Protein AF-0000000066211569 (afdb_homodimer)

pLDDT: mean 95.48, std 7.85, range [35.75, 98.88]

Nearest PDB structures (foldseek):
  1wb8-assembly1_A  TM=9.982E-01  e=2.573E-35  Saccharolobus solfataricus
  1wb7-assembly1_A  TM=9.971E-01  e=3.063E-35  Saccharolobus solfataricus
  1b06-assembly1_A  TM=9.959E-01  e=3.317E-34  Sulfolobus acidocaldarius DSM 639
  1p7g-assembly1_A  TM=9.791E-01  e=6.655E-26  Pyrobaculum aerophilum
  3ak1-assembly1_D  TM=9.806E-01  e=2.684E-25  Aeropyrum pernix K1

Foldseek 3Di:
DPPPDDDDADDQDDQPDDLCQAPPLFHSVLSCCVRVPQLVVLRVQLRVLRVVVSCVVVVVADVVRDDPVVSVVSNLQSVLSNVQVVVQSLQFAGFPQAADDADDPVQVQCCVPQVHPVSVLVVQLVQVVVDPAFWKKFWWQDLVVRHTDIDIADRRHHDDDPPIGTLHMDGQHCSRPCVPQNPCSSSSSVSRNRTGNNVSSVVSVVVSVVD/DPPPDDDDADDQDDQPDDLCQAPPLFHSVLSCCVRVPQLVVLRVQLRVLRVVVSCVVVVVADVVRDDPVVSVVSNLQSVLSNVQVVVQSLQFAGFPQAADDADDPVQVQCCVPQVHPVSVLVVQLVQVVVDPAFWKKFWWQDLVVRHTDIDIADRRHHDDDPPIGTLHMDGQHCSRPCVPQNPCSSSSSVSRNRTGNNVSSVVSVVVSVVD

Secondary structure (DSSP, 8-state):
------PPPP-PPPPSS-TTTTTTTS-HHHHHIIIIIIIHHHHHHHHHHHHHHHHHHHT-S-TTS--HHHHHHHHHHHHHHHHHHHHHHHTB--TTTS-S---HHHHHHHHHHHSSHHHHHHHHHHHHHH--SSEEEEEEE-TTT--EEEEEEETTTBS--TTPPEEEEEE-SGGGTHHHHTT-HHHHHHHHTTSB-HHHHHHHHHHHH--/------PPPP-PPPPSS-TTTTTTTS-HHHHHIIIIIIIHHHHHHHHHHHHHHHHHHHT-S-TTS--HHHHHHHHHHHHHHHHHHHHHHHTB--TTTS-S---HHHHHHHHHHHSSHHHHHHHHHHHHHH--SSEEEEEEE-TTT--EEEEEEETTTBS--TTPPEEEEEE-SGGGTHHHHTT-HHHHHHHHTTSB-HHHHHHHHHHHH--

Structure (mmCIF, N/CA/C/O backbone):
data_AF-0000000066211569-model_v1
#
loop_
_entity.id
_entity.type
_entity.pdbx_description
1 polymer 'Superoxide dismutase'
#
loop_
_atom_site.group_PDB
_atom_site.id
_atom_site.type_symbol
_atom_site.label_atom_id
_atom_site.label_alt_id
_atom_site.label_comp_id
_atom_site.label_asym_id
_atom_site.label_entity_id
_atom_site.label_seq_id
_atom_site.pdbx_PDB_ins_code
_atom_site.Cartn_x
_atom_site.Cartn_y
_atom_site.Cartn_z
_atom_site.occupancy
_atom_site.B_iso_or_equiv
_atom_site.auth_seq_id
_atom_site.auth_comp_id
_atom_site.auth_asym_id
_atom_site.auth_atom_id
_atom_site.pdbx_PDB_model_num
ATOM 1 N N . MET A 1 1 ? -20.094 -31.438 7.461 1 35.88 1 MET A N 1
ATOM 2 C CA . MET A 1 1 ? -20.328 -30.047 7.82 1 35.88 1 MET A CA 1
ATOM 3 C C . MET A 1 1 ? -20.031 -29.125 6.641 1 35.88 1 MET A C 1
ATOM 5 O O . MET A 1 1 ? -18.953 -29.172 6.059 1 35.88 1 MET A O 1
ATOM 9 N N . THR A 1 2 ? -20.875 -28.641 5.93 1 44.34 2 THR A N 1
ATOM 10 C CA . THR A 1 2 ? -20.688 -27.906 4.68 1 44.34 2 THR A CA 1
ATOM 11 C C . THR A 1 2 ? -19.719 -26.734 4.879 1 44.34 2 THR A C 1
ATOM 13 O O . THR A 1 2 ? -19.906 -25.922 5.777 1 44.34 2 THR A O 1
ATOM 16 N N . LEU A 1 3 ? -18.422 -26.875 4.672 1 52.53 3 LEU A N 1
ATOM 17 C CA . LEU A 1 3 ? -17.344 -25.922 4.902 1 52.53 3 LEU A CA 1
ATOM 18 C C . LEU A 1 3 ? -17.781 -24.516 4.527 1 52.53 3 LEU A C 1
ATOM 20 O O . LEU A 1 3 ? -18.172 -24.25 3.387 1 52.53 3 LEU A O 1
ATOM 24 N N . GLN A 1 4 ? -18.406 -23.781 5.438 1 64.31 4 GLN A N 1
ATOM 25 C CA . GLN A 1 4 ? -18.953 -22.453 5.211 1 64.31 4 GLN A CA 1
ATOM 26 C C . GLN A 1 4 ? -17.844 -21.453 4.867 1 64.31 4 GLN A C 1
ATOM 28 O O . GLN A 1 4 ? -17 -21.156 5.703 1 64.31 4 GLN A O 1
ATOM 33 N N . ILE A 1 5 ? -17.547 -21.312 3.586 1 75.31 5 ILE A N 1
ATOM 34 C CA . ILE A 1 5 ? -16.672 -20.281 3.064 1 75.31 5 ILE A CA 1
ATOM 35 C C . ILE A 1 5 ? -17.234 -18.906 3.404 1 75.31 5 ILE A C 1
ATOM 37 O O . ILE A 1 5 ? -18.344 -18.562 2.967 1 75.31 5 ILE A O 1
ATOM 41 N N . GLN A 1 6 ? -16.609 -18.328 4.367 1 83.62 6 GLN A N 1
ATOM 42 C CA . GLN A 1 6 ? -17.109 -17 4.707 1 83.62 6 GLN A CA 1
ATOM 43 C C . GLN A 1 6 ? -15.945 -16.047 5.027 1 83.62 6 GLN A C 1
ATOM 45 O O . GLN A 1 6 ? -15.07 -16.391 5.828 1 83.62 6 GLN A O 1
ATOM 50 N N . PHE A 1 7 ? -15.922 -14.906 4.316 1 92.62 7 PHE A N 1
ATOM 51 C CA . PHE A 1 7 ? -15.008 -13.82 4.648 1 92.62 7 PHE A CA 1
ATOM 52 C C . PHE A 1 7 ? -15.555 -12.977 5.789 1 92.62 7 PHE A C 1
ATOM 54 O O . PHE A 1 7 ? -16.766 -12.719 5.855 1 92.62 7 PHE A O 1
ATOM 61 N N . LYS A 1 8 ? -14.688 -12.609 6.617 1 95 8 LYS A N 1
ATOM 62 C CA . LYS A 1 8 ? -15.102 -11.711 7.699 1 95 8 LYS A CA 1
ATOM 63 C C . LYS A 1 8 ? -15.406 -10.32 7.168 1 95 8 LYS A C 1
ATOM 65 O O . LYS A 1 8 ? -14.68 -9.789 6.324 1 95 8 LYS A O 1
ATOM 70 N N . LYS A 1 9 ? -16.375 -9.742 7.727 1 96.81 9 LYS A N 1
ATOM 71 C CA . LYS A 1 9 ? -16.844 -8.445 7.25 1 96.81 9 LYS A CA 1
ATOM 72 C C . LYS A 1 9 ? -16.109 -7.305 7.953 1 96.81 9 LYS A C 1
ATOM 74 O O . LYS A 1 9 ? -15.625 -7.473 9.07 1 96.81 9 LYS A O 1
ATOM 79 N N . TYR A 1 10 ? -16.078 -6.199 7.266 1 97.88 10 TYR A N 1
ATOM 80 C CA . TYR A 1 10 ? -15.547 -4.977 7.852 1 97.88 10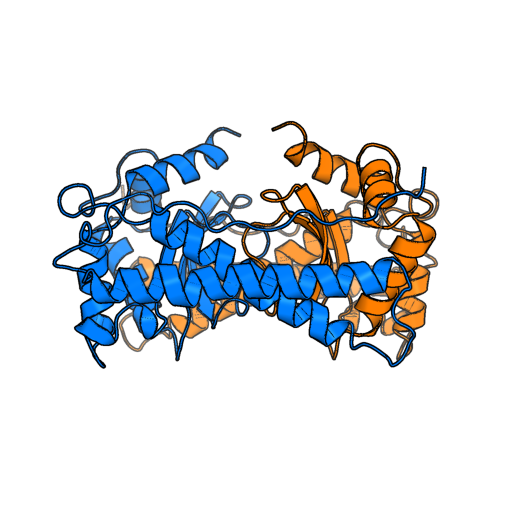 TYR A CA 1
ATOM 81 C C . TYR A 1 10 ? -16.609 -4.258 8.68 1 97.88 10 TYR A C 1
ATOM 83 O O . TYR A 1 10 ? -17.797 -4.391 8.414 1 97.88 10 TYR A O 1
ATOM 91 N N . GLU A 1 11 ? -16.109 -3.551 9.633 1 98.12 11 GLU A N 1
ATOM 92 C CA . GLU A 1 11 ? -16.984 -2.729 10.461 1 98.12 11 GLU A CA 1
ATOM 93 C C . GLU A 1 11 ? -16.469 -1.294 10.547 1 98.12 11 GLU A C 1
ATOM 95 O O . GLU A 1 11 ? -15.258 -1.061 10.539 1 98.12 11 GLU A O 1
ATOM 100 N N . LEU A 1 12 ? -17.406 -0.385 10.602 1 98.38 12 LEU A N 1
ATOM 101 C CA . LEU A 1 12 ? -17.031 1.008 10.828 1 98.38 12 LEU A CA 1
ATOM 102 C C . LEU A 1 12 ? -16.5 1.203 12.242 1 98.38 12 LEU A C 1
ATOM 104 O O . LEU A 1 12 ? -17.203 0.972 13.219 1 98.38 12 LEU A O 1
ATOM 108 N N . PRO A 1 13 ? -15.273 1.566 12.359 1 98.12 13 PRO A N 1
ATOM 109 C CA . PRO A 1 13 ? -14.781 1.78 13.719 1 98.12 13 PRO A CA 1
ATOM 110 C C . PRO A 1 13 ? -15.43 2.986 14.398 1 98.12 13 PRO A C 1
ATOM 112 O O . PRO A 1 13 ? -15.859 3.922 13.719 1 98.12 13 PRO A O 1
ATOM 115 N N . PRO A 1 14 ? -15.477 2.904 15.695 1 97.94 14 PRO A N 1
ATOM 116 C CA . PRO A 1 14 ? -15.992 4.094 16.375 1 97.94 14 PRO A CA 1
ATOM 117 C C . PRO A 1 14 ? -15.102 5.32 16.172 1 97.94 14 PRO A C 1
ATOM 119 O O . PRO A 1 14 ? -13.875 5.195 16.125 1 97.94 14 PRO A O 1
ATOM 122 N N . LEU A 1 15 ? -15.773 6.414 16 1 97.5 15 LEU A N 1
ATOM 123 C CA . LEU A 1 15 ? -15 7.652 15.984 1 97.5 15 LEU A CA 1
ATOM 124 C C . LEU A 1 15 ? -14.281 7.863 17.312 1 97.5 15 LEU A C 1
ATOM 126 O O . LEU A 1 15 ? -14.883 7.723 18.375 1 97.5 15 LEU A O 1
ATOM 130 N N . PRO A 1 16 ? -13.055 8.18 17.297 1 97.12 16 PRO A N 1
ATOM 131 C CA . PRO A 1 16 ? -12.281 8.234 18.531 1 97.12 16 PRO A CA 1
ATOM 132 C C . PRO A 1 16 ? -12.594 9.477 19.359 1 97.12 16 PRO A C 1
ATOM 134 O O . PRO A 1 16 ? -12.094 9.617 20.484 1 97.12 16 PRO A O 1
ATOM 137 N N . TYR A 1 17 ? -13.367 10.438 18.938 1 97.75 17 TYR A N 1
ATOM 138 C CA . TYR A 1 17 ? -13.766 11.664 19.609 1 97.75 17 TYR A CA 1
ATOM 139 C C . TYR A 1 17 ? -15.156 12.102 19.172 1 97.75 17 TYR A C 1
ATOM 141 O O . TYR A 1 17 ? -15.734 11.516 18.25 1 97.75 17 TYR A O 1
ATOM 149 N N . LYS A 1 18 ? -15.617 13.164 19.859 1 97.5 18 LYS A N 1
ATOM 150 C CA . LYS A 1 18 ? -16.938 13.68 19.531 1 97.5 18 LYS A CA 1
ATOM 151 C C . LYS A 1 18 ? -16.953 14.344 18.156 1 97.5 18 LYS A C 1
ATOM 153 O O . LYS A 1 18 ? -15.914 14.828 17.688 1 97.5 18 LYS A O 1
ATOM 158 N N . ILE A 1 19 ? -18.125 14.375 17.547 1 97.38 19 ILE A N 1
ATOM 159 C CA . ILE A 1 19 ? -18.281 14.836 16.172 1 97.38 19 ILE A CA 1
ATOM 160 C C . ILE A 1 19 ? -17.859 16.297 16.062 1 97.38 19 ILE A C 1
ATOM 162 O O . ILE A 1 19 ? -17.469 16.766 14.984 1 97.38 19 ILE A O 1
ATOM 166 N N . ASP A 1 20 ? -17.938 17.078 17.141 1 98.06 20 ASP A N 1
ATOM 167 C CA . ASP A 1 20 ? -17.594 18.5 17.094 1 98.06 20 ASP A CA 1
ATOM 168 C C . ASP A 1 20 ? -16.219 18.75 17.719 1 98.06 20 ASP A C 1
ATOM 170 O O . ASP A 1 20 ? -15.836 19.891 17.953 1 98.06 20 ASP A O 1
ATOM 174 N N . ALA A 1 21 ? -15.508 17.703 17.969 1 98.12 21 ALA A N 1
ATOM 175 C CA . ALA A 1 21 ? -14.297 17.781 18.781 1 98.12 21 ALA A CA 1
ATOM 176 C C . ALA A 1 21 ? -13.188 18.516 18.031 1 98.12 21 ALA A C 1
ATOM 178 O O . ALA A 1 21 ? -12.242 19.016 18.641 1 98.12 21 ALA A O 1
ATOM 179 N N . LEU A 1 22 ? -13.219 18.562 16.719 1 98.5 22 LEU A N 1
ATOM 180 C CA . LEU A 1 22 ? -12.117 19.109 15.938 1 98.5 22 LEU A CA 1
ATOM 181 C C . LEU A 1 22 ? -12.367 20.562 15.586 1 98.5 22 LEU A C 1
ATOM 183 O O . LEU A 1 22 ? -11.547 21.188 14.906 1 98.5 22 LEU A O 1
ATOM 187 N N . GLU A 1 23 ? -13.484 21.078 16.062 1 98.12 23 GLU A N 1
ATOM 188 C CA . GLU A 1 23 ? -13.773 22.484 15.844 1 98.12 23 GLU A CA 1
ATOM 189 C C . GLU A 1 23 ? -12.797 23.375 16.609 1 98.12 23 GLU A C 1
ATOM 191 O O . GLU A 1 23 ? -12.312 23 17.672 1 98.12 23 GLU A O 1
ATOM 196 N N . PRO A 1 24 ? -12.461 24.562 16.016 1 97.94 24 PRO A N 1
ATOM 197 C CA . PRO A 1 24 ? -13.07 25.172 14.828 1 97.94 24 PRO A CA 1
ATOM 198 C C . PRO A 1 24 ? -12.359 24.781 13.531 1 97.94 24 PRO A C 1
ATOM 200 O O . PRO A 1 24 ? -12.703 25.297 12.461 1 97.94 24 PRO A O 1
ATOM 203 N N . TYR A 1 25 ? -11.445 23.953 13.555 1 98.38 25 TYR A N 1
ATOM 204 C CA . TYR A 1 25 ? -10.578 23.719 12.406 1 98.38 25 TYR A CA 1
ATOM 205 C C . TYR A 1 25 ? -11.258 22.812 11.39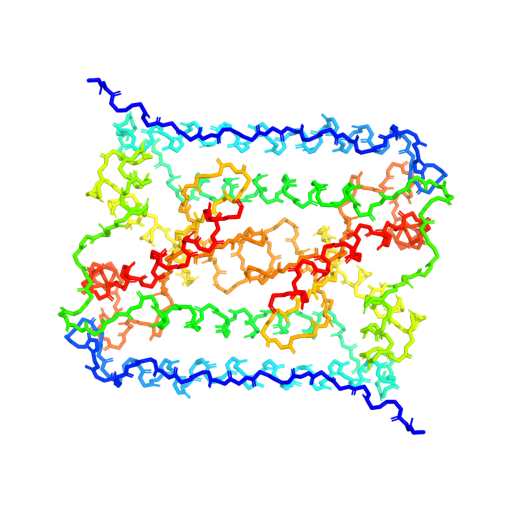1 1 98.38 25 TYR A C 1
ATOM 207 O O . TYR A 1 25 ? -11.031 22.953 10.18 1 98.38 25 TYR A O 1
ATOM 215 N N . ILE A 1 26 ? -12.039 21.859 11.844 1 98.38 26 ILE A N 1
ATOM 216 C CA . ILE A 1 26 ? -12.891 21.016 11.016 1 98.38 26 ILE A CA 1
ATOM 217 C C . ILE A 1 26 ? -14.289 20.938 11.633 1 98.38 26 ILE A C 1
ATOM 219 O O . ILE A 1 26 ? -14.453 20.5 12.773 1 98.38 26 ILE A O 1
ATOM 223 N N . SER A 1 27 ? -15.234 21.328 10.914 1 98.56 27 SER A N 1
ATOM 224 C CA . SER A 1 27 ? -16.578 21.5 11.453 1 98.56 27 SER A CA 1
ATOM 225 C C . SER A 1 27 ? -17.25 20.156 11.703 1 98.56 27 SER A C 1
ATOM 227 O O . SER A 1 27 ? -16.938 19.156 11.047 1 98.56 27 SER A O 1
ATOM 229 N N . LYS A 1 28 ? -18.219 20.141 12.609 1 98.38 28 LYS A N 1
ATOM 230 C CA . LYS A 1 28 ? -18.969 18.922 12.906 1 98.38 28 LYS A CA 1
ATOM 231 C C . LYS A 1 28 ? -19.734 18.438 11.68 1 98.38 28 LYS A C 1
ATOM 233 O O . LYS A 1 28 ? -19.938 17.234 11.508 1 98.38 28 LYS A O 1
ATOM 238 N N . ASP A 1 29 ? -20.156 19.359 10.828 1 98.62 29 ASP A N 1
ATOM 239 C CA . ASP A 1 29 ? -20.875 18.984 9.617 1 98.62 29 ASP A CA 1
ATOM 240 C C . ASP A 1 29 ? -19.984 18.156 8.695 1 98.62 29 ASP A C 1
ATOM 242 O O . ASP A 1 29 ? -20.422 17.172 8.102 1 98.62 29 ASP A O 1
ATOM 246 N N . ILE A 1 30 ? -18.734 18.547 8.562 1 98.75 30 ILE A N 1
ATOM 247 C CA . ILE A 1 30 ? -17.766 17.797 7.766 1 98.75 30 ILE A CA 1
ATOM 248 C C . ILE A 1 30 ? -17.594 16.391 8.352 1 98.75 30 ILE A C 1
ATOM 250 O O . ILE A 1 30 ? -17.672 15.398 7.633 1 98.75 30 ILE A O 1
ATOM 254 N N . ILE A 1 31 ? -17.375 16.344 9.633 1 98.62 31 ILE A N 1
ATOM 255 C CA . ILE A 1 31 ? -17.125 15.055 10.273 1 98.62 31 ILE A CA 1
ATOM 256 C C . ILE A 1 31 ? -18.344 14.148 10.102 1 98.62 31 ILE A C 1
ATOM 258 O O . ILE A 1 31 ? -18.188 12.961 9.805 1 98.62 31 ILE A O 1
ATOM 262 N N . ASP A 1 32 ? -19.484 14.672 10.242 1 98.5 32 ASP A N 1
ATOM 263 C CA . ASP A 1 32 ? -20.703 13.883 10.148 1 98.5 32 ASP A CA 1
ATOM 264 C C . ASP A 1 32 ? -20.844 13.242 8.773 1 98.5 32 ASP A C 1
ATOM 266 O O . ASP A 1 32 ? -20.906 12.016 8.656 1 98.5 32 ASP A O 1
ATOM 270 N N . VAL A 1 33 ? -20.797 14.039 7.727 1 98.5 33 VAL A N 1
ATOM 271 C CA . VAL A 1 33 ? -20.984 13.523 6.375 1 98.5 33 VAL A CA 1
ATOM 272 C C . VAL A 1 33 ? -19.812 12.641 5.988 1 98.5 33 VAL A C 1
ATOM 274 O O . VAL A 1 33 ? -19.984 11.625 5.305 1 98.5 33 VAL A O 1
ATOM 277 N N . HIS A 1 34 ? -18.672 13 6.465 1 98.75 34 HIS A N 1
ATOM 278 C CA . HIS A 1 34 ? -17.438 12.289 6.172 1 98.75 34 HIS A CA 1
ATOM 279 C C . HIS A 1 34 ? -17.438 10.898 6.805 1 98.75 34 HIS A C 1
ATOM 281 O O . HIS A 1 34 ? -17.156 9.906 6.133 1 98.75 34 HIS A O 1
ATOM 287 N N . TYR A 1 35 ? -17.781 10.812 8.023 1 98.56 35 TYR A N 1
ATOM 288 C CA . TYR A 1 35 ? -17.766 9.578 8.797 1 98.56 35 TYR A CA 1
ATOM 289 C C . TYR A 1 35 ? -19.016 8.742 8.523 1 98.56 35 TYR A C 1
ATOM 291 O O . TYR A 1 35 ? -18.906 7.59 8.094 1 98.56 35 TYR A O 1
ATOM 299 N N . ASN A 1 36 ? -20.156 9.305 8.688 1 98.38 36 ASN A N 1
ATOM 300 C CA . ASN A 1 36 ? -21.422 8.586 8.57 1 98.38 36 ASN A CA 1
ATOM 301 C C . ASN A 1 36 ? -21.828 8.391 7.113 1 98.38 36 ASN A C 1
ATOM 303 O O . ASN A 1 36 ? -22.672 7.551 6.805 1 98.38 36 ASN A O 1
ATOM 307 N N . GLY A 1 37 ? -21.344 9.172 6.258 1 98.5 37 GLY A N 1
ATOM 308 C CA . GLY A 1 37 ? -21.625 9.062 4.836 1 98.5 37 GLY A CA 1
ATOM 309 C C . GLY A 1 37 ? -20.547 8.305 4.07 1 98.5 37 GLY A C 1
ATOM 310 O O . GLY A 1 37 ? -20.672 7.105 3.836 1 98.5 37 GLY A O 1
ATOM 311 N N . HIS A 1 38 ? -19.438 8.961 3.871 1 98.62 38 HIS A N 1
ATOM 312 C CA . HIS A 1 38 ? -18.406 8.438 2.992 1 98.62 38 HIS A CA 1
ATOM 313 C C . HIS A 1 38 ? -17.719 7.215 3.6 1 98.62 38 HIS A C 1
ATOM 315 O O . HIS A 1 38 ? -17.672 6.152 2.975 1 98.62 38 HIS A O 1
ATOM 321 N N . HIS A 1 39 ? -17.172 7.289 4.816 1 98.81 39 HIS A N 1
ATOM 322 C CA . HIS A 1 39 ? -16.469 6.156 5.422 1 98.81 39 HIS A CA 1
ATOM 323 C C . HIS A 1 39 ? -17.406 4.953 5.551 1 98.81 39 HIS A C 1
ATOM 325 O O . HIS A 1 39 ? -17.047 3.842 5.152 1 98.81 39 HIS A O 1
ATOM 331 N N . LYS A 1 40 ? -18.578 5.219 6.086 1 98.81 40 LYS A N 1
ATOM 332 C CA . LYS A 1 40 ? -19.578 4.156 6.188 1 98.81 40 LYS A CA 1
ATOM 333 C C . LYS A 1 40 ? -19.875 3.551 4.816 1 98.81 40 LYS A C 1
ATOM 335 O O . LYS A 1 40 ? -20.047 2.336 4.695 1 98.81 40 LYS A O 1
ATOM 340 N N . GLY A 1 41 ? -19.969 4.379 3.83 1 98.81 41 GLY A N 1
ATOM 341 C CA . GLY A 1 41 ? -20.172 3.904 2.473 1 98.81 41 GLY A CA 1
ATOM 342 C C . GLY A 1 41 ? -19.109 2.949 1.994 1 98.81 41 GLY A C 1
ATOM 343 O O . GLY A 1 41 ? -19.406 1.946 1.343 1 98.81 41 GLY A O 1
ATOM 344 N N . TYR A 1 42 ? -17.844 3.25 2.303 1 98.69 42 TYR A N 1
ATOM 345 C CA . TYR A 1 42 ? -16.75 2.373 1.918 1 98.69 42 TYR A CA 1
ATOM 346 C C . TYR A 1 42 ? -16.859 1.021 2.613 1 98.69 42 TYR A C 1
ATOM 348 O O . TYR A 1 42 ? -16.609 -0.019 2.004 1 98.69 42 TYR A O 1
ATOM 356 N N . VAL A 1 43 ? -17.219 1.056 3.906 1 98.75 43 VAL A N 1
ATOM 357 C CA . VAL A 1 43 ? -17.391 -0.179 4.664 1 98.75 43 VAL A CA 1
ATOM 358 C C . VAL A 1 43 ? -18.484 -1.031 4.023 1 98.75 43 VAL A C 1
ATOM 360 O O . VAL A 1 43 ? -18.281 -2.223 3.779 1 98.75 43 VAL A O 1
ATOM 363 N N . ASN A 1 44 ? -19.609 -0.399 3.736 1 98.81 44 ASN A N 1
ATOM 364 C CA . ASN A 1 44 ? -20.734 -1.107 3.107 1 98.81 44 ASN A CA 1
ATOM 365 C C . ASN A 1 44 ? -20.344 -1.653 1.736 1 98.81 44 ASN A C 1
ATOM 367 O O . ASN A 1 44 ? -20.672 -2.787 1.396 1 98.81 44 ASN A O 1
ATOM 371 N N . GLY A 1 45 ? -19.672 -0.813 0.974 1 98.62 45 GLY A N 1
ATOM 372 C CA . GLY A 1 45 ? -19.219 -1.248 -0.339 1 98.62 45 GLY A CA 1
ATOM 373 C C . GLY A 1 45 ? -18.281 -2.438 -0.283 1 98.62 45 GLY A C 1
ATOM 374 O O . GLY A 1 45 ? -18.422 -3.381 -1.064 1 98.62 45 GLY A O 1
ATOM 375 N N . ALA A 1 46 ? -17.344 -2.414 0.614 1 98.12 46 ALA A N 1
ATOM 376 C CA . ALA A 1 46 ? -16.422 -3.525 0.789 1 98.12 46 ALA A CA 1
ATOM 377 C C . ALA A 1 46 ? -17.156 -4.816 1.122 1 98.12 46 ALA A C 1
ATOM 379 O O . ALA A 1 46 ? -16.906 -5.863 0.525 1 98.12 46 ALA A O 1
ATOM 380 N N . ASN A 1 47 ? -18.094 -4.703 2.033 1 98.31 47 ASN A N 1
ATOM 381 C CA . ASN A 1 47 ? -18.828 -5.883 2.477 1 98.31 47 ASN A CA 1
ATOM 382 C C . ASN A 1 47 ? -19.688 -6.457 1.358 1 98.31 47 ASN A C 1
ATOM 384 O O . ASN A 1 47 ? -19.781 -7.68 1.204 1 98.31 47 ASN A O 1
ATOM 388 N N . SER A 1 48 ? -20.312 -5.598 0.627 1 98.12 48 SER A N 1
ATOM 389 C CA . SER A 1 48 ? -21.125 -6.051 -0.501 1 98.12 48 SER A CA 1
ATOM 390 C C . SER A 1 48 ? -20.281 -6.801 -1.522 1 98.12 48 SER A C 1
ATOM 392 O O . SER A 1 48 ? -20.672 -7.859 -2.01 1 98.12 48 SER A O 1
ATOM 394 N N . LEU A 1 49 ? -19.141 -6.289 -1.83 1 97.56 49 LEU A N 1
ATOM 395 C CA . LEU A 1 49 ? -18.266 -6.906 -2.814 1 97.56 49 LEU A CA 1
ATOM 396 C C . LEU A 1 49 ? -17.641 -8.188 -2.262 1 97.56 49 LEU A C 1
ATOM 398 O O . LEU A 1 49 ? -17.406 -9.141 -3.01 1 97.56 49 LEU A O 1
ATOM 402 N N . LEU A 1 50 ? -17.375 -8.227 -0.967 1 96.69 50 LEU A N 1
ATOM 403 C CA . LEU A 1 50 ? -16.891 -9.453 -0.343 1 96.69 50 LEU A CA 1
ATOM 404 C C . LEU A 1 50 ? -17.906 -10.578 -0.498 1 96.69 50 LEU A C 1
ATOM 406 O O . LEU A 1 50 ? -17.531 -11.727 -0.74 1 96.69 50 LEU A O 1
ATOM 410 N N . GLU A 1 51 ? -19.156 -10.211 -0.32 1 96 51 GLU A N 1
ATOM 411 C CA . GLU A 1 51 ? -20.219 -11.203 -0.522 1 96 51 GLU A CA 1
ATOM 412 C C . GLU A 1 51 ? -20.203 -11.734 -1.953 1 96 51 GLU A C 1
ATOM 414 O O . GLU A 1 51 ? -20.406 -12.93 -2.178 1 96 51 GLU A O 1
ATOM 419 N N . ARG A 1 52 ? -20.031 -10.867 -2.83 1 95.19 52 ARG A N 1
ATOM 420 C CA . ARG A 1 52 ? -19.953 -11.281 -4.227 1 95.19 52 ARG A CA 1
ATOM 421 C C . ARG A 1 52 ? -18.75 -12.18 -4.469 1 95.19 52 ARG A C 1
ATOM 423 O O . ARG A 1 52 ? -18.844 -13.188 -5.168 1 95.19 52 ARG A O 1
ATOM 430 N N . LEU A 1 53 ? -17.625 -11.828 -3.938 1 95.31 53 LEU A N 1
ATOM 431 C CA . LEU A 1 53 ? -16.422 -12.648 -4.055 1 95.31 53 LEU A CA 1
ATOM 432 C C . LEU A 1 53 ? -16.656 -14.039 -3.473 1 95.31 53 LEU A C 1
ATOM 434 O O . LEU A 1 53 ? -16.203 -15.039 -4.035 1 95.31 53 LEU A O 1
ATOM 438 N N . GLU A 1 54 ? -17.359 -14.047 -2.369 1 94.94 54 GLU A N 1
ATOM 439 C CA . GLU A 1 54 ? -17.703 -15.32 -1.741 1 94.94 54 GLU A CA 1
ATOM 440 C C . GLU A 1 54 ? -18.484 -16.203 -2.701 1 94.94 54 GLU A C 1
ATOM 442 O O . GLU A 1 54 ? -18.234 -17.406 -2.789 1 94.94 54 GLU A O 1
ATOM 447 N N . LYS A 1 55 ? -19.391 -15.656 -3.367 1 95.25 55 LYS A N 1
ATOM 448 C CA . LYS A 1 55 ? -20.172 -16.406 -4.344 1 95.25 55 LYS A CA 1
ATOM 449 C C . LYS A 1 55 ? -19.281 -16.953 -5.465 1 95.25 55 LYS A C 1
ATOM 451 O O . LYS A 1 55 ? -19.484 -18.062 -5.953 1 95.25 55 LYS A O 1
ATOM 456 N N . VAL A 1 56 ? -18.359 -16.156 -5.887 1 94.88 56 VAL A N 1
ATOM 457 C CA . VAL A 1 56 ? -17.406 -16.594 -6.91 1 94.88 56 VAL A CA 1
ATOM 458 C C . VAL A 1 56 ? -16.609 -17.781 -6.395 1 94.88 56 VAL A C 1
ATOM 460 O O . VAL A 1 56 ? -16.516 -18.812 -7.066 1 94.88 56 VAL A O 1
ATOM 463 N N . VAL A 1 57 ? -16.078 -17.672 -5.199 1 94.81 57 VAL A N 1
ATOM 464 C CA . VAL A 1 57 ? -15.219 -18.703 -4.609 1 94.81 57 VAL A CA 1
ATOM 465 C C . VAL A 1 57 ? -16 -20 -4.426 1 94.81 57 VAL A C 1
ATOM 467 O O . VAL A 1 57 ? -15.484 -21.094 -4.672 1 94.81 57 VAL A O 1
ATOM 470 N N . LYS A 1 58 ? -17.281 -19.891 -4.078 1 94.06 58 LYS A N 1
ATOM 471 C CA . LYS A 1 58 ? -18.125 -21.047 -3.832 1 94.06 58 LYS A CA 1
ATOM 472 C C . LYS A 1 58 ? -18.547 -21.703 -5.145 1 94.06 58 LYS A C 1
ATOM 474 O O . LYS A 1 58 ? -19.062 -22.828 -5.145 1 94.06 58 LYS A O 1
ATOM 479 N N . GLY A 1 59 ? -18.375 -20.984 -6.211 1 92.25 59 GLY A N 1
ATOM 480 C CA . GLY A 1 59 ? -18.797 -21.5 -7.496 1 92.25 59 GLY A CA 1
ATOM 481 C C . GLY A 1 59 ? -20.281 -21.266 -7.777 1 92.25 59 GLY A C 1
ATOM 482 O O . GLY A 1 59 ? -20.875 -21.953 -8.617 1 92.25 59 GLY A O 1
ATOM 483 N N . ASP A 1 60 ? -20.797 -20.359 -7.016 1 92.94 60 ASP A N 1
ATOM 484 C CA . ASP A 1 60 ? -22.219 -20.031 -7.188 1 92.94 60 ASP A CA 1
ATOM 485 C C . ASP A 1 60 ? -22.438 -19.172 -8.43 1 92.94 60 ASP A C 1
ATOM 487 O O . ASP A 1 60 ? -23.562 -19.047 -8.914 1 92.94 60 ASP A O 1
ATOM 491 N N . LEU A 1 61 ? -21.422 -18.547 -8.875 1 91.56 61 LEU A N 1
ATOM 492 C CA . LEU A 1 61 ? -21.469 -17.734 -10.094 1 91.56 61 LEU A CA 1
ATOM 493 C C . LEU A 1 61 ? -20.672 -18.406 -11.211 1 91.56 61 LEU A C 1
ATOM 495 O O . LEU A 1 61 ? -19.5 -18.734 -11.031 1 91.56 61 LEU A O 1
ATOM 499 N N . GLN A 1 62 ? -21.328 -18.547 -12.281 1 86 62 GLN A N 1
ATOM 500 C CA . GLN A 1 62 ? -20.672 -19.203 -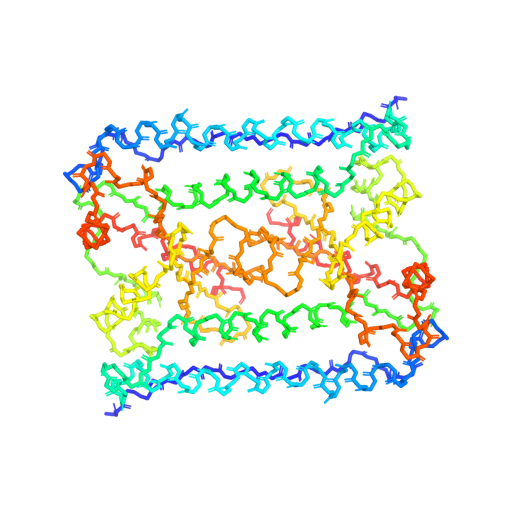13.414 1 86 62 GLN A CA 1
ATOM 501 C C . GLN A 1 62 ? -19.844 -18.203 -14.227 1 86 62 GLN A C 1
ATOM 503 O O . GLN A 1 62 ? -20.016 -17 -14.094 1 86 62 GLN A O 1
ATOM 508 N N . THR A 1 63 ? -18.875 -18.875 -14.969 1 79.25 63 THR A N 1
ATOM 509 C CA . THR A 1 63 ? -18.078 -18.031 -15.867 1 79.25 63 THR A CA 1
ATOM 510 C C . THR A 1 63 ? -18.984 -17.156 -16.734 1 79.25 63 THR A C 1
ATOM 512 O O . THR A 1 63 ? -20.016 -17.625 -17.234 1 79.25 63 THR A O 1
ATOM 515 N N . GLY A 1 64 ? -18.703 -15.914 -16.859 1 87.69 64 GLY A N 1
ATOM 516 C CA . GLY A 1 64 ? -19.516 -14.984 -17.641 1 87.69 64 GLY A CA 1
ATOM 517 C C . GLY A 1 64 ? -20.516 -14.227 -16.797 1 87.69 64 GLY A C 1
ATOM 518 O O . GLY A 1 64 ? -21.062 -13.211 -17.234 1 87.69 64 GLY A O 1
ATOM 519 N N . GLN A 1 65 ? -20.703 -14.781 -15.586 1 90.75 65 GLN A N 1
ATOM 520 C CA . GLN A 1 65 ? -21.688 -14.141 -14.719 1 90.75 65 GLN A CA 1
ATOM 521 C C . GLN A 1 65 ? -21.031 -13.086 -13.828 1 90.75 65 GLN A C 1
ATOM 523 O O . GLN A 1 65 ? -21.703 -12.391 -13.07 1 90.75 65 GLN A O 1
ATOM 528 N N . TYR A 1 66 ? -19.797 -13.055 -13.93 1 92.81 66 TYR A N 1
ATOM 529 C CA . TYR A 1 66 ? -19.078 -12.062 -13.133 1 92.81 66 TYR A CA 1
ATOM 530 C C . TYR A 1 66 ? -17.797 -11.609 -13.836 1 92.81 66 TYR A C 1
ATOM 532 O O . TYR A 1 66 ? -17.344 -12.258 -14.781 1 92.81 66 TYR A O 1
ATOM 540 N N . ASP A 1 67 ? -17.406 -10.414 -13.445 1 95.06 67 ASP A N 1
ATOM 541 C CA . ASP A 1 67 ? -16.109 -9.836 -13.805 1 95.06 67 ASP A CA 1
ATOM 542 C C . ASP A 1 67 ? -15.164 -9.805 -12.602 1 95.06 67 ASP A C 1
ATOM 544 O O . ASP A 1 67 ? -15.289 -8.938 -11.734 1 95.06 67 ASP A O 1
ATOM 548 N N . ILE A 1 68 ? -14.211 -10.742 -12.602 1 96.12 68 ILE A N 1
ATOM 549 C CA . ILE A 1 68 ? -13.359 -10.906 -11.43 1 96.12 68 ILE A CA 1
ATOM 550 C C . ILE A 1 68 ? -12.523 -9.641 -11.227 1 96.12 68 ILE A C 1
ATOM 552 O O . ILE A 1 68 ? -12.32 -9.195 -10.094 1 96.12 68 ILE A O 1
ATOM 556 N N . GLN A 1 69 ? -12.039 -9.023 -12.289 1 95.81 69 GLN A N 1
ATOM 557 C CA . GLN A 1 69 ? -11.242 -7.809 -12.18 1 95.81 69 GLN A CA 1
ATOM 558 C C . GLN A 1 69 ? -12.062 -6.656 -11.609 1 95.81 69 GLN A C 1
ATOM 560 O O . GLN A 1 69 ? -11.562 -5.867 -10.805 1 95.81 69 GLN A O 1
ATOM 565 N N . GLY A 1 70 ? -13.258 -6.582 -12.078 1 96.31 70 GLY A N 1
ATOM 566 C CA . GLY A 1 70 ? -14.148 -5.562 -11.531 1 96.31 70 GLY A CA 1
ATOM 567 C C . GLY A 1 70 ? -14.398 -5.723 -10.047 1 96.31 70 GLY A C 1
ATOM 568 O O . GLY A 1 70 ? -14.422 -4.738 -9.305 1 96.31 70 GLY A O 1
ATOM 569 N N . ILE A 1 71 ? -14.625 -6.93 -9.602 1 96.75 71 ILE A N 1
ATOM 570 C CA . ILE A 1 71 ? -14.859 -7.219 -8.195 1 96.75 71 ILE A CA 1
ATOM 571 C C . ILE A 1 71 ? -13.617 -6.848 -7.383 1 96.75 71 ILE A C 1
ATOM 573 O O . ILE A 1 71 ? -13.719 -6.156 -6.363 1 96.75 71 ILE A O 1
ATOM 577 N N . ILE A 1 72 ? -12.484 -7.203 -7.855 1 95.81 72 ILE A N 1
ATOM 578 C CA . ILE A 1 72 ? -11.227 -7.012 -7.148 1 95.81 72 ILE A CA 1
ATOM 579 C C . ILE A 1 72 ? -10.898 -5.523 -7.07 1 95.81 72 ILE A C 1
ATOM 581 O O . ILE A 1 72 ? -10.531 -5.016 -6.004 1 95.81 72 ILE A O 1
ATOM 585 N N . ARG A 1 73 ? -11.055 -4.816 -8.164 1 96.19 73 ARG A N 1
ATOM 586 C CA . ARG A 1 73 ? -10.805 -3.379 -8.164 1 96.19 73 ARG A CA 1
ATOM 587 C C . ARG A 1 73 ? -11.773 -2.65 -7.238 1 96.19 73 ARG A C 1
ATOM 589 O O . ARG A 1 73 ? -11.383 -1.719 -6.531 1 96.19 73 ARG A O 1
ATOM 596 N N . GLY A 1 74 ? -13.016 -3.104 -7.32 1 97.44 74 GLY A N 1
ATOM 597 C CA . GLY A 1 74 ? -14 -2.533 -6.41 1 97.44 74 GLY A CA 1
ATOM 598 C C . GLY A 1 74 ? -13.656 -2.77 -4.949 1 97.44 74 GLY A C 1
ATOM 599 O O . GLY A 1 74 ? -13.805 -1.867 -4.121 1 97.44 74 GLY A O 1
ATOM 600 N N . LEU A 1 75 ? -13.227 -3.982 -4.645 1 97.56 75 LEU A N 1
ATOM 601 C CA . LEU A 1 75 ? -12.805 -4.305 -3.287 1 97.56 75 LEU A CA 1
ATOM 602 C C . LEU A 1 75 ? -11.633 -3.418 -2.863 1 97.56 75 LEU A C 1
ATOM 604 O O . LEU A 1 75 ? -11.633 -2.877 -1.754 1 97.56 75 LEU A O 1
ATOM 608 N N . THR A 1 76 ? -10.641 -3.227 -3.721 1 97.06 76 THR A N 1
ATOM 609 C CA . THR A 1 76 ? -9.477 -2.412 -3.408 1 97.06 76 THR A CA 1
ATOM 610 C C . THR A 1 76 ? -9.891 -0.986 -3.059 1 97.06 76 THR A C 1
ATOM 612 O O . THR A 1 76 ? -9.453 -0.44 -2.043 1 97.06 76 THR A O 1
ATOM 615 N N . PHE A 1 77 ? -10.758 -0.411 -3.861 1 97.31 77 PHE A N 1
ATOM 616 C CA . PHE A 1 77 ? -11.227 0.955 -3.658 1 97.31 77 PHE A CA 1
ATOM 617 C C . PHE A 1 77 ? -11.914 1.096 -2.303 1 97.31 77 PHE A C 1
ATOM 619 O O . PHE A 1 77 ? -11.586 1.999 -1.529 1 97.31 77 PHE A O 1
ATOM 626 N N . ASN A 1 78 ? -12.797 0.204 -2.023 1 98.19 78 ASN A N 1
ATOM 627 C CA . ASN A 1 78 ? -13.609 0.337 -0.819 1 98.19 78 ASN A CA 1
ATOM 628 C C . ASN A 1 78 ? -12.82 -0.045 0.433 1 98.19 78 ASN A C 1
ATOM 630 O O . ASN A 1 78 ? -12.93 0.62 1.465 1 98.19 78 ASN A O 1
ATOM 634 N N . ILE A 1 79 ? -12.039 -1.104 0.384 1 98.06 79 ILE A N 1
ATOM 635 C CA . ILE A 1 79 ? -11.266 -1.535 1.54 1 98.06 79 ILE A CA 1
ATOM 636 C C . ILE A 1 79 ? -10.219 -0.477 1.882 1 98.06 79 ILE A C 1
ATOM 638 O O . ILE A 1 79 ? -10.047 -0.113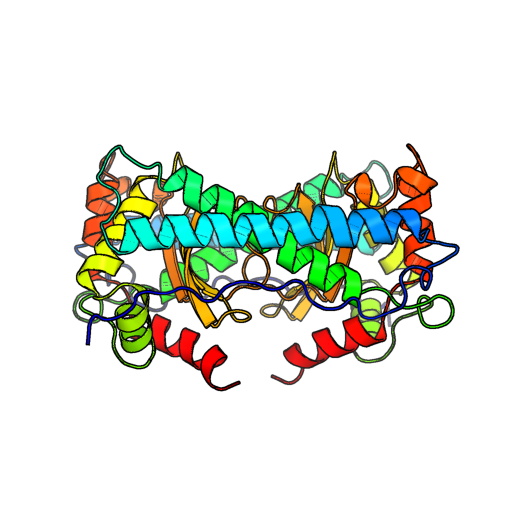 3.049 1 98.06 79 ILE A O 1
ATOM 642 N N . ASN A 1 80 ? -9.523 -0.003 0.859 1 98.12 80 ASN A N 1
ATOM 643 C CA . ASN A 1 80 ? -8.508 0.998 1.155 1 98.12 80 ASN A CA 1
ATOM 644 C C . ASN A 1 80 ? -9.133 2.326 1.576 1 98.12 80 ASN A C 1
ATOM 646 O O . ASN A 1 80 ? -8.57 3.043 2.406 1 98.12 80 ASN A O 1
ATOM 650 N N . GLY A 1 81 ? -10.289 2.689 0.96 1 98.31 81 GLY A N 1
ATOM 651 C CA . GLY A 1 81 ? -11.031 3.828 1.477 1 98.31 81 GLY A CA 1
ATOM 652 C C . GLY A 1 81 ? -11.344 3.717 2.957 1 98.31 81 GLY A C 1
ATOM 653 O O . GLY A 1 81 ? -11.18 4.684 3.703 1 98.31 81 GLY A O 1
ATOM 654 N N . HIS A 1 82 ? -11.789 2.582 3.355 1 98.56 82 HIS A N 1
ATOM 655 C CA . HIS A 1 82 ? -12.078 2.314 4.758 1 98.56 82 HIS A CA 1
ATOM 656 C C . HIS A 1 82 ? -10.82 2.434 5.613 1 98.56 82 HIS A C 1
ATOM 658 O O . HIS A 1 82 ? -10.805 3.166 6.605 1 98.56 82 HIS A O 1
ATOM 664 N N . LYS A 1 83 ? -9.75 1.807 5.223 1 97.94 83 LYS A N 1
ATOM 665 C CA . LYS A 1 83 ? -8.539 1.74 6.027 1 97.94 83 LYS A CA 1
ATOM 666 C C . LYS A 1 83 ? -7.895 3.117 6.164 1 97.94 83 LYS A C 1
ATOM 668 O O . LYS A 1 83 ? -7.469 3.502 7.258 1 97.94 83 LYS A O 1
ATOM 673 N N . LEU A 1 84 ? -7.863 3.861 5.105 1 98.44 84 LEU A N 1
ATOM 674 C CA . LEU A 1 84 ? -7.246 5.184 5.129 1 98.44 84 LEU A CA 1
ATOM 675 C C . LEU A 1 84 ? -8.047 6.145 6 1 98.44 84 LEU A C 1
ATOM 677 O O . LEU A 1 84 ? -7.477 6.961 6.723 1 98.44 84 LEU A O 1
ATOM 681 N N . HIS A 1 85 ? -9.375 6.031 5.898 1 98.81 85 HIS A N 1
ATOM 682 C CA . HIS A 1 85 ? -10.195 6.895 6.734 1 98.81 85 HIS A CA 1
ATOM 683 C C . HIS A 1 85 ? -10.055 6.535 8.211 1 98.81 85 HIS A C 1
ATOM 685 O O . HIS A 1 85 ? -10.047 7.414 9.07 1 98.81 85 HIS A O 1
ATOM 691 N N . ALA A 1 86 ? -9.984 5.238 8.469 1 98.38 86 ALA A N 1
ATOM 692 C CA . ALA A 1 86 ? -9.781 4.82 9.852 1 98.38 86 ALA A CA 1
ATOM 693 C C . ALA A 1 86 ? -8.508 5.422 10.43 1 98.38 86 ALA A C 1
ATOM 695 O O . ALA A 1 86 ? -8.492 5.898 11.562 1 98.38 86 ALA A O 1
ATOM 696 N N . LEU A 1 87 ? -7.445 5.395 9.672 1 98.25 87 LEU A N 1
ATOM 697 C CA . LEU A 1 87 ? -6.184 6.004 10.086 1 98.25 87 LEU A CA 1
ATOM 698 C C . LEU A 1 87 ? -6.336 7.512 10.25 1 98.25 87 LEU A C 1
ATOM 700 O O . LEU A 1 87 ? -5.805 8.094 11.203 1 98.25 87 LEU A O 1
ATOM 704 N N . TYR A 1 88 ? -7.02 8.133 9.32 1 98.81 88 TYR A N 1
ATOM 705 C CA . TYR A 1 88 ? -7.211 9.578 9.312 1 98.81 88 TYR A CA 1
ATOM 706 C C . TYR A 1 88 ? -7.867 10.047 10.609 1 98.81 88 TYR A C 1
ATOM 708 O O . TYR A 1 88 ? -7.441 11.039 11.203 1 98.81 88 TYR A O 1
ATOM 716 N N . TRP A 1 89 ? -8.906 9.336 11.023 1 98.75 89 TRP A N 1
ATOM 717 C CA . TRP A 1 89 ? -9.57 9.711 12.266 1 98.75 89 TRP A CA 1
ATOM 718 C C . TRP A 1 89 ? -8.609 9.633 13.445 1 98.75 89 TRP A C 1
ATOM 720 O O . TRP A 1 89 ? -8.625 10.5 14.328 1 98.75 89 TRP A O 1
ATOM 730 N N . GLU A 1 90 ? -7.766 8.633 13.445 1 97.88 90 GLU A N 1
ATOM 731 C CA . GLU A 1 90 ? -6.84 8.414 14.555 1 97.88 90 GLU A CA 1
ATOM 732 C C . GLU A 1 90 ? -5.715 9.445 14.539 1 97.88 90 GLU A C 1
ATOM 734 O O . GLU A 1 90 ? -5.098 9.711 15.578 1 97.88 90 GLU A O 1
ATOM 739 N N . ASN A 1 91 ? -5.488 10.031 13.414 1 98.25 91 ASN A N 1
ATOM 740 C CA . ASN A 1 91 ? -4.367 10.945 13.25 1 98.25 91 ASN A CA 1
ATOM 741 C C . ASN A 1 91 ? -4.762 12.383 13.602 1 98.25 91 ASN A C 1
ATOM 743 O O . ASN A 1 91 ? -3.99 13.312 13.375 1 98.25 91 ASN A O 1
ATOM 747 N N . MET A 1 92 ? -5.961 12.516 14.102 1 98.69 92 MET A N 1
ATOM 748 C CA . MET A 1 92 ? -6.414 13.812 14.586 1 98.69 92 MET A CA 1
ATOM 749 C C . MET A 1 92 ? -6.887 13.719 16.031 1 98.69 92 MET A C 1
ATOM 751 O O . MET A 1 92 ? -7.27 12.641 16.5 1 98.69 92 MET A O 1
ATOM 755 N N . ALA A 1 93 ? -6.777 14.789 16.703 1 98.12 93 ALA A N 1
ATOM 756 C CA . ALA A 1 93 ? -7.215 14.875 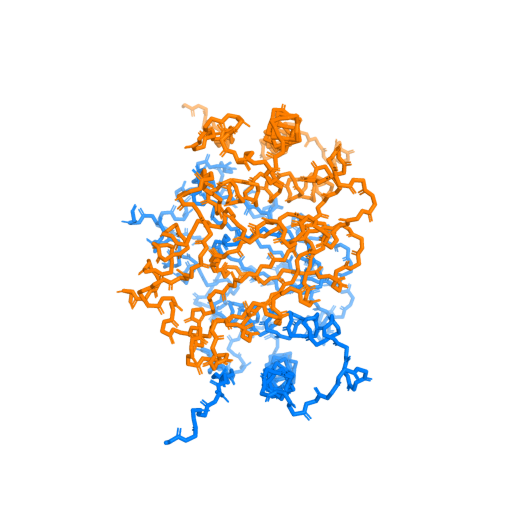18.094 1 98.12 93 ALA A CA 1
ATOM 757 C C . ALA A 1 93 ? -7.988 16.172 18.359 1 98.12 93 ALA A C 1
ATOM 759 O O . ALA A 1 93 ? -7.82 17.156 17.625 1 98.12 93 ALA A O 1
ATOM 760 N N . PRO A 1 94 ? -8.789 16.109 19.359 1 96.5 94 PRO A N 1
ATOM 761 C CA . PRO A 1 94 ? -9.586 17.297 19.656 1 96.5 94 PRO A CA 1
ATOM 762 C C . PRO A 1 94 ? -8.734 18.562 19.812 1 96.5 94 PRO A C 1
ATOM 764 O O . PRO A 1 94 ? -7.551 18.484 20.156 1 96.5 94 PRO A O 1
ATOM 767 N N . SER A 1 95 ? -9.453 19.547 19.5 1 84.75 95 SER A N 1
ATOM 768 C CA . SER A 1 95 ? -8.781 20.844 19.625 1 84.75 95 SER A CA 1
ATOM 769 C C . SER A 1 95 ? -8.172 21.016 21.016 1 84.75 95 SER A C 1
ATOM 771 O O . SER A 1 95 ? -8.805 20.672 22.031 1 84.75 95 SER A O 1
ATOM 773 N N . GLY A 1 96 ? -6.953 21.469 21.109 1 86.75 96 GLY A N 1
ATOM 774 C CA . GLY A 1 96 ? -6.262 21.641 22.375 1 86.75 96 GLY A CA 1
ATOM 775 C C . GLY A 1 96 ? -5.461 20.422 22.781 1 86.75 96 GLY A C 1
ATOM 776 O O . GLY A 1 96 ? -4.578 20.5 23.641 1 86.75 96 GLY A O 1
ATOM 777 N N . LYS A 1 97 ? -5.852 19.312 22.203 1 92.25 97 LYS A N 1
ATOM 778 C CA . LYS A 1 97 ? -5.129 18.078 22.484 1 92.25 97 LYS A CA 1
ATOM 779 C C . LYS A 1 97 ? -4.254 17.672 21.297 1 92.25 97 LYS A C 1
ATOM 781 O O . LYS A 1 97 ? -3.395 16.797 21.422 1 92.25 97 LYS A O 1
ATOM 786 N N . GLY A 1 98 ? -4.633 18.297 20.219 1 93.94 98 GLY A N 1
ATOM 787 C CA . GLY A 1 98 ? -3.842 18.078 19.016 1 93.94 98 GLY A CA 1
ATOM 788 C C . GLY A 1 98 ? -3.023 19.297 18.609 1 93.94 98 GLY A C 1
ATOM 789 O O . GLY A 1 98 ? -3.102 20.344 19.266 1 93.94 98 GLY A O 1
ATOM 790 N N . GLY A 1 99 ? -2.256 19.062 17.594 1 96.56 99 GLY A N 1
ATOM 791 C CA . GLY A 1 99 ? -1.421 20.141 17.109 1 96.56 99 GLY A CA 1
ATOM 792 C C . GLY A 1 99 ? -0.106 20.266 17.859 1 96.56 99 GLY A C 1
ATOM 793 O O . GLY A 1 99 ? 0.299 19.344 18.562 1 96.56 99 GLY A O 1
ATOM 794 N N . GLY A 1 100 ? 0.525 21.375 17.625 1 96.56 100 GLY A N 1
ATOM 795 C CA . GLY A 1 100 ? 1.852 21.547 18.188 1 96.56 100 GLY A CA 1
ATOM 796 C C . GLY A 1 100 ? 2.93 20.797 17.438 1 96.56 100 GLY A C 1
ATOM 797 O O . GLY A 1 100 ? 2.934 20.797 16.203 1 96.56 100 GLY A O 1
ATOM 798 N N . LYS A 1 101 ? 3.883 20.266 18.344 1 97.31 101 LYS A N 1
ATOM 799 C CA . LYS A 1 101 ? 5.02 19.578 17.75 1 97.31 101 LYS A CA 1
ATOM 800 C C . LYS A 1 101 ? 5.102 18.125 18.234 1 97.31 101 LYS A C 1
ATOM 802 O O . LYS A 1 101 ? 4.703 17.828 19.375 1 97.31 101 LYS A O 1
ATOM 807 N N . PRO A 1 102 ? 5.586 17.281 17.328 1 97.81 102 PRO A N 1
ATOM 808 C CA . PRO A 1 102 ? 5.793 15.906 17.781 1 97.81 102 PRO A CA 1
ATOM 809 C C . PRO A 1 102 ? 6.859 15.805 18.875 1 97.81 102 PRO A C 1
ATOM 811 O O . PRO A 1 102 ? 7.695 16.703 19.016 1 97.81 102 PRO A O 1
ATOM 814 N N . GLY A 1 103 ? 6.734 14.734 19.656 1 97.44 103 GLY A N 1
ATOM 815 C CA . GLY A 1 103 ? 7.766 14.359 20.609 1 97.44 103 GLY A CA 1
ATOM 816 C C . GLY A 1 103 ? 8.344 12.984 20.344 1 97.44 103 GLY A C 1
ATOM 817 O O . GLY A 1 103 ? 8.117 12.398 19.281 1 97.44 103 GLY A O 1
ATOM 818 N N . GLY A 1 104 ? 9.195 12.57 21.266 1 97.5 104 GLY A N 1
ATOM 819 C CA . GLY A 1 104 ? 9.695 11.203 21.266 1 97.5 104 GLY A CA 1
ATOM 820 C C . GLY A 1 104 ? 10.578 10.891 20.078 1 97.5 104 GLY A C 1
ATOM 821 O O . GLY A 1 104 ? 11.32 11.75 19.609 1 97.5 104 GLY A O 1
ATOM 822 N N . ALA A 1 105 ? 10.531 9.609 19.672 1 97.5 105 ALA A N 1
ATOM 823 C CA . ALA A 1 105 ? 11.352 9.109 18.562 1 97.5 105 ALA A CA 1
ATOM 824 C C . ALA A 1 105 ? 10.977 9.797 17.25 1 97.5 105 ALA A C 1
ATOM 826 O O . ALA A 1 105 ? 11.836 10.016 16.391 1 97.5 105 ALA A O 1
ATOM 827 N N . LEU A 1 106 ? 9.727 10.117 17.125 1 98.12 106 LEU A N 1
ATOM 828 C CA . LEU A 1 106 ? 9.273 10.773 15.906 1 98.12 106 LEU A CA 1
ATOM 829 C C . LEU A 1 106 ? 9.93 12.141 15.75 1 98.12 106 LEU A C 1
ATOM 831 O O . LEU A 1 106 ? 10.43 12.477 14.672 1 98.12 106 LEU A O 1
ATOM 835 N N . ALA A 1 107 ? 9.883 12.922 16.75 1 97.88 107 ALA A N 1
ATOM 836 C CA . ALA A 1 107 ? 10.547 14.227 16.703 1 97.88 107 ALA A CA 1
ATOM 837 C C . ALA A 1 107 ? 12.031 14.078 16.391 1 97.88 107 ALA A C 1
ATOM 839 O O . ALA A 1 107 ? 12.578 14.852 15.594 1 97.88 107 ALA A O 1
ATOM 840 N N . ASP A 1 108 ? 12.641 13.133 17.016 1 96.31 108 ASP A N 1
ATOM 841 C CA . ASP A 1 108 ? 14.062 12.898 16.797 1 96.31 108 ASP A CA 1
ATOM 842 C C . ASP A 1 108 ? 14.344 12.586 15.328 1 96.31 108 ASP A C 1
ATOM 844 O O . ASP A 1 108 ? 15.289 13.117 14.742 1 96.31 108 ASP A O 1
ATOM 848 N N . LEU A 1 109 ? 13.531 11.734 14.766 1 95.5 109 LEU A N 1
ATOM 849 C CA . LEU A 1 109 ? 13.711 11.344 13.367 1 95.5 109 LEU A CA 1
ATOM 850 C C . LEU A 1 109 ? 13.461 12.523 12.438 1 95.5 109 LEU A C 1
ATOM 852 O O . LEU A 1 109 ? 14.172 12.711 11.445 1 95.5 109 LEU A O 1
ATOM 856 N N . ILE A 1 110 ? 12.43 13.242 12.711 1 97.25 110 ILE A N 1
ATOM 857 C CA . ILE A 1 110 ? 12.125 14.422 11.914 1 97.25 110 ILE A CA 1
ATOM 858 C C . ILE A 1 110 ? 13.305 15.391 11.961 1 97.25 110 ILE A C 1
ATOM 860 O O . ILE A 1 110 ? 13.75 15.898 10.922 1 97.25 110 ILE A O 1
ATOM 864 N N . ASN A 1 111 ? 13.797 15.648 13.117 1 95.88 111 ASN A N 1
ATOM 865 C CA . ASN A 1 111 ? 14.938 16.547 13.258 1 95.88 111 ASN A CA 1
ATOM 866 C C . ASN A 1 111 ? 16.156 16.016 12.516 1 95.88 111 ASN A C 1
ATOM 868 O O . ASN A 1 111 ? 16.875 16.781 11.867 1 95.88 111 ASN A O 1
ATOM 872 N N . LYS A 1 112 ? 16.359 14.812 12.625 1 93.94 112 LYS A N 1
ATOM 873 C CA . LYS A 1 112 ? 17.516 14.188 11.977 1 93.94 112 LYS A CA 1
ATOM 874 C C . LYS A 1 112 ? 17.406 14.266 10.461 1 93.94 112 LYS A C 1
ATOM 876 O O . LYS A 1 112 ? 18.375 14.562 9.773 1 93.94 112 LYS A O 1
ATOM 881 N N . GLN A 1 113 ? 16.25 14.031 9.977 1 95.19 113 GLN A N 1
ATOM 882 C CA . GLN A 1 113 ? 16.094 13.836 8.539 1 95.19 113 GLN A CA 1
ATOM 883 C C . GLN A 1 113 ? 15.688 15.141 7.848 1 95.19 113 GLN A C 1
ATOM 885 O O . GLN A 1 113 ? 16 15.344 6.672 1 95.19 113 GLN A O 1
ATOM 890 N N . TYR A 1 114 ? 15.008 15.961 8.539 1 96.56 114 TYR A N 1
ATOM 891 C CA . TYR A 1 114 ? 14.5 17.172 7.906 1 96.56 114 TYR A CA 1
ATOM 892 C C . TYR A 1 114 ? 15.156 18.422 8.5 1 96.56 114 TYR A C 1
ATOM 894 O O . TYR A 1 114 ? 14.93 19.531 8.023 1 96.56 114 TYR A O 1
ATOM 902 N N . GLY A 1 115 ? 15.922 18.266 9.547 1 95.88 115 GLY A N 1
ATOM 903 C CA . GLY A 1 115 ? 16.641 19.375 10.18 1 95.88 115 GLY A CA 1
ATOM 904 C C . GLY A 1 115 ? 15.844 20.016 11.297 1 95.88 115 GLY A C 1
ATOM 905 O O . GLY A 1 115 ? 16.406 20.344 12.344 1 95.88 115 GLY A O 1
ATOM 906 N N . SER A 1 116 ? 14.594 20.219 11.039 1 96.44 116 SER A N 1
ATOM 907 C CA . SER A 1 116 ? 13.688 20.797 12.031 1 96.44 116 SER A CA 1
ATOM 908 C C . SER A 1 116 ? 12.242 20.438 11.742 1 96.44 116 SER A C 1
ATOM 910 O O . SER A 1 116 ? 11.906 20.047 10.617 1 96.44 116 SER A O 1
ATOM 912 N N . PHE A 1 117 ? 11.445 20.547 12.789 1 97.81 117 PHE A N 1
ATOM 913 C CA . PHE A 1 117 ? 10.008 20.359 12.602 1 97.81 117 PHE A CA 1
ATOM 914 C C . PHE A 1 117 ? 9.453 21.359 11.594 1 97.81 117 PHE A C 1
ATOM 916 O O . PHE A 1 117 ? 8.609 21 10.766 1 97.81 117 PHE A O 1
ATOM 923 N N . ASP A 1 118 ? 9.875 22.594 11.719 1 97.75 118 ASP A N 1
ATOM 924 C CA . ASP A 1 118 ? 9.383 23.641 10.82 1 97.75 118 ASP A CA 1
ATOM 925 C C . ASP A 1 118 ? 9.672 23.281 9.359 1 97.75 118 ASP A C 1
ATOM 927 O O . ASP A 1 118 ? 8.82 23.469 8.492 1 97.75 118 ASP A O 1
ATOM 931 N N . ARG A 1 119 ? 10.844 22.859 9.102 1 96.38 119 ARG A N 1
ATOM 932 C CA . ARG A 1 119 ? 11.203 22.5 7.742 1 96.38 119 ARG A CA 1
ATOM 933 C C . ARG A 1 119 ? 10.406 21.281 7.27 1 96.38 119 ARG A C 1
ATOM 935 O O . ARG A 1 119 ? 9.945 21.25 6.129 1 96.38 119 ARG A O 1
ATOM 942 N N . PHE A 1 120 ? 10.297 20.328 8.164 1 97.94 120 PHE A N 1
ATOM 943 C CA . PHE A 1 120 ? 9.461 19.172 7.871 1 97.94 120 PHE A CA 1
ATOM 944 C C . PHE A 1 120 ? 8.047 19.609 7.492 1 97.94 120 PHE A C 1
ATOM 946 O O . PHE A 1 120 ? 7.52 19.188 6.457 1 97.94 120 PHE A O 1
ATOM 953 N N . LYS A 1 121 ? 7.453 20.375 8.305 1 98.5 121 LYS A N 1
ATOM 954 C CA . LYS A 1 121 ? 6.098 20.875 8.086 1 98.5 121 LYS A CA 1
ATOM 955 C C . LYS A 1 121 ? 5.984 21.578 6.738 1 98.5 121 LYS A C 1
ATOM 957 O O . LYS A 1 121 ? 4.996 21.406 6.023 1 98.5 121 LYS A O 1
ATOM 962 N N . GLN A 1 122 ? 6.973 22.328 6.418 1 97.31 122 GLN A N 1
ATOM 963 C CA . GLN A 1 122 ? 6.984 23.047 5.145 1 97.31 122 GLN A CA 1
ATOM 964 C C . GLN A 1 122 ? 6.98 22.062 3.969 1 97.31 122 GLN A C 1
ATOM 966 O O . GLN A 1 122 ? 6.199 22.219 3.029 1 97.31 122 GLN A O 1
ATOM 971 N N . VAL A 1 123 ? 7.84 21.109 3.986 1 97.06 123 VAL A N 1
ATOM 972 C CA . VAL A 1 123 ? 7.953 20.156 2.895 1 97.06 123 VAL A CA 1
ATOM 973 C C . VAL A 1 123 ? 6.676 19.312 2.805 1 97.06 123 VAL A C 1
ATOM 975 O O . VAL A 1 123 ? 6.164 19.062 1.71 1 97.06 123 VAL A O 1
ATOM 978 N N . PHE A 1 124 ? 6.145 18.844 3.934 1 98.5 124 PHE A N 1
ATOM 979 C CA . PHE A 1 124 ? 4.902 18.094 3.961 1 98.5 124 PHE A CA 1
ATOM 980 C C . PHE A 1 124 ? 3.758 18.906 3.367 1 98.5 124 PHE A C 1
ATOM 982 O O . PHE A 1 124 ? 3.004 18.406 2.527 1 98.5 124 PHE A O 1
ATOM 989 N N . THR A 1 125 ? 3.678 20.156 3.803 1 98.5 125 THR A N 1
ATOM 990 C CA . THR A 1 125 ? 2.602 21.031 3.338 1 98.5 125 THR A CA 1
ATOM 991 C C . THR A 1 125 ? 2.736 21.297 1.843 1 98.5 125 THR A C 1
ATOM 993 O O . THR A 1 125 ? 1.743 21.297 1.113 1 98.5 125 THR A O 1
ATOM 996 N N . GLU A 1 126 ? 3.941 21.562 1.43 1 97.31 126 GLU A N 1
ATOM 997 C CA . GLU A 1 126 ? 4.18 21.75 0.002 1 97.31 126 GLU A CA 1
ATOM 998 C C . GLU A 1 126 ? 3.74 20.531 -0.794 1 97.31 126 GLU A C 1
ATOM 1000 O O . GLU A 1 126 ? 3.105 20.656 -1.843 1 97.31 126 GLU A O 1
ATOM 1005 N N . THR A 1 127 ? 4.074 19.359 -0.327 1 97.69 127 THR A N 1
ATOM 1006 C CA . THR A 1 127 ? 3.688 18.109 -0.967 1 97.69 127 THR A CA 1
ATOM 1007 C C . THR A 1 127 ? 2.168 17.969 -1.007 1 97.69 127 THR A C 1
ATOM 1009 O O . THR A 1 127 ? 1.596 17.656 -2.053 1 97.69 127 THR A O 1
ATOM 1012 N N . ALA A 1 128 ? 1.538 18.188 0.086 1 98.38 128 ALA A N 1
ATOM 1013 C CA . ALA A 1 128 ? 0.082 18.109 0.16 1 98.38 128 ALA A CA 1
ATOM 1014 C C . ALA A 1 128 ? -0.569 19.031 -0.868 1 98.38 128 ALA A C 1
ATOM 1016 O O . ALA A 1 128 ? -1.486 18.625 -1.584 1 98.38 128 ALA A O 1
ATOM 1017 N N . ASN A 1 129 ? -0.044 20.219 -0.963 1 97.25 129 ASN A N 1
ATOM 1018 C CA . ASN A 1 129 ? -0.629 21.219 -1.851 1 97.25 129 ASN A CA 1
ATOM 1019 C C . ASN A 1 129 ? -0.344 20.891 -3.316 1 97.25 129 ASN A C 1
ATOM 1021 O O . ASN A 1 129 ? -1.019 21.422 -4.211 1 97.25 129 ASN A O 1
ATOM 1025 N N . SER A 1 130 ? 0.636 20.109 -3.52 1 95.75 130 SER A N 1
ATOM 1026 C CA . SER A 1 130 ? 1.024 19.781 -4.891 1 95.75 130 SER A CA 1
ATOM 1027 C C . SER A 1 130 ? 0.152 18.672 -5.465 1 95.75 130 SER A C 1
ATOM 1029 O O . SER A 1 130 ? 0.16 18.438 -6.672 1 95.75 130 SER A O 1
ATOM 1031 N N . LEU A 1 131 ? -0.617 17.891 -4.656 1 95.75 131 LEU A N 1
ATOM 1032 C CA . LEU A 1 131 ? -1.448 16.781 -5.09 1 95.75 131 LEU A CA 1
ATOM 1033 C C . LEU A 1 131 ? -2.523 17.25 -6.066 1 95.75 131 LEU A C 1
ATOM 1035 O O . LEU A 1 131 ? -3.354 18.094 -5.719 1 95.75 131 LEU A O 1
ATOM 1039 N N . PRO A 1 132 ? -2.438 16.672 -7.266 1 92 132 PRO A N 1
ATOM 1040 C CA . PRO A 1 132 ? -3.502 17.047 -8.195 1 92 132 PRO A CA 1
ATOM 1041 C C . PRO A 1 132 ? -4.828 16.344 -7.895 1 92 132 PRO A C 1
ATOM 1043 O O . PRO A 1 132 ? -4.84 15.172 -7.539 1 92 132 PRO A O 1
ATOM 1046 N N . GLY A 1 133 ? -5.855 17 -7.914 1 93.12 133 GLY A N 1
ATOM 1047 C CA . GLY A 1 133 ? -7.16 16.391 -7.711 1 93.12 133 GLY A CA 1
ATOM 1048 C C . GLY A 1 133 ? -7.359 15.875 -6.297 1 93.12 133 GLY A C 1
ATOM 1049 O O . GLY A 1 133 ? -6.988 16.547 -5.328 1 93.12 133 GLY A O 1
ATOM 1050 N N . THR A 1 134 ? -7.961 14.633 -6.156 1 96.31 134 THR A N 1
ATOM 1051 C CA . THR A 1 134 ? -8.312 14.102 -4.844 1 96.31 134 THR A CA 1
ATOM 1052 C C . THR A 1 134 ? -7.312 13.039 -4.398 1 96.31 134 THR A C 1
ATOM 1054 O O . THR A 1 134 ? -6.75 12.328 -5.23 1 96.31 134 THR A O 1
ATOM 1057 N N . GLY A 1 135 ? -7.156 12.961 -3.037 1 97.94 135 GLY A N 1
ATOM 1058 C CA . GLY A 1 135 ? -6.27 11.945 -2.496 1 97.94 135 GLY A CA 1
ATOM 1059 C C . GLY A 1 135 ? -5.859 12.219 -1.062 1 97.94 135 GLY A C 1
ATOM 1060 O O . GLY A 1 135 ? -6.68 12.633 -0.242 1 97.94 135 GLY A O 1
ATOM 1061 N N . TRP A 1 136 ? -4.59 11.867 -0.836 1 98.62 136 TRP A N 1
ATOM 1062 C CA . TRP A 1 136 ? -4.07 11.922 0.527 1 98.62 136 TRP A CA 1
ATOM 1063 C C . TRP A 1 136 ? -2.615 12.375 0.538 1 98.62 136 TRP A C 1
ATOM 1065 O O . TRP A 1 136 ? -1.853 12.062 -0.377 1 98.62 136 TRP A O 1
ATOM 1075 N N . ALA A 1 137 ? -2.174 13.078 1.509 1 98.69 137 ALA A N 1
ATOM 1076 C CA . ALA A 1 137 ? -0.766 13.281 1.846 1 98.69 137 ALA A CA 1
ATOM 1077 C C . ALA A 1 137 ? -0.365 12.43 3.045 1 98.69 137 ALA A C 1
ATOM 1079 O O . ALA A 1 137 ? -1.101 12.344 4.031 1 98.69 137 ALA A O 1
ATOM 1080 N N . VAL A 1 138 ? 0.798 11.82 2.961 1 98.56 138 VAL A N 1
ATOM 1081 C CA . VAL A 1 138 ? 1.13 10.758 3.902 1 98.56 138 VAL A CA 1
ATOM 1082 C C . VAL A 1 138 ? 2.586 10.891 4.344 1 98.56 138 VAL A C 1
ATOM 1084 O O . VAL A 1 138 ? 3.467 11.164 3.525 1 98.56 138 VAL A O 1
ATOM 1087 N N . LEU A 1 139 ? 2.83 10.805 5.633 1 98.75 139 LEU A N 1
ATOM 1088 C CA . LEU A 1 139 ? 4.141 10.484 6.191 1 98.75 139 LEU A CA 1
ATOM 1089 C C . LEU A 1 139 ? 4.238 9 6.523 1 98.75 139 LEU A C 1
ATOM 1091 O O . LEU A 1 139 ? 3.367 8.453 7.203 1 98.75 139 LEU A O 1
ATOM 1095 N N . TYR A 1 140 ? 5.195 8.359 5.992 1 98.38 140 TYR A N 1
ATOM 1096 C CA . TYR A 1 140 ? 5.332 6.934 6.277 1 98.38 140 TYR A CA 1
ATOM 1097 C C . TYR A 1 140 ? 6.746 6.602 6.738 1 98.38 140 TYR A C 1
ATOM 1099 O O . TYR A 1 140 ? 7.684 7.359 6.477 1 98.38 140 TYR A O 1
ATOM 1107 N N . TYR A 1 141 ? 6.875 5.527 7.496 1 98.06 141 TYR A N 1
ATOM 1108 C CA . TYR A 1 141 ? 8.148 4.988 7.953 1 98.06 141 TYR A CA 1
ATOM 1109 C C . TYR A 1 141 ? 8.57 3.797 7.102 1 98.06 141 TYR A C 1
ATOM 1111 O O . TYR A 1 141 ? 7.883 2.773 7.066 1 98.06 141 TYR A O 1
ATOM 1119 N N . ASP A 1 142 ? 9.625 3.943 6.41 1 96.56 142 ASP A N 1
ATOM 1120 C CA . ASP A 1 142 ? 10.18 2.848 5.621 1 96.56 142 ASP A CA 1
ATOM 1121 C C . ASP A 1 142 ? 10.953 1.871 6.504 1 96.56 142 ASP A C 1
ATOM 1123 O O . ASP A 1 142 ? 12.055 2.18 6.961 1 96.56 142 ASP A O 1
ATOM 1127 N N . THR A 1 143 ? 10.438 0.705 6.664 1 94.62 143 THR A N 1
ATOM 1128 C CA . THR A 1 143 ? 11.008 -0.24 7.617 1 94.62 143 THR A CA 1
ATOM 1129 C C . THR A 1 143 ? 12.328 -0.799 7.094 1 94.62 143 THR A C 1
ATOM 1131 O O . THR A 1 143 ? 13.125 -1.354 7.859 1 94.62 143 THR A O 1
ATOM 1134 N N . GLU A 1 144 ? 12.57 -0.711 5.828 1 92.44 144 GLU A N 1
ATOM 1135 C CA . GLU A 1 144 ? 13.82 -1.202 5.246 1 92.44 144 GLU A CA 1
ATOM 1136 C C . GLU A 1 144 ? 14.969 -0.23 5.504 1 92.44 144 GLU A C 1
ATOM 1138 O O . GLU A 1 144 ? 16.047 -0.635 5.953 1 92.44 144 GLU A O 1
ATOM 1143 N N . SER A 1 145 ? 14.664 1.014 5.262 1 92.56 145 SER A N 1
ATOM 1144 C CA . SER A 1 145 ? 15.727 2.014 5.328 1 92.56 145 SER A CA 1
ATOM 1145 C C . SER A 1 145 ? 15.727 2.727 6.676 1 92.56 145 SER A C 1
ATOM 1147 O O . SER A 1 145 ? 16.719 3.334 7.062 1 92.56 145 SER A O 1
ATOM 1149 N N . GLY A 1 146 ? 14.602 2.732 7.336 1 94.31 146 GLY A N 1
ATOM 1150 C CA . GLY A 1 146 ? 14.453 3.516 8.555 1 94.31 146 GLY A CA 1
ATOM 1151 C C . GLY A 1 146 ? 14.156 4.98 8.289 1 94.31 146 GLY A C 1
ATOM 1152 O O . GLY A 1 146 ? 14.18 5.801 9.203 1 94.31 146 GLY A O 1
ATOM 1153 N N . ASN A 1 147 ? 13.898 5.277 7.062 1 95.81 147 ASN A N 1
ATOM 1154 C CA . ASN A 1 147 ? 13.609 6.664 6.703 1 95.81 147 ASN A CA 1
ATOM 1155 C C . ASN A 1 147 ? 12.156 7.023 6.996 1 95.81 147 ASN A C 1
ATOM 1157 O O . ASN A 1 147 ? 11.258 6.195 6.832 1 95.81 147 ASN A O 1
ATOM 1161 N N . LEU A 1 148 ? 11.984 8.273 7.398 1 97 148 LEU A N 1
ATOM 1162 C CA . LEU A 1 148 ? 10.68 8.914 7.289 1 97 148 LEU A CA 1
ATOM 1163 C C . LEU A 1 148 ? 10.523 9.617 5.941 1 97 148 LEU A C 1
ATOM 1165 O O . LEU A 1 148 ? 11.352 10.461 5.582 1 97 148 LEU A O 1
ATOM 1169 N N . GLN A 1 149 ? 9.492 9.289 5.27 1 97.19 149 GLN A N 1
ATOM 1170 C CA . GLN A 1 149 ? 9.32 9.867 3.943 1 97.19 149 GLN A CA 1
ATOM 1171 C C . GLN A 1 149 ? 7.887 10.336 3.727 1 97.19 149 G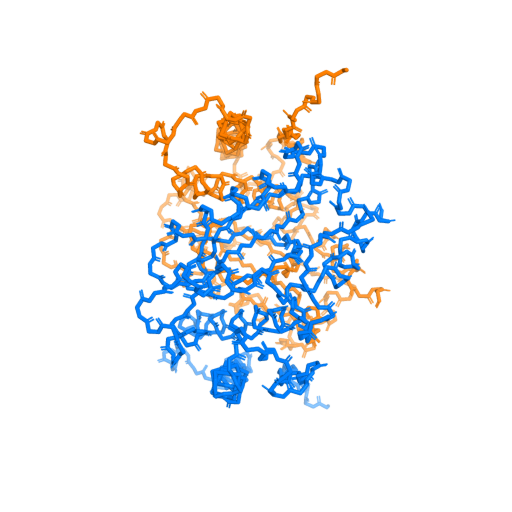LN A C 1
ATOM 1173 O O . GLN A 1 149 ? 6.969 9.867 4.402 1 97.19 149 GLN A O 1
ATOM 1178 N N . ILE A 1 150 ? 7.746 11.281 2.85 1 98.06 150 ILE A N 1
ATOM 1179 C CA . ILE A 1 150 ? 6.453 11.875 2.514 1 98.06 150 ILE A CA 1
ATOM 1180 C C . ILE A 1 150 ? 6.012 11.398 1.131 1 98.06 150 ILE A C 1
ATOM 1182 O O . ILE A 1 150 ? 6.832 11.289 0.215 1 98.06 150 ILE A O 1
ATOM 1186 N N . MET A 1 151 ? 4.762 11.086 0.981 1 97.19 151 MET A N 1
ATOM 1187 C CA . MET A 1 151 ? 4.184 10.727 -0.311 1 97.19 151 MET A CA 1
ATOM 1188 C C . MET A 1 151 ? 2.738 11.195 -0.413 1 97.19 151 MET A C 1
ATOM 1190 O O . MET A 1 151 ? 2.201 11.781 0.533 1 97.19 151 MET A O 1
ATOM 1194 N N . THR A 1 152 ? 2.17 11 -1.632 1 97.44 152 THR A N 1
ATOM 1195 C CA . THR A 1 152 ? 0.745 11.242 -1.829 1 97.44 152 THR A CA 1
ATOM 1196 C C . THR A 1 152 ? 0.065 10.016 -2.422 1 97.44 152 THR A C 1
ATOM 1198 O O . THR A 1 152 ? 0.665 9.289 -3.219 1 97.44 152 THR A O 1
ATOM 1201 N N . PHE A 1 153 ? -1.085 9.727 -1.934 1 97 153 PHE A N 1
ATOM 1202 C CA . PHE A 1 153 ? -1.981 8.812 -2.627 1 97 153 PHE A CA 1
ATOM 1203 C C . PHE A 1 153 ? -2.955 9.578 -3.516 1 97 153 PHE A C 1
ATOM 1205 O O . PHE A 1 153 ? -3.49 10.609 -3.115 1 97 153 PHE A O 1
ATOM 1212 N N . GLU A 1 154 ? -3.068 9.094 -4.699 1 95.31 154 GLU A N 1
ATOM 1213 C CA . GLU A 1 154 ? -4.113 9.617 -5.57 1 95.31 154 GLU A CA 1
ATOM 1214 C C . GLU A 1 154 ? -5.383 8.773 -5.48 1 95.31 154 GLU A C 1
ATOM 1216 O O . GLU A 1 154 ? -5.32 7.543 -5.527 1 95.31 154 GLU A O 1
ATOM 1221 N N . ASN A 1 155 ? -6.477 9.461 -5.34 1 94.44 155 ASN A N 1
ATOM 1222 C CA . ASN A 1 155 ? -7.672 8.727 -4.938 1 94.44 155 ASN A CA 1
ATOM 1223 C C . ASN A 1 155 ? -7.406 7.855 -3.711 1 94.44 155 ASN A C 1
ATOM 1225 O O . ASN A 1 155 ? -6.746 8.289 -2.768 1 94.44 155 ASN A O 1
ATOM 1229 N N . HIS A 1 156 ? -7.883 6.645 -3.672 1 93.75 156 HIS A N 1
ATOM 1230 C CA . HIS A 1 156 ? -7.613 5.762 -2.541 1 93.75 156 HIS A CA 1
ATOM 1231 C C . HIS A 1 156 ? -6.523 4.75 -2.879 1 93.75 156 HIS A C 1
ATOM 1233 O O . HIS A 1 156 ? -5.883 4.199 -1.981 1 93.75 156 HIS A O 1
ATOM 1239 N N . PHE A 1 157 ? -6.316 4.637 -4.168 1 93.25 157 PHE A N 1
ATOM 1240 C CA . PHE A 1 157 ? -5.68 3.361 -4.48 1 93.25 157 PHE A CA 1
ATOM 1241 C C . PHE A 1 157 ? -4.547 3.553 -5.477 1 93.25 157 PHE A C 1
ATOM 1243 O O . PHE A 1 157 ? -3.984 2.578 -5.98 1 93.25 157 PHE A O 1
ATOM 1250 N N . GLN A 1 158 ? -4.227 4.777 -5.789 1 95 158 GLN A N 1
ATOM 1251 C CA . GLN A 1 158 ? -3.154 5.047 -6.738 1 95 158 GLN A CA 1
ATOM 1252 C C . GLN A 1 158 ? -1.956 5.691 -6.047 1 95 158 GLN A C 1
ATOM 1254 O O . GLN A 1 158 ? -2.119 6.43 -5.074 1 95 158 GLN A O 1
ATOM 1259 N N . ASN A 1 159 ? -0.778 5.324 -6.531 1 95.38 159 ASN A N 1
ATOM 1260 C CA . ASN A 1 159 ? 0.474 5.895 -6.043 1 95.38 159 ASN A CA 1
ATOM 1261 C C . ASN A 1 159 ? 0.762 5.465 -4.609 1 95.38 159 ASN A C 1
ATOM 1263 O O . ASN A 1 159 ? 0.96 6.309 -3.732 1 95.38 159 ASN A O 1
ATOM 1267 N N . HIS A 1 160 ? 0.84 4.191 -4.406 1 96 160 HIS A N 1
ATOM 1268 C CA . HIS A 1 160 ? 1.055 3.578 -3.104 1 96 160 HIS A CA 1
ATOM 1269 C C . HIS A 1 160 ? 2.355 2.783 -3.076 1 96 160 HIS A C 1
ATOM 1271 O O . HIS A 1 160 ? 2.826 2.32 -4.117 1 96 160 HIS A O 1
ATOM 1277 N N . ILE A 1 161 ? 2.891 2.674 -1.941 1 96.62 161 ILE A N 1
ATOM 1278 C CA . ILE A 1 161 ? 3.969 1.729 -1.666 1 96.62 161 ILE A CA 1
ATOM 1279 C C . ILE A 1 161 ? 3.459 0.618 -0.75 1 96.62 161 ILE A C 1
ATOM 1281 O O . ILE A 1 161 ? 2.873 0.891 0.3 1 96.62 161 ILE A O 1
ATOM 1285 N N . ALA A 1 162 ? 3.719 -0.549 -1.143 1 94.31 162 ALA A N 1
ATOM 1286 C CA . ALA A 1 162 ? 3.18 -1.714 -0.443 1 94.31 162 ALA A CA 1
ATOM 1287 C C . ALA A 1 162 ? 3.783 -1.843 0.953 1 94.31 162 ALA A C 1
ATOM 1289 O O . ALA A 1 162 ? 4.977 -1.604 1.144 1 94.31 162 ALA A O 1
ATOM 1290 N N . GLU A 1 163 ? 2.949 -2.189 1.925 1 96.25 163 GLU A N 1
ATOM 1291 C CA . GLU A 1 163 ? 3.271 -2.719 3.248 1 96.25 163 GLU A CA 1
ATOM 1292 C C . GLU A 1 163 ? 3.852 -1.634 4.148 1 96.25 163 GLU A C 1
ATOM 1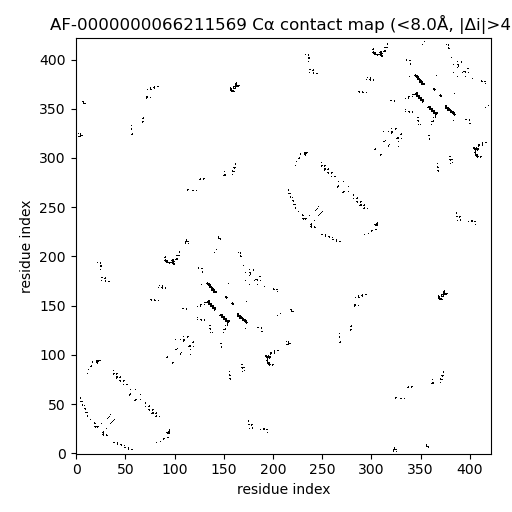294 O O . GLU A 1 163 ? 4.195 -1.896 5.305 1 96.25 163 GLU A O 1
ATOM 1299 N N . ILE A 1 164 ? 3.988 -0.427 3.725 1 95.25 164 ILE A N 1
ATOM 1300 C CA . ILE A 1 164 ? 4.672 0.579 4.531 1 95.25 164 ILE A CA 1
ATOM 1301 C C . ILE A 1 164 ? 3.729 1.098 5.613 1 95.25 164 ILE A C 1
ATOM 1303 O O . ILE A 1 164 ? 2.535 1.29 5.367 1 95.25 164 ILE A O 1
ATOM 1307 N N . PRO A 1 165 ? 4.25 1.293 6.797 1 97.5 165 PRO A N 1
ATOM 1308 C CA . PRO A 1 165 ? 3.43 1.892 7.852 1 97.5 165 PRO A CA 1
ATOM 1309 C C . PRO A 1 165 ? 3.166 3.379 7.625 1 97.5 165 PRO A C 1
ATOM 1311 O O . PRO A 1 165 ? 4.105 4.152 7.426 1 97.5 165 PRO A O 1
ATOM 1314 N N . ILE A 1 166 ? 1.97 3.754 7.664 1 98.44 166 ILE A N 1
ATOM 1315 C CA . ILE A 1 166 ? 1.577 5.156 7.582 1 98.44 166 ILE A CA 1
ATOM 1316 C C . ILE A 1 166 ? 1.58 5.773 8.977 1 98.44 166 ILE A C 1
ATOM 1318 O O . ILE A 1 166 ? 0.842 5.332 9.867 1 98.44 166 ILE A O 1
ATOM 1322 N N . ILE A 1 167 ? 2.398 6.773 9.188 1 98.81 167 ILE A N 1
ATOM 1323 C CA . ILE A 1 167 ? 2.6 7.402 10.484 1 98.81 167 ILE A CA 1
ATOM 1324 C C . ILE A 1 167 ? 1.638 8.578 10.648 1 98.81 167 ILE A C 1
ATOM 1326 O O . ILE A 1 167 ? 1.091 8.797 11.734 1 98.81 167 ILE A O 1
ATOM 1330 N N . LEU A 1 168 ? 1.524 9.305 9.641 1 98.69 168 LEU A N 1
ATOM 1331 C CA . LEU A 1 168 ? 0.639 10.461 9.57 1 98.69 168 LEU A CA 1
ATOM 1332 C C . LEU A 1 168 ? -0.07 10.516 8.219 1 98.69 168 LEU A C 1
ATOM 1334 O O . LEU A 1 168 ? 0.532 10.227 7.184 1 98.69 168 LEU A O 1
ATOM 1338 N N . ILE A 1 169 ? -1.38 10.953 8.211 1 98.81 169 ILE A N 1
ATOM 1339 C CA . ILE A 1 169 ? -2.125 10.992 6.953 1 98.81 169 ILE A CA 1
ATOM 1340 C C . ILE A 1 169 ? -3.105 12.164 6.973 1 98.81 169 ILE A C 1
ATOM 1342 O O . ILE A 1 169 ? -3.729 12.445 8 1 98.81 169 ILE A O 1
ATOM 1346 N N . LEU A 1 170 ? -3.203 12.805 5.84 1 98.81 170 LEU A N 1
ATOM 1347 C CA . LEU A 1 170 ? -4.113 13.922 5.617 1 98.81 170 LEU A CA 1
ATOM 1348 C C . LEU A 1 170 ? -5.047 13.633 4.445 1 98.81 170 LEU A C 1
ATOM 1350 O O . LEU A 1 170 ? -4.59 13.328 3.342 1 98.81 170 LEU A O 1
ATOM 1354 N N . ASP A 1 171 ? -6.359 13.656 4.699 1 98.88 171 ASP A N 1
ATOM 1355 C CA . ASP A 1 171 ? -7.363 13.492 3.656 1 98.88 171 ASP A CA 1
ATOM 1356 C C . ASP A 1 171 ? -7.543 14.773 2.854 1 98.88 171 ASP A C 1
ATOM 1358 O O . ASP A 1 171 ? -7.863 15.828 3.414 1 98.88 171 ASP A O 1
ATOM 1362 N N . GLU A 1 172 ? -7.383 14.688 1.543 1 98.38 172 GLU A N 1
ATOM 1363 C CA . GLU A 1 172 ? -7.504 15.883 0.72 1 98.38 172 GLU A CA 1
ATOM 1364 C C . GLU A 1 172 ? -8.648 15.75 -0.282 1 98.38 172 GLU A C 1
ATOM 1366 O O . GLU A 1 172 ? -8.688 16.469 -1.286 1 98.38 172 GLU A O 1
ATOM 1371 N N . PHE A 1 173 ? -9.508 14.766 -0.099 1 98.31 173 PHE A N 1
ATOM 1372 C CA . PHE A 1 173 ? -10.766 14.758 -0.846 1 98.31 173 PHE A CA 1
ATOM 1373 C C . PHE A 1 173 ? -11.609 15.984 -0.5 1 98.31 173 PHE A C 1
ATOM 1375 O O . PHE A 1 173 ? -11.602 16.453 0.643 1 98.31 173 PHE A O 1
ATOM 1382 N N . GLU A 1 174 ? -12.414 16.375 -1.422 1 97.81 174 GLU A N 1
ATOM 1383 C CA . GLU A 1 174 ? -13.234 17.562 -1.21 1 97.81 174 GLU A CA 1
ATOM 1384 C C . GLU A 1 174 ? -14.164 17.391 -0.011 1 97.81 174 GLU A C 1
ATOM 1386 O O . GLU A 1 174 ? -14.438 18.344 0.712 1 97.81 174 GLU A O 1
ATOM 1391 N N . HIS A 1 175 ? -14.617 16.203 0.255 1 98.38 175 HIS A N 1
ATOM 1392 C CA . HIS A 1 175 ? -15.531 15.984 1.368 1 98.38 175 HIS A CA 1
ATOM 1393 C C . HIS A 1 175 ? -14.852 16.25 2.705 1 98.38 175 HIS A C 1
ATOM 1395 O O . HIS A 1 175 ? -15.516 16.375 3.736 1 98.38 175 HIS A O 1
ATOM 1401 N N . ALA A 1 176 ? -13.562 16.328 2.715 1 98.5 176 ALA A N 1
ATOM 1402 C CA . ALA A 1 176 ? -12.82 16.547 3.955 1 98.5 176 ALA A CA 1
ATOM 1403 C C . ALA A 1 176 ? -12.781 18.031 4.316 1 98.5 176 ALA A C 1
ATOM 1405 O O . ALA A 1 176 ? -12.453 18.391 5.445 1 98.5 176 ALA A O 1
ATOM 1406 N N . TYR A 1 177 ? -13.078 18.891 3.338 1 98.31 177 TYR A N 1
ATOM 1407 C CA . TYR A 1 177 ? -12.828 20.281 3.699 1 98.31 177 TYR A CA 1
ATOM 1408 C C . TYR A 1 177 ? -13.812 21.219 3.016 1 98.31 177 TYR A C 1
ATOM 1410 O O . TYR A 1 177 ? -13.961 22.375 3.412 1 98.31 177 TYR A O 1
ATOM 1418 N N . TYR A 1 178 ? -14.555 20.781 1.996 1 98.25 178 TYR A N 1
ATOM 1419 C CA . TYR A 1 178 ? -15.227 21.703 1.079 1 98.25 178 TYR A CA 1
ATOM 1420 C C . TYR A 1 178 ? -16.391 22.406 1.766 1 98.25 178 TYR A C 1
ATOM 1422 O O . TYR A 1 178 ? -16.688 23.562 1.46 1 98.25 178 TYR A O 1
ATOM 1430 N N . LEU A 1 179 ? -17.062 21.797 2.684 1 98.56 179 LEU A N 1
ATOM 1431 C CA . LEU A 1 179 ? -18.203 22.406 3.373 1 98.56 179 LEU A CA 1
ATOM 1432 C C . LEU A 1 179 ? -17.766 23.625 4.172 1 98.56 179 LEU A C 1
ATOM 1434 O O . LEU A 1 179 ? -18.562 24.547 4.375 1 98.56 179 LEU A O 1
ATOM 1438 N N . GLN A 1 180 ? -16.578 23.672 4.594 1 98.69 180 GLN A N 1
ATOM 1439 C CA . GLN A 1 180 ? -16.109 24.719 5.48 1 98.69 180 GLN A CA 1
ATOM 1440 C C . GLN A 1 180 ? -15.117 25.641 4.762 1 98.69 180 GLN A C 1
ATOM 1442 O O . GLN A 1 180 ? -15.172 26.859 4.914 1 98.69 180 GLN A O 1
ATOM 1447 N N . TYR A 1 181 ? -14.336 25.094 3.896 1 98.69 181 TYR A N 1
ATOM 1448 C CA . TYR A 1 181 ? -13.25 25.859 3.307 1 98.69 181 TYR A CA 1
ATOM 1449 C C . TYR A 1 181 ? -13.508 26.125 1.827 1 98.69 181 TYR A C 1
ATOM 1451 O O . TYR A 1 181 ? -12.781 26.891 1.193 1 98.69 181 TYR A O 1
ATOM 1459 N N . LYS A 1 182 ? -14.523 25.469 1.244 1 98 182 LYS A N 1
ATOM 1460 C CA . LYS A 1 182 ? -14.875 25.609 -0.166 1 98 182 LYS A CA 1
ATOM 1461 C C . LYS A 1 182 ? -13.68 25.297 -1.063 1 98 182 LYS A C 1
ATOM 1463 O O . LYS A 1 182 ? -13.055 24.234 -0.932 1 98 182 LYS A O 1
ATOM 1468 N N . ASN A 1 183 ? -13.273 26.266 -1.929 1 97.31 183 ASN A N 1
ATOM 1469 C CA . ASN A 1 183 ? -12.211 25.969 -2.889 1 97.31 183 ASN A CA 1
ATOM 1470 C C . ASN A 1 183 ? -10.828 26.25 -2.297 1 97.31 183 ASN A C 1
ATOM 1472 O O . ASN A 1 183 ? -9.82 26.172 -3.006 1 97.31 183 ASN A O 1
ATOM 1476 N N . LYS A 1 184 ? -10.781 26.516 -1.024 1 98.19 184 LYS A N 1
ATOM 1477 C CA . LYS A 1 184 ? -9.516 26.875 -0.401 1 98.19 184 LYS A CA 1
ATOM 1478 C C . LYS A 1 184 ? -8.906 25.688 0.335 1 98.19 184 LYS A C 1
ATOM 1480 O O . LYS A 1 184 ? -8.758 25.719 1.559 1 98.19 184 LYS A O 1
ATOM 1485 N N . ARG A 1 185 ? -8.477 24.719 -0.36 1 97.94 185 ARG A N 1
ATOM 1486 C CA . ARG A 1 185 ? -7.867 23.531 0.207 1 97.94 185 ARG A CA 1
ATOM 1487 C C . ARG A 1 185 ? -6.645 23.875 1.049 1 97.94 185 ARG A C 1
ATOM 1489 O O . ARG A 1 185 ? -6.422 23.281 2.107 1 97.94 185 ARG A O 1
ATOM 1496 N N . ALA A 1 186 ? -5.859 24.797 0.557 1 98.06 186 ALA A N 1
ATOM 1497 C CA . ALA A 1 186 ? -4.641 25.188 1.263 1 98.06 186 ALA A CA 1
ATOM 1498 C C . ALA A 1 186 ? -4.957 25.688 2.67 1 98.06 186 ALA A C 1
ATOM 1500 O O . ALA A 1 186 ? -4.203 25.422 3.611 1 98.06 186 ALA A O 1
ATOM 1501 N N . ASP A 1 187 ? -6.039 26.422 2.828 1 98.69 187 ASP A N 1
ATOM 1502 C CA . ASP A 1 187 ? -6.465 26.891 4.145 1 98.69 187 ASP A CA 1
ATOM 1503 C C . ASP A 1 187 ? -6.828 25.703 5.051 1 98.69 187 ASP A C 1
ATOM 1505 O O . ASP A 1 187 ? -6.516 25.719 6.242 1 98.69 187 ASP A O 1
ATOM 1509 N N . TYR A 1 188 ? -7.484 24.734 4.5 1 98.69 188 TYR A N 1
ATOM 1510 C CA . TYR A 1 188 ? -7.812 23.516 5.227 1 98.69 188 TYR A CA 1
ATOM 1511 C C . TYR A 1 188 ? -6.547 22.797 5.672 1 98.69 188 TYR A C 1
ATOM 1513 O O . TYR A 1 188 ? -6.43 22.391 6.836 1 98.69 188 TYR A O 1
ATOM 1521 N N . VAL A 1 189 ? -5.559 22.609 4.793 1 98.69 189 VAL A N 1
ATOM 1522 C CA . VAL A 1 189 ? -4.309 21.938 5.121 1 98.69 189 VAL A CA 1
ATOM 1523 C C . VAL A 1 189 ? -3.607 22.672 6.262 1 98.69 189 VAL A C 1
ATOM 1525 O O . VAL A 1 189 ? -3.121 22.047 7.207 1 98.69 189 VAL A O 1
ATOM 1528 N N . ASN A 1 190 ? -3.609 23.984 6.184 1 98.5 190 ASN A N 1
ATOM 1529 C CA . ASN A 1 190 ? -2.998 24.766 7.246 1 98.5 190 ASN A CA 1
ATOM 1530 C C . ASN A 1 190 ? -3.732 24.594 8.57 1 98.5 190 ASN A C 1
ATOM 1532 O O . ASN A 1 190 ? -3.104 24.531 9.633 1 98.5 190 ASN A O 1
ATOM 1536 N N . ALA A 1 191 ? -5.023 24.531 8.516 1 98.31 191 ALA A N 1
ATOM 1537 C CA . ALA A 1 191 ? -5.836 24.359 9.719 1 98.31 191 ALA A CA 1
ATOM 1538 C C . ALA A 1 191 ? -5.648 22.969 10.312 1 98.31 191 ALA A C 1
ATOM 1540 O O . ALA A 1 191 ? -5.68 22.797 11.539 1 98.31 191 ALA A O 1
ATOM 1541 N N . TRP A 1 192 ? -5.477 21.969 9.469 1 98.56 192 TRP A N 1
ATOM 1542 C CA . TRP A 1 192 ? -5.344 20.578 9.875 1 98.56 192 TRP A CA 1
ATOM 1543 C C . TRP A 1 192 ? -4.164 20.391 10.828 1 98.56 192 TRP A C 1
ATOM 1545 O O . TRP A 1 192 ? -4.23 19.594 11.766 1 98.56 192 TRP A O 1
ATOM 1555 N N . TRP A 1 193 ? -3.123 21.172 10.656 1 98.62 193 TRP A N 1
ATOM 1556 C CA . TRP A 1 193 ? -1.933 21.062 11.492 1 98.62 193 TRP A CA 1
ATOM 1557 C C . TRP A 1 193 ? -2.273 21.328 12.961 1 98.62 193 TRP A C 1
ATOM 1559 O O . TRP A 1 193 ? -1.533 20.906 13.859 1 98.62 193 TRP A O 1
ATOM 1569 N N . ASN A 1 194 ? -3.391 21.969 13.211 1 98.44 194 ASN A N 1
ATOM 1570 C CA . ASN A 1 194 ? -3.777 22.328 14.57 1 98.44 194 ASN A CA 1
ATOM 1571 C C . ASN A 1 194 ? -4.441 21.141 15.281 1 98.44 194 ASN A C 1
ATOM 1573 O O . ASN A 1 194 ? -4.621 21.172 16.5 1 98.44 194 ASN A O 1
ATOM 1577 N N . VAL A 1 195 ? -4.75 20.094 14.602 1 98.5 195 VAL A N 1
ATOM 1578 C CA . VAL A 1 195 ? -5.48 19 15.227 1 98.5 195 VAL A CA 1
ATOM 1579 C C . VAL A 1 195 ? -4.719 17.688 15.023 1 98.5 195 VAL A C 1
ATOM 1581 O O . VAL A 1 195 ? -5.246 16.609 15.297 1 98.5 195 VAL A O 1
ATOM 1584 N N . VAL A 1 196 ? -3.506 17.703 14.547 1 98.69 196 VAL A N 1
ATOM 1585 C CA . VAL A 1 196 ? -2.703 16.5 14.352 1 98.69 196 VAL A CA 1
ATOM 1586 C C . VAL A 1 196 ? -2.484 15.805 15.688 1 98.69 196 VAL A C 1
ATOM 1588 O O . VAL A 1 196 ? -2.104 16.438 16.672 1 98.69 196 VAL A O 1
ATOM 1591 N N . ASN A 1 197 ? -2.775 14.539 15.727 1 98.69 197 ASN A N 1
ATOM 1592 C CA . ASN A 1 197 ? -2.564 13.703 16.906 1 98.69 197 ASN A CA 1
ATOM 1593 C C . ASN A 1 197 ? -1.17 13.086 16.906 1 98.69 197 ASN A C 1
ATOM 1595 O O . ASN A 1 197 ? -1.003 11.914 16.547 1 98.69 197 ASN A O 1
ATOM 1599 N N . TRP A 1 198 ? -0.2 13.773 17.453 1 98.38 198 TRP A N 1
ATOM 1600 C CA . TRP A 1 198 ? 1.195 13.344 17.438 1 98.38 198 TRP A CA 1
ATOM 1601 C C . TRP A 1 198 ? 1.41 12.125 18.328 1 98.38 198 TRP A C 1
ATOM 1603 O O . TRP A 1 198 ? 2.299 11.312 18.062 1 98.38 198 TRP A O 1
ATOM 1613 N N . ASP A 1 199 ? 0.604 12.023 19.344 1 97.81 199 ASP A N 1
ATOM 1614 C CA . ASP A 1 199 ? 0.712 10.852 20.219 1 97.81 199 ASP A CA 1
ATOM 1615 C C . ASP A 1 199 ? 0.386 9.578 19.438 1 97.81 199 ASP A C 1
ATOM 1617 O O . ASP A 1 199 ? 1.081 8.57 19.578 1 97.81 199 ASP A O 1
ATOM 1621 N N . ALA A 1 200 ? -0.654 9.625 18.688 1 98.06 200 ALA A N 1
ATOM 1622 C CA . ALA A 1 200 ? -1.011 8.469 17.875 1 98.06 200 ALA A CA 1
ATOM 1623 C C . ALA A 1 200 ? 0.089 8.156 16.859 1 98.06 200 ALA A C 1
ATOM 1625 O O . ALA A 1 200 ? 0.418 6.988 16.641 1 98.06 200 ALA A O 1
ATOM 1626 N N . ALA A 1 201 ? 0.631 9.188 16.234 1 98.56 201 ALA A N 1
ATOM 1627 C CA . ALA A 1 201 ? 1.71 9.008 15.258 1 98.56 201 ALA A CA 1
ATOM 1628 C C . ALA A 1 201 ? 2.932 8.367 15.906 1 98.56 201 ALA A C 1
ATOM 1630 O O . ALA A 1 201 ? 3.512 7.426 15.359 1 98.56 201 ALA A O 1
ATOM 1631 N N . GLU A 1 202 ? 3.254 8.898 17.078 1 98.31 202 GLU A N 1
ATOM 1632 C CA . GLU A 1 202 ? 4.395 8.367 17.812 1 98.31 202 GLU A CA 1
ATOM 1633 C C . GLU A 1 202 ? 4.172 6.906 18.203 1 98.31 202 GLU A C 1
ATOM 1635 O O . GLU A 1 202 ? 5.074 6.074 18.062 1 98.31 202 GLU A O 1
ATOM 1640 N N . LYS A 1 203 ? 3.02 6.648 18.719 1 97.81 203 LYS A N 1
ATOM 1641 C CA . LYS A 1 203 ? 2.684 5.281 19.109 1 97.81 203 LYS A CA 1
ATOM 1642 C C . LYS A 1 203 ? 2.807 4.324 17.922 1 97.81 203 LYS A C 1
ATOM 1644 O O . LYS A 1 203 ? 3.352 3.227 18.062 1 97.81 203 LYS A O 1
ATOM 1649 N N . LYS A 1 204 ? 2.314 4.703 16.812 1 97.69 204 LYS A N 1
ATOM 1650 C CA . LYS A 1 204 ? 2.406 3.891 15.602 1 97.69 204 LYS A CA 1
ATOM 1651 C C . LYS A 1 204 ? 3.861 3.652 15.211 1 97.69 204 LYS A C 1
ATOM 1653 O O . LYS A 1 204 ? 4.25 2.525 14.898 1 97.69 204 LYS A O 1
ATOM 1658 N N . LEU A 1 205 ? 4.66 4.707 15.227 1 98.12 205 LEU A N 1
ATOM 1659 C CA . LEU A 1 205 ? 6.074 4.594 14.883 1 98.12 205 LEU A CA 1
ATOM 1660 C C . LEU A 1 205 ? 6.793 3.637 15.82 1 98.12 205 LEU A C 1
ATOM 1662 O O . LEU A 1 205 ? 7.617 2.83 15.391 1 98.12 205 LEU A O 1
ATOM 1666 N N . GLN A 1 206 ? 6.457 3.67 17.078 1 97.81 206 GLN A N 1
ATOM 1667 C CA . GLN A 1 206 ? 7.129 2.869 18.094 1 97.81 206 GLN A CA 1
ATOM 1668 C C . GLN A 1 206 ? 6.949 1.378 17.828 1 97.81 206 GLN A C 1
ATOM 1670 O O . GLN A 1 206 ? 7.832 0.576 18.141 1 97.81 206 GLN A O 1
ATOM 1675 N N . LYS A 1 207 ? 5.871 1.005 17.234 1 95.38 207 LYS A N 1
ATOM 1676 C CA . LYS A 1 207 ? 5.621 -0.396 16.906 1 95.38 207 LYS A CA 1
ATOM 1677 C C . LYS A 1 207 ? 6.68 -0.929 15.945 1 95.38 207 LYS A C 1
ATOM 1679 O O . LYS A 1 207 ? 6.93 -2.137 15.898 1 95.38 207 LYS A O 1
ATOM 1684 N N . TYR A 1 208 ? 7.305 -0.046 15.234 1 95.31 208 TYR A N 1
ATOM 1685 C CA . TYR A 1 208 ? 8.211 -0.479 14.18 1 95.31 208 TYR A CA 1
ATOM 1686 C C . TYR A 1 208 ? 9.664 -0.232 14.578 1 95.31 208 TYR A C 1
ATOM 1688 O O . TYR A 1 208 ? 10.586 -0.681 13.891 1 95.31 208 TYR A O 1
ATOM 1696 N N . LEU A 1 209 ? 9.836 0.574 15.57 1 93.31 209 LEU A N 1
ATOM 1697 C CA . LEU A 1 209 ? 11.188 0.818 16.062 1 93.31 209 LEU A CA 1
ATOM 1698 C C . LEU A 1 209 ? 11.633 -0.29 17 1 93.31 209 LEU A C 1
ATOM 1700 O O . LEU A 1 209 ? 12.836 -0.537 17.156 1 93.31 209 LEU A O 1
ATOM 1704 N N . THR A 1 210 ? 10.789 -0.876 17.781 1 76.25 210 THR A N 1
ATOM 1705 C CA . THR A 1 210 ? 11.102 -1.883 18.797 1 76.25 210 THR A CA 1
ATOM 1706 C C . THR A 1 210 ? 11.195 -3.27 18.156 1 76.25 210 THR A C 1
ATOM 1708 O O . THR A 1 210 ? 11.695 -4.211 18.781 1 76.25 210 THR A O 1
ATOM 1711 N N . LYS A 1 211 ? 11.148 -3.406 17.078 1 59.56 211 LYS A N 1
ATOM 1712 C CA . LYS A 1 211 ? 11.258 -4.727 16.453 1 59.56 211 LYS A CA 1
ATOM 1713 C C . LYS A 1 211 ? 12.703 -5.027 16.078 1 59.56 211 LYS A C 1
ATOM 1715 O O . LYS A 1 211 ? 13.469 -4.121 15.734 1 59.56 211 LYS A O 1
ATOM 1720 N N . MET B 1 1 ? 28 20.953 14.656 1 35.75 1 MET B N 1
ATOM 1721 C CA . MET B 1 1 ? 28.062 19.828 13.742 1 35.75 1 MET B CA 1
ATOM 1722 C C . MET B 1 1 ? 27 19.938 12.656 1 35.75 1 MET B C 1
ATOM 1724 O O . MET B 1 1 ? 25.812 20.078 12.953 1 35.75 1 MET B O 1
ATOM 1728 N N . THR B 1 2 ? 27.203 20.297 11.531 1 44.09 2 THR B N 1
ATOM 1729 C CA . THR B 1 2 ? 26.219 20.594 10.484 1 44.09 2 THR B CA 1
ATOM 1730 C C . THR B 1 2 ? 25.281 19.422 10.273 1 44.09 2 THR B C 1
ATOM 1732 O O . THR B 1 2 ? 25.719 18.297 10.047 1 44.09 2 THR B O 1
ATOM 1735 N N . LEU B 1 3 ? 24.125 19.344 10.93 1 52.41 3 LEU B N 1
ATOM 1736 C CA . LEU B 1 3 ? 23.156 18.25 10.938 1 52.41 3 LEU B CA 1
ATOM 1737 C C . LEU B 1 3 ? 23 17.656 9.547 1 52.41 3 LEU B C 1
ATOM 1739 O O . LEU B 1 3 ? 22.672 18.375 8.594 1 52.41 3 LEU B O 1
ATOM 1743 N N . GLN B 1 4 ? 23.812 16.688 9.188 1 64.75 4 GLN B N 1
ATOM 1744 C CA . GLN B 1 4 ? 23.828 16.062 7.867 1 64.75 4 GLN B CA 1
ATOM 1745 C C . GLN B 1 4 ? 22.516 15.359 7.578 1 64.75 4 GLN B C 1
ATOM 1747 O O . GLN B 1 4 ? 22.172 14.359 8.227 1 64.75 4 GLN B O 1
ATOM 1752 N N . ILE B 1 5 ? 21.578 16.078 6.992 1 74.19 5 ILE B N 1
ATOM 1753 C CA . ILE B 1 5 ? 20.344 15.508 6.461 1 74.19 5 ILE B CA 1
ATOM 1754 C C . ILE B 1 5 ? 20.672 14.453 5.406 1 74.19 5 ILE B C 1
ATOM 1756 O O . ILE B 1 5 ? 21.266 14.766 4.375 1 74.19 5 ILE B O 1
ATOM 1760 N N . GLN B 1 6 ? 20.516 13.273 5.84 1 83.31 6 GLN B N 1
ATOM 1761 C CA . GLN B 1 6 ? 20.781 12.227 4.859 1 83.31 6 GLN B CA 1
ATOM 1762 C C . GLN B 1 6 ? 19.781 11.086 4.98 1 83.31 6 GLN B C 1
ATOM 1764 O O . GLN B 1 6 ? 19.562 10.562 6.074 1 83.31 6 GLN B O 1
ATOM 1769 N N . PHE B 1 7 ? 19.125 10.758 3.846 1 92.25 7 PHE B N 1
ATOM 1770 C CA . PHE B 1 7 ? 18.297 9.57 3.746 1 92.25 7 PHE B CA 1
ATOM 1771 C C . PHE B 1 7 ? 19.156 8.336 3.479 1 92.25 7 PHE B C 1
ATOM 1773 O O . PHE B 1 7 ? 20.125 8.398 2.723 1 92.25 7 PHE B O 1
ATOM 1780 N N . LYS B 1 8 ? 18.781 7.312 4.113 1 94.94 8 LYS B N 1
ATOM 1781 C CA . LYS B 1 8 ? 19.469 6.051 3.85 1 94.94 8 LYS B CA 1
ATOM 1782 C C . LYS B 1 8 ? 19.125 5.516 2.465 1 94.94 8 LYS B C 1
ATOM 1784 O O . LYS B 1 8 ? 17.953 5.555 2.051 1 94.94 8 LYS B O 1
ATOM 1789 N N . LYS B 1 9 ? 20.078 4.969 1.856 1 96.81 9 LYS B N 1
ATOM 1790 C CA . LYS B 1 9 ? 19.906 4.504 0.483 1 96.81 9 LYS B CA 1
ATOM 1791 C C . LYS B 1 9 ? 19.406 3.062 0.45 1 96.81 9 LYS B C 1
ATOM 1793 O O . LYS B 1 9 ? 19.641 2.299 1.39 1 96.81 9 LYS B O 1
ATOM 1798 N N . TYR B 1 10 ? 18.766 2.766 -0.653 1 97.94 10 TYR B N 1
ATOM 1799 C CA . TYR B 1 10 ? 18.344 1.392 -0.906 1 97.94 10 TYR B CA 1
ATOM 1800 C C . TYR B 1 10 ? 19.484 0.579 -1.521 1 97.94 10 TYR B C 1
ATOM 1802 O O . TYR B 1 10 ? 20.359 1.131 -2.189 1 97.94 10 TYR B O 1
ATOM 1810 N N . GLU B 1 11 ? 19.406 -0.68 -1.243 1 98.19 11 GLU B N 1
ATOM 1811 C CA . GLU B 1 11 ? 20.359 -1.611 -1.832 1 98.19 11 GLU B CA 1
ATOM 1812 C C . GLU B 1 11 ? 19.641 -2.783 -2.502 1 98.19 11 GLU B C 1
ATOM 1814 O O . GLU B 1 11 ? 18.594 -3.225 -2.039 1 98.19 11 GLU B O 1
ATOM 1819 N N . LEU B 1 12 ? 20.234 -3.236 -3.588 1 98.38 12 LEU B N 1
ATOM 1820 C CA . LEU B 1 12 ? 19.719 -4.441 -4.23 1 98.38 12 LEU B CA 1
ATOM 1821 C C . LEU B 1 12 ? 19.953 -5.668 -3.357 1 98.38 12 LEU B C 1
ATOM 1823 O O . LEU B 1 12 ? 21.109 -6.008 -3.059 1 98.38 12 LEU B O 1
ATOM 1827 N N . PRO B 1 13 ? 18.922 -6.289 -2.918 1 98.19 13 PRO B N 1
ATOM 1828 C CA . PRO B 1 13 ? 19.172 -7.48 -2.107 1 98.19 13 PRO B CA 1
ATOM 1829 C C . PRO B 1 13 ? 19.781 -8.625 -2.916 1 98.19 13 PRO B C 1
ATOM 1831 O O . PRO B 1 13 ? 19.562 -8.711 -4.129 1 98.19 13 PRO B O 1
ATOM 1834 N N . PRO B 1 14 ? 20.516 -9.445 -2.213 1 97.94 14 PRO B N 1
ATOM 1835 C CA . PRO B 1 14 ? 21.016 -10.609 -2.943 1 97.94 14 PRO B CA 1
ATOM 1836 C C . PRO B 1 14 ? 19.891 -11.531 -3.42 1 97.94 14 PRO B C 1
ATOM 1838 O O . PRO B 1 14 ? 18.891 -11.695 -2.727 1 97.94 14 PRO B O 1
ATOM 1841 N N . LEU B 1 15 ? 20.094 -12.031 -4.602 1 97.5 15 LEU B N 1
ATOM 1842 C CA . LEU B 1 15 ? 19.172 -13.055 -5.051 1 97.5 15 LEU B CA 1
ATOM 1843 C C . LEU B 1 15 ? 19.219 -14.273 -4.133 1 97.5 15 LEU B C 1
ATOM 1845 O O . LEU B 1 15 ? 20.297 -14.758 -3.799 1 97.5 15 LEU B O 1
ATOM 1849 N N . PRO B 1 16 ? 18.109 -14.75 -3.725 1 97.06 16 PRO B N 1
ATOM 1850 C CA . PRO B 1 16 ? 18.109 -15.82 -2.721 1 97.06 16 PRO B CA 1
ATOM 1851 C C . PRO B 1 16 ? 18.516 -17.172 -3.303 1 97.06 16 PRO B C 1
ATOM 1853 O O . PRO B 1 16 ? 18.656 -18.156 -2.561 1 97.06 16 PRO B O 1
ATOM 1856 N N . TYR B 1 17 ? 18.703 -17.359 -4.578 1 97.69 17 TYR B N 1
ATOM 1857 C CA . TYR B 1 17 ? 19.109 -18.578 -5.273 1 97.69 17 TYR B CA 1
ATOM 1858 C C . TYR B 1 17 ? 19.922 -18.25 -6.523 1 97.69 17 TYR B C 1
ATOM 1860 O O . TYR B 1 17 ? 20.047 -17.078 -6.895 1 97.69 17 TYR B O 1
ATOM 1868 N N . LYS B 1 18 ? 20.422 -19.344 -7.129 1 97.44 18 LYS B N 1
ATOM 1869 C CA . LYS B 1 18 ? 21.219 -19.172 -8.336 1 97.44 18 LYS B CA 1
ATOM 1870 C C . LYS B 1 18 ? 20.344 -18.688 -9.5 1 97.44 18 LYS B C 1
ATOM 1872 O O . LYS B 1 18 ? 19.141 -18.953 -9.539 1 97.44 18 LYS B O 1
ATOM 1877 N N . ILE B 1 19 ? 20.969 -18.016 -10.438 1 97.31 19 ILE B N 1
ATOM 1878 C CA . ILE B 1 19 ? 20.297 -17.359 -11.547 1 97.31 19 ILE B CA 1
ATOM 1879 C C . ILE B 1 19 ? 19.547 -18.406 -12.383 1 97.31 19 ILE B C 1
ATOM 1881 O O . ILE B 1 19 ? 18.562 -18.078 -13.055 1 97.31 19 ILE B O 1
ATOM 1885 N N . ASP B 1 20 ? 20 -19.656 -12.398 1 98 20 ASP B N 1
ATOM 1886 C CA . ASP B 1 20 ? 19.344 -20.688 -13.211 1 98 20 ASP B CA 1
ATOM 1887 C C . ASP B 1 20 ? 18.484 -21.609 -12.352 1 98 20 ASP B C 1
ATOM 1889 O O . ASP B 1 20 ? 18.047 -22.656 -12.812 1 98 20 ASP B O 1
ATOM 1893 N N . ALA B 1 21 ? 18.281 -21.234 -11.148 1 98.06 21 ALA B N 1
ATOM 1894 C CA . ALA B 1 21 ? 17.688 -22.125 -10.156 1 98.06 21 ALA B CA 1
ATOM 1895 C C . ALA B 1 21 ? 16.219 -22.375 -10.453 1 98.06 21 ALA B C 1
ATOM 1897 O O . ALA B 1 21 ? 15.641 -23.375 -9.992 1 98.06 21 ALA B O 1
ATOM 1898 N N . LEU B 1 22 ? 15.547 -21.516 -11.172 1 98.44 22 LEU B N 1
ATOM 1899 C CA . LEU B 1 22 ? 14.102 -21.625 -11.367 1 98.44 22 LEU B CA 1
ATOM 1900 C C . LEU B 1 22 ? 13.781 -22.328 -12.68 1 98.44 22 LEU B C 1
ATOM 1902 O O . LEU B 1 22 ? 12.609 -22.5 -13.031 1 98.44 22 LEU B O 1
ATOM 1906 N N . GLU B 1 23 ? 14.828 -22.734 -13.383 1 98.06 23 GLU B N 1
ATOM 1907 C CA . GLU B 1 23 ? 14.625 -23.5 -14.609 1 98.06 23 GLU B CA 1
ATOM 1908 C C . GLU B 1 23 ? 14.008 -24.875 -14.312 1 98.06 23 GLU B C 1
ATOM 1910 O O . GLU B 1 23 ? 14.258 -25.453 -13.258 1 98.06 23 GLU B O 1
ATOM 1915 N N . PRO B 1 24 ? 13.148 -25.375 -15.25 1 97.88 24 PRO B N 1
ATOM 1916 C CA . PRO B 1 24 ? 12.891 -24.844 -16.594 1 97.88 24 PRO B CA 1
ATOM 1917 C C . PRO B 1 24 ? 11.727 -23.859 -16.625 1 97.88 24 PRO B C 1
ATOM 1919 O O . PRO B 1 24 ? 11.328 -23.406 -17.703 1 97.88 24 PRO B O 1
ATOM 1922 N N . TYR B 1 25 ? 11.188 -23.516 -15.578 1 98.31 25 TYR B N 1
ATOM 1923 C CA . TYR B 1 25 ? 9.93 -22.781 -15.562 1 98.31 25 TYR B CA 1
ATOM 1924 C C . TYR B 1 25 ? 10.172 -21.297 -15.812 1 98.31 25 TYR B C 1
ATOM 1926 O O . TYR B 1 25 ? 9.32 -20.609 -16.406 1 98.31 25 TYR B O 1
ATOM 1934 N N . ILE B 1 26 ? 11.273 -20.75 -15.336 1 98.38 26 ILE B N 1
ATOM 1935 C CA . ILE B 1 26 ? 11.742 -19.406 -15.625 1 98.38 26 ILE B CA 1
ATOM 1936 C C . ILE B 1 26 ? 13.227 -19.438 -15.984 1 98.38 26 ILE B C 1
ATOM 1938 O O . ILE B 1 26 ? 14.055 -19.875 -15.18 1 98.38 26 ILE B O 1
ATOM 1942 N N . SER B 1 27 ? 13.547 -19 -17.109 1 98.5 27 SER B N 1
ATOM 1943 C CA . SER B 1 27 ? 14.891 -19.156 -17.656 1 98.5 27 SER B CA 1
ATOM 1944 C C . SER B 1 27 ? 15.883 -18.25 -16.938 1 98.5 27 SER B C 1
ATOM 1946 O O . SER B 1 27 ? 15.508 -17.188 -16.438 1 98.5 27 SER B O 1
ATOM 1948 N N . LYS B 1 28 ? 17.141 -18.625 -16.984 1 98.38 28 LYS B N 1
ATOM 1949 C CA . LYS B 1 28 ? 18.203 -17.812 -16.391 1 98.38 28 LYS B CA 1
ATOM 1950 C C . LYS B 1 28 ? 18.312 -16.453 -17.078 1 98.38 28 LYS B C 1
ATOM 1952 O O . LYS B 1 28 ? 18.672 -15.461 -16.453 1 98.38 28 LYS B O 1
ATOM 1957 N N . ASP B 1 29 ? 18 -16.422 -18.375 1 98.62 29 ASP B N 1
ATOM 1958 C CA . ASP B 1 29 ? 18.031 -15.156 -19.109 1 98.62 29 ASP B CA 1
ATOM 1959 C C . ASP B 1 29 ? 17.016 -14.172 -18.547 1 98.62 29 ASP B C 1
ATOM 1961 O O . ASP B 1 29 ? 17.297 -12.977 -18.422 1 98.62 29 ASP B O 1
ATOM 1965 N N . ILE B 1 30 ? 15.828 -14.648 -18.234 1 98.75 30 ILE B N 1
ATOM 1966 C CA . ILE B 1 30 ? 14.797 -13.812 -17.625 1 98.75 30 ILE B CA 1
ATOM 1967 C C . ILE B 1 30 ? 15.281 -13.289 -16.281 1 98.75 30 ILE B C 1
ATOM 1969 O O . ILE B 1 30 ? 15.203 -12.086 -16.016 1 98.75 30 ILE B O 1
ATOM 1973 N N . ILE B 1 31 ? 15.797 -14.18 -15.477 1 98.56 31 ILE B N 1
ATOM 1974 C CA . ILE B 1 31 ? 16.219 -13.781 -14.141 1 98.56 31 ILE B CA 1
ATOM 1975 C C . ILE B 1 31 ? 17.328 -12.742 -14.234 1 98.56 31 ILE B C 1
ATOM 1977 O O . ILE B 1 31 ? 17.344 -11.758 -13.5 1 98.56 31 ILE B O 1
ATOM 1981 N N . ASP B 1 32 ? 18.234 -12.93 -15.125 1 98.5 32 ASP B N 1
ATOM 1982 C CA . ASP B 1 32 ? 19.375 -12.031 -15.266 1 98.5 32 ASP B CA 1
ATOM 1983 C C . ASP B 1 32 ? 18.922 -10.617 -15.609 1 98.5 32 ASP B C 1
ATOM 1985 O O . ASP B 1 32 ? 19.188 -9.672 -14.867 1 98.5 32 ASP B O 1
ATOM 1989 N N . VAL B 1 33 ? 18.141 -10.461 -16.656 1 98.5 33 VAL B N 1
ATOM 1990 C CA . VAL B 1 33 ? 17.719 -9.141 -17.109 1 98.5 33 VAL B CA 1
ATOM 1991 C C . VAL B 1 33 ? 16.75 -8.547 -16.078 1 98.5 33 VAL B C 1
ATOM 1993 O O . VAL B 1 33 ? 16.781 -7.336 -15.828 1 98.5 33 VAL B O 1
ATOM 1996 N N . HIS B 1 34 ? 15.984 -9.398 -15.5 1 98.75 34 HIS B N 1
ATOM 1997 C CA . HIS B 1 34 ? 14.984 -8.992 -14.516 1 98.75 34 HIS B CA 1
ATOM 1998 C C . HIS B 1 34 ? 15.641 -8.461 -13.242 1 98.75 34 HIS B C 1
ATOM 2000 O O . HIS B 1 34 ? 15.289 -7.383 -12.766 1 98.75 34 HIS B O 1
ATOM 2006 N N . TYR B 1 35 ? 16.578 -9.141 -12.75 1 98.56 35 TYR B N 1
ATOM 2007 C CA . TYR B 1 35 ? 17.266 -8.82 -11.5 1 98.56 35 TYR B CA 1
ATOM 2008 C C . TYR B 1 35 ? 18.344 -7.762 -11.719 1 98.56 35 TYR B C 1
ATOM 2010 O O . TYR B 1 35 ? 18.297 -6.691 -11.109 1 98.56 35 TYR B O 1
ATOM 2018 N N . ASN B 1 36 ? 19.234 -7.977 -12.617 1 98.38 36 ASN B N 1
ATOM 2019 C CA . ASN B 1 36 ? 20.375 -7.098 -12.844 1 98.38 36 ASN B CA 1
ATOM 2020 C C . ASN B 1 36 ? 20 -5.875 -13.672 1 98.38 36 ASN B C 1
ATOM 2022 O O . ASN B 1 36 ? 20.734 -4.887 -13.703 1 98.38 36 ASN B O 1
ATOM 2026 N N . GLY B 1 37 ? 18.969 -5.957 -14.391 1 98.5 37 GLY B N 1
ATOM 2027 C CA . GLY B 1 37 ? 18.484 -4.848 -15.195 1 98.5 37 GLY B CA 1
ATOM 2028 C C . GLY B 1 37 ? 17.391 -4.051 -14.523 1 98.5 37 GLY B C 1
ATOM 2029 O O . GLY B 1 37 ? 17.641 -3.025 -13.891 1 98.5 37 GLY B O 1
ATOM 2030 N N . HIS B 1 38 ? 16.219 -4.633 -14.492 1 98.62 38 HIS B N 1
ATOM 2031 C CA . HIS B 1 38 ? 15.031 -3.918 -14.047 1 98.62 38 HIS B CA 1
ATOM 2032 C C . HIS B 1 38 ? 15.078 -3.643 -12.547 1 98.62 38 HIS B C 1
ATOM 2034 O O . HIS B 1 38 ? 14.961 -2.49 -12.117 1 98.62 38 HIS B O 1
ATOM 2040 N N . HIS B 1 39 ? 15.242 -4.656 -11.68 1 98.81 39 HIS B N 1
ATOM 2041 C CA . HIS B 1 39 ? 15.25 -4.445 -10.242 1 98.81 39 HIS B CA 1
ATOM 2042 C C . HIS B 1 39 ? 16.359 -3.484 -9.828 1 98.81 39 HIS B C 1
ATOM 2044 O O . HIS B 1 39 ? 16.125 -2.531 -9.086 1 98.81 39 HIS B O 1
ATOM 2050 N N . LYS B 1 40 ? 17.547 -3.746 -10.352 1 98.81 40 LYS B N 1
ATOM 2051 C CA . LYS B 1 40 ? 18.672 -2.846 -10.094 1 98.81 40 LYS B CA 1
ATOM 2052 C C . LYS B 1 40 ? 18.344 -1.423 -10.539 1 98.81 40 LYS B C 1
ATOM 2054 O O . LYS B 1 40 ? 18.719 -0.457 -9.867 1 98.81 40 LYS B O 1
ATOM 2059 N N . GLY B 1 41 ? 17.703 -1.299 -11.656 1 98.81 41 GLY B N 1
ATOM 2060 C CA . GLY B 1 41 ? 17.281 0.007 -12.141 1 98.81 41 GLY B CA 1
ATOM 2061 C C . GLY B 1 41 ? 16.375 0.741 -11.18 1 98.81 41 GLY B C 1
ATOM 2062 O O . GLY B 1 41 ? 16.516 1.949 -10.984 1 98.81 41 GLY B O 1
ATOM 2063 N N . TYR B 1 42 ? 15.43 0.019 -10.578 1 98.69 42 TYR B N 1
ATOM 2064 C CA . TYR B 1 42 ? 14.531 0.628 -9.609 1 98.69 42 TYR B CA 1
ATOM 2065 C C . TYR B 1 42 ? 15.297 1.116 -8.383 1 98.69 42 TYR B C 1
ATOM 2067 O O . TYR B 1 42 ? 15.008 2.191 -7.852 1 98.69 42 TYR B O 1
ATOM 2075 N N . VAL B 1 43 ? 16.266 0.296 -7.926 1 98.75 43 VAL B N 1
ATOM 2076 C CA . VAL B 1 43 ? 17.078 0.673 -6.781 1 98.75 43 VAL B CA 1
ATOM 2077 C C . VAL B 1 43 ? 17.844 1.957 -7.098 1 98.75 43 VAL B C 1
ATOM 2079 O O . VAL B 1 43 ? 17.844 2.904 -6.309 1 98.75 43 VAL B O 1
ATOM 2082 N N . ASN B 1 44 ? 18.484 1.989 -8.266 1 98.81 44 ASN B N 1
ATOM 2083 C CA . ASN B 1 44 ? 19.234 3.168 -8.68 1 98.81 44 ASN B CA 1
ATOM 2084 C C . ASN B 1 44 ? 18.328 4.391 -8.805 1 98.81 44 ASN B C 1
ATOM 2086 O O . ASN B 1 44 ? 18.703 5.488 -8.383 1 98.81 44 ASN B O 1
ATOM 2090 N N . GLY B 1 45 ? 17.188 4.172 -9.43 1 98.62 45 GLY B N 1
ATOM 2091 C CA . GLY B 1 45 ? 16.234 5.262 -9.57 1 98.62 45 GLY B CA 1
ATOM 2092 C C . GLY B 1 45 ? 15.781 5.828 -8.242 1 98.62 45 GLY B C 1
ATOM 2093 O O . GLY B 1 45 ? 15.711 7.047 -8.07 1 98.62 45 GLY B O 1
ATOM 2094 N N . ALA B 1 46 ? 15.469 4.977 -7.316 1 98.12 46 ALA B N 1
ATOM 2095 C CA . ALA B 1 46 ? 15.055 5.41 -5.984 1 98.12 46 ALA B CA 1
ATOM 2096 C C . ALA B 1 46 ? 16.141 6.25 -5.316 1 98.12 46 ALA B C 1
ATOM 2098 O O . ALA B 1 46 ? 15.859 7.32 -4.777 1 98.12 46 ALA B O 1
ATOM 2099 N N . ASN B 1 47 ? 17.359 5.77 -5.406 1 98.31 47 ASN B N 1
ATOM 2100 C CA . ASN B 1 47 ? 18.469 6.457 -4.754 1 98.31 47 ASN B CA 1
ATOM 2101 C C . ASN B 1 47 ? 18.734 7.82 -5.387 1 98.31 47 ASN B C 1
ATOM 2103 O O . ASN B 1 47 ? 19.016 8.789 -4.684 1 98.31 47 ASN B O 1
ATOM 2107 N N . SER B 1 48 ? 18.656 7.871 -6.676 1 98.12 48 SER B N 1
ATOM 2108 C CA . SER B 1 48 ? 18.844 9.148 -7.367 1 98.12 48 SER B CA 1
ATOM 2109 C C . SER B 1 48 ? 17.797 10.164 -6.938 1 98.12 48 SER B C 1
ATOM 2111 O O . SER B 1 48 ? 18.125 11.32 -6.676 1 98.12 48 SER B O 1
ATOM 2113 N N . LEU B 1 49 ? 16.578 9.742 -6.855 1 97.56 49 LEU B N 1
ATOM 2114 C CA . LEU B 1 49 ? 15.492 10.641 -6.484 1 97.56 49 LEU B CA 1
ATOM 2115 C C . LEU B 1 49 ? 15.562 11 -5.004 1 97.56 49 LEU B C 1
ATOM 2117 O O . LEU B 1 49 ? 15.203 12.117 -4.613 1 97.56 49 LEU B O 1
ATOM 2121 N N . LEU B 1 50 ? 16.031 10.086 -4.176 1 96.69 50 LEU B N 1
ATOM 2122 C CA . LEU B 1 50 ? 16.25 10.398 -2.768 1 96.69 50 LEU B CA 1
ATOM 2123 C C . LEU B 1 50 ? 17.266 11.516 -2.607 1 96.69 50 LEU B C 1
ATOM 2125 O O . LEU B 1 50 ? 17.094 12.391 -1.752 1 96.69 50 LEU B O 1
ATOM 2129 N N . GLU B 1 51 ? 18.297 11.445 -3.41 1 96.06 51 GLU B N 1
ATOM 2130 C CA . GLU B 1 51 ? 19.297 12.516 -3.389 1 96.06 51 GLU B CA 1
ATOM 2131 C C . GLU B 1 51 ? 18.672 13.859 -3.756 1 96.06 51 GLU B C 1
ATOM 2133 O O . GLU B 1 51 ? 19 14.883 -3.158 1 96.06 51 GLU B O 1
ATOM 2138 N N . ARG B 1 52 ? 17.859 13.82 -4.707 1 95.25 52 ARG B N 1
ATOM 2139 C CA . ARG B 1 52 ? 17.172 15.039 -5.105 1 95.25 52 ARG B CA 1
ATOM 2140 C C . ARG B 1 52 ? 16.266 15.547 -3.988 1 95.25 52 ARG B C 1
ATOM 2142 O O . ARG B 1 52 ? 16.219 16.75 -3.713 1 95.25 52 ARG B O 1
ATOM 2149 N N . LEU B 1 53 ? 15.539 14.672 -3.377 1 95.38 53 LEU B N 1
ATOM 2150 C CA . LEU B 1 53 ? 14.688 15.047 -2.252 1 95.38 53 LEU B CA 1
ATOM 2151 C C . LEU B 1 53 ? 15.516 15.664 -1.127 1 95.38 53 LEU B C 1
ATOM 2153 O O . LEU B 1 53 ? 15.086 16.641 -0.495 1 95.38 53 LEU B O 1
ATOM 2157 N N . GLU B 1 54 ? 16.672 15.078 -0.916 1 95 54 GLU B N 1
ATOM 2158 C CA . GLU B 1 54 ? 17.578 15.617 0.092 1 95 54 GLU B CA 1
ATOM 2159 C C . GLU B 1 54 ? 17.938 17.062 -0.201 1 95 54 GLU B C 1
ATOM 2161 O O . GLU B 1 54 ? 17.953 17.906 0.707 1 95 54 GLU B O 1
ATOM 2166 N N . LYS B 1 55 ? 18.188 17.359 -1.395 1 95.31 55 LYS B N 1
ATOM 2167 C CA . LYS B 1 55 ? 18.5 18.734 -1.787 1 95.31 55 LYS B CA 1
ATOM 2168 C C . LYS B 1 55 ? 17.312 19.656 -1.537 1 95.31 55 LYS B C 1
ATOM 2170 O O . LYS B 1 55 ? 17.5 20.812 -1.141 1 95.31 55 LYS B O 1
ATOM 2175 N N . VAL B 1 56 ? 16.141 19.172 -1.804 1 95.06 56 VAL B N 1
ATOM 2176 C CA . VAL B 1 56 ? 14.945 19.953 -1.54 1 95.06 56 VAL B CA 1
ATOM 2177 C C . VAL B 1 56 ? 14.828 20.234 -0.044 1 95.06 56 VAL B C 1
ATOM 2179 O O . VAL B 1 56 ? 14.641 21.391 0.36 1 95.06 56 VAL B O 1
ATOM 2182 N N . VAL B 1 57 ? 15 19.234 0.77 1 94.94 57 VAL B N 1
ATOM 2183 C CA . VAL B 1 57 ? 14.844 19.328 2.217 1 94.94 57 VAL B CA 1
ATOM 2184 C C . VAL B 1 57 ? 15.891 20.297 2.779 1 94.94 57 VAL B C 1
ATOM 2186 O O . VAL B 1 57 ? 15.594 21.094 3.666 1 94.94 57 VAL B O 1
ATOM 2189 N N . LYS B 1 58 ? 17.078 20.281 2.217 1 94.06 58 LYS B N 1
ATOM 2190 C CA . LYS B 1 58 ? 18.188 21.109 2.684 1 94.06 58 LYS B CA 1
ATOM 2191 C C . LYS B 1 58 ? 18 22.562 2.234 1 94.06 58 LYS B C 1
ATOM 2193 O O . LYS B 1 58 ? 18.688 23.453 2.732 1 94.06 58 LYS B O 1
ATOM 2198 N N . GLY B 1 59 ? 17.125 22.734 1.29 1 92.25 59 GLY B N 1
ATOM 2199 C CA . GLY B 1 59 ? 16.938 24.078 0.763 1 92.25 59 GLY B CA 1
ATOM 2200 C C . GLY B 1 59 ? 17.938 24.438 -0.314 1 92.25 59 GLY B C 1
ATOM 2201 O O . GLY B 1 59 ? 18.141 25.625 -0.598 1 92.25 59 GLY B O 1
ATOM 2202 N N . ASP B 1 60 ? 18.562 23.422 -0.822 1 93 60 ASP B N 1
ATOM 2203 C CA . ASP B 1 60 ? 19.547 23.641 -1.87 1 93 60 ASP B CA 1
ATOM 2204 C C . ASP B 1 60 ? 18.875 23.953 -3.207 1 93 60 ASP B C 1
ATOM 2206 O O . ASP B 1 60 ? 19.516 24.469 -4.125 1 93 60 ASP B O 1
ATOM 2210 N N . LEU B 1 61 ? 17.656 23.562 -3.342 1 91.69 61 LEU B N 1
ATOM 2211 C CA . LEU B 1 61 ? 16.875 23.844 -4.531 1 91.69 61 LEU B CA 1
ATOM 2212 C C . LEU B 1 61 ? 15.789 24.891 -4.227 1 91.69 61 LEU B C 1
ATOM 2214 O O . LEU B 1 61 ? 15 24.703 -3.295 1 91.69 61 LEU B O 1
ATOM 2218 N N . GLN B 1 62 ? 15.789 25.859 -5.02 1 86.06 62 GLN B N 1
ATOM 2219 C CA . GLN B 1 62 ? 14.828 26.922 -4.809 1 86.06 62 GLN B CA 1
ATOM 2220 C C . GLN B 1 62 ? 13.492 26.594 -5.473 1 86.06 62 GLN B C 1
ATOM 2222 O O . GLN B 1 62 ? 13.414 25.719 -6.332 1 86.06 62 GLN B O 1
ATOM 2227 N N . THR B 1 63 ? 12.453 27.344 -4.906 1 79.31 63 THR B N 1
ATOM 2228 C CA . THR B 1 63 ? 11.141 27.188 -5.52 1 79.31 63 THR B CA 1
ATOM 2229 C C . THR B 1 63 ? 11.227 27.391 -7.031 1 79.31 63 THR B C 1
ATOM 2231 O O . THR B 1 63 ? 11.906 28.297 -7.508 1 79.31 63 THR B O 1
ATOM 2234 N N . GLY B 1 64 ? 10.641 26.562 -7.801 1 87.56 64 GLY B N 1
ATOM 2235 C CA . GLY B 1 64 ? 10.672 26.625 -9.25 1 87.56 64 GLY B CA 1
ATOM 2236 C C . GLY B 1 64 ? 11.766 25.781 -9.859 1 87.56 64 GLY B C 1
ATOM 2237 O O . GLY B 1 64 ? 11.75 25.5 -11.062 1 87.56 64 GLY B O 1
ATOM 2238 N N . GLN B 1 65 ? 12.688 25.391 -8.969 1 90.81 65 GLN B N 1
ATOM 2239 C CA . GLN B 1 65 ? 13.797 24.578 -9.469 1 90.81 65 GLN B CA 1
ATOM 2240 C C . GLN B 1 65 ? 13.484 23.094 -9.391 1 90.81 65 GLN B C 1
ATOM 2242 O O . GLN B 1 65 ? 14.273 22.266 -9.836 1 90.81 65 GLN B O 1
ATOM 2247 N N . TYR B 1 66 ? 12.398 22.859 -8.82 1 92.69 66 TYR B N 1
ATOM 2248 C CA . TYR B 1 66 ? 12 21.453 -8.719 1 92.69 66 TYR B CA 1
ATOM 2249 C C . TYR B 1 66 ? 10.484 21.328 -8.727 1 92.69 66 TYR B C 1
ATOM 2251 O O . TYR B 1 66 ? 9.766 22.297 -8.523 1 92.69 66 TYR B O 1
ATOM 2259 N N . ASP B 1 67 ? 10.078 20.125 -9.125 1 95.12 67 ASP B N 1
ATOM 2260 C CA . ASP B 1 67 ? 8.695 19.672 -9.023 1 95.12 67 ASP B CA 1
ATOM 2261 C C . ASP B 1 67 ? 8.547 18.609 -7.938 1 95.12 67 ASP B C 1
ATOM 2263 O O . ASP B 1 67 ? 8.898 17.438 -8.141 1 95.12 67 ASP B O 1
ATOM 2267 N N . ILE B 1 68 ? 7.984 19.031 -6.816 1 96.25 68 ILE B N 1
ATOM 2268 C CA . ILE B 1 68 ? 7.926 18.156 -5.656 1 96.25 68 ILE B CA 1
ATOM 2269 C C . ILE B 1 68 ? 7.047 16.938 -5.977 1 96.25 68 ILE B C 1
ATOM 2271 O O . ILE B 1 68 ? 7.367 15.812 -5.59 1 96.25 68 ILE B O 1
ATOM 2275 N N . GLN B 1 69 ? 5.961 17.109 -6.691 1 95.88 69 GLN B N 1
ATOM 2276 C CA . GLN B 1 69 ? 5.074 16.016 -7.047 1 95.88 69 GLN B CA 1
ATOM 2277 C C . GLN B 1 69 ? 5.777 15.016 -7.965 1 95.88 69 GLN B C 1
ATOM 2279 O O . GLN B 1 69 ? 5.59 13.805 -7.832 1 95.88 69 GLN B O 1
ATOM 2284 N N . GLY B 1 70 ? 6.5 15.562 -8.883 1 96.38 70 GLY B N 1
ATOM 2285 C CA . GLY B 1 70 ? 7.27 14.695 -9.758 1 96.38 70 GLY B CA 1
ATOM 2286 C C . GLY B 1 70 ? 8.289 13.852 -9.016 1 96.38 70 GLY B C 1
ATOM 2287 O O . GLY B 1 70 ? 8.461 12.664 -9.312 1 96.38 70 GLY B O 1
ATOM 2288 N N . ILE B 1 71 ? 8.984 14.438 -8.07 1 96.81 71 ILE B N 1
ATOM 2289 C CA . ILE B 1 71 ? 9.977 13.727 -7.273 1 96.81 71 ILE B CA 1
ATOM 2290 C C . ILE B 1 71 ? 9.289 12.633 -6.461 1 96.81 71 ILE B C 1
ATOM 2292 O O . ILE B 1 71 ? 9.742 11.484 -6.461 1 96.81 71 ILE B O 1
ATOM 2296 N N . ILE B 1 72 ? 8.195 12.938 -5.879 1 96 72 ILE B N 1
ATOM 2297 C CA . ILE B 1 72 ? 7.48 12.031 -4.988 1 96 72 ILE B CA 1
ATOM 2298 C C . ILE B 1 72 ? 6.902 10.867 -5.789 1 96 72 ILE B C 1
ATOM 2300 O O . ILE B 1 72 ? 7.039 9.703 -5.395 1 96 72 ILE B O 1
ATOM 2304 N N . ARG B 1 73 ? 6.305 11.156 -6.906 1 96.25 73 ARG B N 1
ATOM 2305 C CA . ARG B 1 73 ? 5.758 10.109 -7.754 1 96.25 73 ARG B CA 1
ATOM 2306 C C . ARG B 1 73 ? 6.859 9.195 -8.273 1 96.25 73 ARG B C 1
ATOM 2308 O O . ARG B 1 73 ? 6.684 7.977 -8.344 1 96.25 73 ARG B O 1
ATOM 2315 N N . GLY B 1 74 ? 7.953 9.844 -8.672 1 97.44 74 GLY B N 1
ATOM 2316 C CA . GLY B 1 74 ? 9.094 9.055 -9.094 1 97.44 74 GLY B CA 1
ATOM 2317 C C . GLY B 1 74 ? 9.625 8.141 -8.008 1 97.44 74 GLY B C 1
ATOM 2318 O O . GLY B 1 74 ? 9.961 6.98 -8.273 1 97.44 74 GLY B O 1
ATOM 2319 N N . LEU B 1 75 ? 9.727 8.68 -6.801 1 97.62 75 LEU B N 1
ATOM 2320 C CA . LEU B 1 75 ? 10.148 7.875 -5.66 1 97.62 75 LEU B CA 1
ATOM 2321 C C . LEU B 1 75 ? 9.203 6.703 -5.438 1 97.62 75 LEU B C 1
ATOM 2323 O O . LEU B 1 75 ? 9.648 5.57 -5.234 1 97.62 75 LEU B O 1
ATOM 2327 N N . THR B 1 76 ? 7.895 6.93 -5.492 1 97.19 76 THR B N 1
ATOM 2328 C CA . THR B 1 76 ? 6.902 5.879 -5.285 1 97.19 76 THR B CA 1
ATOM 2329 C C . THR B 1 76 ? 7.09 4.746 -6.293 1 97.19 76 THR B C 1
ATOM 2331 O O . THR B 1 76 ? 7.133 3.574 -5.914 1 97.19 76 THR B O 1
ATOM 2334 N N . PHE B 1 77 ? 7.254 5.098 -7.555 1 97.31 77 PHE B N 1
ATOM 2335 C CA . PHE B 1 77 ? 7.426 4.121 -8.625 1 97.31 77 PHE B CA 1
ATOM 2336 C C . PHE B 1 77 ? 8.656 3.256 -8.375 1 97.31 77 PHE B C 1
ATOM 2338 O O . PHE B 1 77 ? 8.578 2.027 -8.422 1 97.31 77 PHE B O 1
ATOM 2345 N N . ASN B 1 78 ? 9.742 3.885 -8.086 1 98.19 78 ASN B N 1
ATOM 2346 C CA . ASN B 1 78 ? 11.008 3.158 -7.984 1 98.19 78 ASN B CA 1
ATOM 2347 C C . ASN B 1 78 ? 11.102 2.383 -6.676 1 98.19 78 ASN B C 1
ATOM 2349 O O . ASN B 1 78 ? 11.57 1.244 -6.656 1 98.19 78 ASN B O 1
ATOM 2353 N N . ILE B 1 79 ? 10.672 2.967 -5.57 1 98.06 79 ILE B N 1
ATOM 2354 C CA . ILE B 1 79 ? 10.734 2.291 -4.277 1 98.06 79 ILE B CA 1
ATOM 2355 C C . ILE B 1 79 ? 9.805 1.084 -4.281 1 98.06 79 ILE B C 1
ATOM 2357 O O . ILE B 1 79 ? 10.18 -0.004 -3.842 1 98.06 79 ILE B O 1
ATOM 2361 N N . ASN B 1 80 ? 8.594 1.291 -4.77 1 98.19 80 ASN B N 1
ATOM 2362 C CA . ASN B 1 80 ? 7.676 0.156 -4.77 1 98.19 80 ASN B CA 1
ATOM 2363 C C . ASN B 1 80 ? 8.102 -0.904 -5.781 1 98.19 80 ASN B C 1
ATOM 2365 O O . ASN B 1 80 ? 7.906 -2.1 -5.555 1 98.19 80 ASN B O 1
ATOM 2369 N N . GLY B 1 81 ? 8.648 -0.466 -6.953 1 98.31 81 GLY B N 1
ATOM 2370 C CA . GLY B 1 81 ? 9.266 -1.435 -7.848 1 98.31 81 GLY B CA 1
ATOM 2371 C C . GLY B 1 81 ? 10.312 -2.295 -7.168 1 98.31 81 GLY B C 1
ATOM 2372 O O . GLY B 1 81 ? 10.344 -3.512 -7.363 1 98.31 81 GLY B O 1
ATOM 2373 N N . HIS B 1 82 ? 11.148 -1.674 -6.422 1 98.56 82 HIS B N 1
ATOM 2374 C CA . HIS B 1 82 ? 12.18 -2.375 -5.664 1 98.56 82 HIS B CA 1
ATOM 2375 C C . HIS B 1 82 ? 11.562 -3.336 -4.652 1 98.56 82 HIS B C 1
ATOM 2377 O O . HIS B 1 82 ? 11.898 -4.523 -4.633 1 98.56 82 HIS B O 1
ATOM 2383 N N . LYS B 1 83 ? 10.633 -2.887 -3.867 1 97.94 83 LYS B N 1
ATOM 2384 C CA . LYS B 1 83 ? 10.062 -3.678 -2.779 1 97.94 83 LYS B CA 1
ATOM 2385 C C . LYS B 1 83 ? 9.289 -4.875 -3.316 1 97.94 83 LYS B C 1
ATOM 2387 O O . LYS B 1 83 ? 9.414 -5.988 -2.801 1 97.94 83 LYS B O 1
ATOM 2392 N N . LEU B 1 84 ? 8.539 -4.676 -4.355 1 98.44 84 LEU B N 1
ATOM 2393 C CA . LEU B 1 84 ? 7.738 -5.75 -4.922 1 98.44 84 LEU B CA 1
ATOM 2394 C C . LEU B 1 84 ? 8.625 -6.82 -5.551 1 98.44 84 LEU B C 1
ATOM 2396 O O . LEU B 1 84 ? 8.344 -8.016 -5.434 1 98.44 84 LEU B O 1
ATOM 2400 N N . HIS B 1 85 ? 9.688 -6.371 -6.219 1 98.81 85 HIS B N 1
ATOM 2401 C CA . HIS B 1 85 ? 10.594 -7.348 -6.805 1 98.81 85 HIS B CA 1
ATOM 2402 C C . HIS B 1 85 ? 11.328 -8.133 -5.727 1 98.81 85 HIS B C 1
ATOM 2404 O O . HIS B 1 85 ? 11.57 -9.336 -5.883 1 98.81 85 HIS B O 1
ATOM 2410 N N . ALA B 1 86 ? 11.719 -7.426 -4.672 1 98.38 86 ALA B N 1
ATOM 2411 C CA . ALA B 1 86 ? 12.367 -8.125 -3.57 1 98.38 86 ALA B CA 1
ATOM 2412 C C . ALA B 1 86 ? 11.469 -9.234 -3.025 1 98.38 86 ALA B C 1
ATOM 2414 O O . ALA B 1 86 ? 11.938 -10.344 -2.762 1 98.38 86 ALA B O 1
ATOM 2415 N N . LEU B 1 87 ? 10.227 -8.961 -2.854 1 98.19 87 LEU B N 1
ATOM 2416 C CA . LEU B 1 87 ? 9.266 -9.961 -2.402 1 98.19 87 LEU B CA 1
ATOM 2417 C C . LEU B 1 87 ? 9.117 -11.078 -3.428 1 98.19 87 LEU B C 1
ATOM 2419 O O . LEU B 1 87 ? 9.047 -12.25 -3.064 1 98.19 87 LEU B O 1
ATOM 2423 N N . TYR B 1 88 ? 9.047 -10.719 -4.664 1 98.81 88 TYR B N 1
ATOM 2424 C CA . TYR B 1 88 ? 8.867 -11.672 -5.75 1 98.81 88 TYR B CA 1
ATOM 2425 C C . TYR B 1 88 ? 9.969 -12.727 -5.742 1 98.81 88 TYR B C 1
ATOM 2427 O O . TYR B 1 88 ? 9.695 -13.922 -5.891 1 98.81 88 TYR B O 1
ATOM 2435 N N . TRP B 1 89 ? 11.203 -12.25 -5.574 1 98.75 89 TRP B N 1
ATOM 2436 C CA . TRP B 1 89 ? 12.312 -13.203 -5.535 1 98.75 89 TRP B CA 1
ATOM 2437 C C . TRP B 1 89 ? 12.148 -14.18 -4.375 1 98.75 89 TRP B C 1
ATOM 2439 O O . TRP B 1 89 ? 12.422 -15.375 -4.523 1 98.75 89 TRP B O 1
ATOM 2449 N N . GLU B 1 90 ? 11.688 -13.68 -3.271 1 97.81 90 GLU B N 1
ATOM 2450 C CA . GLU B 1 90 ? 11.555 -14.5 -2.07 1 97.81 90 GLU B CA 1
ATOM 2451 C C . GLU B 1 90 ? 10.383 -15.469 -2.195 1 97.81 90 GLU B C 1
ATOM 2453 O O . GLU B 1 90 ? 10.352 -16.5 -1.525 1 97.81 90 GLU B O 1
ATOM 2458 N N . ASN B 1 91 ? 9.469 -15.164 -3.043 1 98.19 91 ASN B N 1
ATOM 2459 C CA . ASN B 1 91 ? 8.25 -15.953 -3.172 1 98.19 91 ASN B CA 1
ATOM 2460 C C . ASN B 1 91 ? 8.422 -17.094 -4.176 1 98.19 91 ASN B C 1
ATOM 2462 O O . ASN B 1 91 ? 7.449 -17.766 -4.527 1 98.19 91 ASN B O 1
ATOM 2466 N N . MET B 1 92 ? 9.633 -17.25 -4.641 1 98.69 92 MET B N 1
ATOM 2467 C CA . MET B 1 92 ? 9.953 -18.375 -5.508 1 98.69 92 MET B CA 1
ATOM 2468 C C . MET B 1 92 ? 11.117 -19.188 -4.941 1 98.69 92 MET B C 1
ATOM 2470 O O . MET B 1 92 ? 11.922 -18.656 -4.164 1 98.69 92 MET B O 1
ATOM 2474 N N . ALA B 1 93 ? 11.133 -20.406 -5.273 1 98.06 93 ALA B N 1
ATOM 2475 C CA . ALA B 1 93 ? 12.195 -21.312 -4.84 1 98.06 93 ALA B CA 1
ATOM 2476 C C . ALA B 1 93 ? 12.656 -22.203 -5.988 1 98.06 93 ALA B C 1
ATOM 2478 O O . ALA B 1 93 ? 11.914 -22.438 -6.945 1 98.06 93 ALA B O 1
ATOM 2479 N N . PRO B 1 94 ? 13.859 -22.656 -5.852 1 96.38 94 PRO B N 1
ATOM 2480 C CA . PRO B 1 94 ? 14.398 -23.5 -6.914 1 96.38 94 PRO B CA 1
ATOM 2481 C C . PRO B 1 94 ? 13.477 -24.672 -7.254 1 96.38 94 PRO B C 1
ATOM 2483 O O . PRO B 1 94 ? 12.703 -25.125 -6.406 1 96.38 94 PRO B O 1
ATOM 2486 N N . SER B 1 95 ? 13.68 -24.984 -8.453 1 84.38 95 SER B N 1
ATOM 2487 C CA . SER B 1 95 ? 12.906 -26.141 -8.906 1 84.38 95 SER B CA 1
ATOM 2488 C C . SER B 1 95 ? 13.086 -27.344 -7.98 1 84.38 95 SER B C 1
ATOM 2490 O O . SER B 1 95 ? 14.203 -27.641 -7.559 1 84.38 95 SER B O 1
ATOM 2492 N N . GLY B 1 96 ? 12.031 -28.016 -7.629 1 86.19 96 GLY B N 1
ATOM 2493 C CA . GLY B 1 96 ? 12.078 -29.156 -6.719 1 86.19 96 GLY B CA 1
ATOM 2494 C C . GLY B 1 96 ? 11.906 -28.75 -5.262 1 86.19 96 GLY B C 1
ATOM 2495 O O . GLY B 1 96 ? 11.594 -29.594 -4.418 1 86.19 96 GLY B O 1
ATOM 2496 N N . LYS B 1 97 ? 12.172 -27.5 -5.016 1 92 97 LYS B N 1
ATOM 2497 C CA . LYS B 1 97 ? 12 -26.984 -3.658 1 92 97 LYS B CA 1
ATOM 2498 C C . LYS B 1 97 ? 10.758 -26.109 -3.555 1 92 97 LYS B C 1
ATOM 2500 O O . LYS B 1 97 ? 10.312 -25.797 -2.453 1 92 97 LYS B O 1
ATOM 2505 N N . GLY B 1 98 ? 10.383 -25.719 -4.738 1 93.81 98 GLY B N 1
ATOM 2506 C CA . GLY B 1 98 ? 9.156 -24.938 -4.816 1 93.81 98 GLY B CA 1
ATOM 2507 C C . GLY B 1 98 ? 8 -25.703 -5.43 1 93.81 98 GLY B C 1
ATOM 2508 O O . GLY B 1 98 ? 8.164 -26.844 -5.863 1 93.81 98 GLY B O 1
ATOM 2509 N N . GLY B 1 99 ? 6.898 -25.031 -5.395 1 96.56 99 GLY B N 1
ATOM 2510 C CA . GLY B 1 99 ? 5.707 -25.641 -5.953 1 96.56 99 GLY B CA 1
ATOM 2511 C C . GLY B 1 99 ? 4.98 -26.547 -4.969 1 96.56 99 GLY B C 1
ATOM 2512 O O . GLY B 1 99 ? 5.234 -26.484 -3.764 1 96.56 99 GLY B O 1
ATOM 2513 N N . GLY B 1 100 ? 4.074 -27.297 -5.52 1 96.56 100 GLY B N 1
ATOM 2514 C CA . GLY B 1 100 ? 3.238 -28.125 -4.652 1 96.56 100 GLY B CA 1
ATOM 2515 C C . GLY B 1 100 ? 2.133 -27.328 -3.975 1 96.56 100 GLY B C 1
ATOM 2516 O O . GLY B 1 100 ? 1.494 -26.484 -4.602 1 96.56 100 GLY B O 1
ATOM 2517 N N . LYS B 1 101 ? 1.945 -27.812 -2.652 1 97.31 101 LYS B N 1
ATOM 2518 C CA . LYS B 1 101 ? 0.862 -27.188 -1.894 1 97.31 101 LYS B CA 1
ATOM 2519 C C . LYS B 1 101 ? 1.385 -26.547 -0.612 1 97.31 101 LYS B C 1
ATOM 2521 O O . LYS B 1 101 ? 2.363 -27.016 -0.029 1 97.31 101 LYS B O 1
ATOM 2526 N N . PRO B 1 102 ? 0.713 -25.438 -0.249 1 97.81 102 PRO B N 1
ATOM 2527 C CA . PRO B 1 102 ? 1.108 -24.859 1.034 1 97.81 102 PRO B CA 1
ATOM 2528 C C . PRO B 1 102 ? 0.819 -25.781 2.217 1 97.81 102 PRO B C 1
ATOM 2530 O O . PRO B 1 102 ? -0.005 -26.688 2.107 1 97.81 102 PRO B O 1
ATOM 2533 N N . GLY B 1 103 ? 1.569 -25.547 3.287 1 97.44 103 GLY B N 1
ATOM 2534 C CA . GLY B 1 103 ? 1.302 -26.172 4.57 1 97.44 103 GLY B CA 1
ATOM 2535 C C . GLY B 1 103 ? 1.015 -25.172 5.676 1 97.44 103 GLY B C 1
ATOM 2536 O O . GLY B 1 103 ? 0.784 -23.984 5.406 1 97.44 103 GLY B O 1
ATOM 2537 N N . GLY B 1 104 ? 0.891 -25.719 6.879 1 97.5 104 GLY B N 1
ATOM 2538 C CA . GLY B 1 104 ? 0.801 -24.875 8.062 1 97.5 104 GLY B CA 1
ATOM 2539 C C . GLY B 1 104 ? -0.472 -24.062 8.125 1 97.5 104 GLY B C 1
ATOM 2540 O O . GLY B 1 104 ? -1.53 -24.516 7.68 1 97.5 104 GLY B O 1
ATOM 2541 N N . ALA B 1 105 ? -0.345 -22.891 8.758 1 97.5 105 ALA B N 1
ATOM 2542 C CA . ALA B 1 105 ? -1.477 -21.984 8.961 1 97.5 105 ALA B CA 1
ATOM 2543 C C . ALA B 1 105 ? -2.012 -21.469 7.625 1 97.5 105 ALA B C 1
ATOM 2545 O O . ALA B 1 105 ? -3.213 -21.234 7.48 1 97.5 105 ALA B O 1
ATOM 2546 N N . LEU B 1 106 ? -1.132 -21.312 6.684 1 98.19 106 LEU B N 1
ATOM 2547 C CA . LEU B 1 106 ? -1.547 -20.828 5.371 1 98.19 106 LEU B CA 1
ATOM 2548 C C . LEU B 1 106 ? -2.48 -21.828 4.695 1 98.19 106 LEU B C 1
ATOM 2550 O O . LEU B 1 106 ? -3.531 -21.438 4.176 1 98.19 106 LEU B O 1
ATOM 2554 N N . ALA B 1 107 ? -2.111 -23.031 4.656 1 97.94 107 ALA B N 1
ATOM 2555 C CA . ALA B 1 107 ? -2.973 -24.062 4.094 1 97.94 107 ALA B CA 1
ATOM 2556 C C . ALA B 1 107 ? -4.328 -24.094 4.793 1 97.94 107 ALA B C 1
ATOM 2558 O O . ALA B 1 107 ? -5.367 -24.219 4.145 1 97.94 107 ALA B O 1
ATOM 2559 N N . ASP B 1 108 ? -4.277 -24.016 6.074 1 96.38 108 ASP B N 1
ATOM 2560 C CA . ASP B 1 108 ? -5.508 -24.031 6.855 1 96.38 108 ASP B CA 1
ATOM 2561 C C . ASP B 1 108 ? -6.43 -22.891 6.461 1 96.38 108 ASP B C 1
ATOM 2563 O O . ASP B 1 108 ? -7.637 -23.078 6.289 1 96.38 108 ASP B O 1
ATOM 2567 N N . LEU B 1 109 ? -5.855 -21.719 6.336 1 95.62 109 LEU B N 1
ATOM 2568 C CA . LEU B 1 109 ? -6.645 -20.547 5.98 1 95.62 109 LEU B CA 1
ATOM 2569 C C . LEU B 1 109 ? -7.191 -20.656 4.562 1 95.62 109 LEU B C 1
ATOM 2571 O O . LEU B 1 109 ? -8.336 -20.281 4.297 1 95.62 109 LEU B O 1
ATOM 2575 N N . ILE B 1 110 ? -6.367 -21.094 3.682 1 97.38 110 ILE B N 1
ATOM 2576 C CA . ILE B 1 110 ? -6.809 -21.312 2.307 1 97.38 110 ILE B CA 1
ATOM 2577 C C . ILE B 1 110 ? -7.98 -22.281 2.283 1 97.38 110 ILE B C 1
ATOM 2579 O O . ILE B 1 110 ? -9 -22.031 1.639 1 97.38 110 ILE B O 1
ATOM 2583 N N . ASN B 1 111 ? -7.836 -23.375 2.955 1 95.94 111 ASN B N 1
ATOM 2584 C CA . ASN B 1 111 ? -8.914 -24.359 2.998 1 95.94 111 ASN B CA 1
ATOM 2585 C C . ASN B 1 111 ? -10.18 -23.766 3.611 1 95.94 111 ASN B C 1
ATOM 2587 O O . ASN B 1 111 ? -11.281 -24.031 3.125 1 95.94 111 ASN B O 1
ATOM 2591 N N . LYS B 1 112 ? -10.016 -23.047 4.602 1 94 112 LYS B N 1
ATOM 2592 C CA . LYS B 1 112 ? -11.148 -22.453 5.297 1 94 112 LYS B CA 1
ATOM 2593 C C . LYS B 1 112 ? -11.859 -21.438 4.406 1 94 112 LYS B C 1
ATOM 2595 O O . LYS B 1 112 ? -13.094 -21.406 4.359 1 94 112 LYS B O 1
ATOM 2600 N N . GLN B 1 113 ? -11.109 -20.672 3.707 1 95.25 113 GLN B N 1
ATOM 2601 C CA . GLN B 1 113 ? -11.695 -19.531 3.021 1 95.25 113 GLN B CA 1
ATOM 2602 C C . GLN B 1 113 ? -12.016 -19.859 1.566 1 95.25 113 GLN B C 1
ATOM 2604 O O . GLN B 1 113 ? -12.922 -19.281 0.977 1 95.25 113 GLN B O 1
ATOM 2609 N N . TYR B 1 114 ? -11.289 -20.766 1.012 1 96.62 114 TYR B N 1
ATOM 2610 C CA . TYR B 1 114 ? -11.477 -21.047 -0.405 1 96.62 114 TYR B CA 1
ATOM 2611 C C . TYR B 1 114 ? -11.992 -22.469 -0.607 1 96.62 114 TYR B C 1
ATOM 2613 O O . TYR B 1 114 ? -12.305 -22.875 -1.73 1 96.62 114 TYR B O 1
ATOM 2621 N N . GLY B 1 115 ? -12.055 -23.25 0.431 1 95.81 115 GLY B N 1
ATOM 2622 C CA . GLY B 1 115 ? -12.562 -24.625 0.377 1 95.81 115 GLY B CA 1
ATOM 2623 C C . GLY B 1 115 ? -11.484 -25.641 0.103 1 95.81 115 GLY B C 1
ATOM 2624 O O . GLY B 1 115 ? -11.461 -26.719 0.717 1 95.81 115 GLY B O 1
ATOM 2625 N N . SER B 1 116 ? -10.648 -25.312 -0.827 1 96.44 116 SER B N 1
ATOM 2626 C CA . SER B 1 116 ? -9.523 -26.188 -1.169 1 96.44 116 SER B CA 1
ATOM 2627 C C . SER B 1 116 ? -8.398 -25.391 -1.824 1 96.44 116 SER B C 1
ATOM 2629 O O . SER B 1 116 ? -8.617 -24.281 -2.316 1 96.44 116 SER B O 1
ATOM 2631 N N . PHE B 1 117 ? -7.223 -26 -1.786 1 97.88 117 PHE B N 1
ATOM 2632 C CA . PHE B 1 117 ? -6.098 -25.391 -2.49 1 97.88 117 PHE B CA 1
ATOM 2633 C C . PHE B 1 117 ? -6.395 -25.266 -3.98 1 97.88 117 PHE B C 1
ATOM 2635 O O . PHE B 1 117 ? -6.055 -24.266 -4.605 1 97.88 117 PHE B O 1
ATOM 2642 N N . ASP B 1 118 ? -6.98 -26.312 -4.547 1 97.81 118 ASP B N 1
ATOM 2643 C CA . ASP B 1 118 ? -7.285 -26.312 -5.973 1 97.81 118 ASP B CA 1
ATOM 2644 C C . ASP B 1 118 ? -8.195 -25.141 -6.336 1 97.81 118 ASP B C 1
ATOM 2646 O O . ASP B 1 118 ? -7.992 -24.484 -7.352 1 97.81 118 ASP B O 1
ATOM 2650 N N . ARG B 1 119 ? -9.18 -24.953 -5.57 1 96.38 119 ARG B N 1
ATOM 2651 C CA . ARG B 1 119 ? -10.102 -23.844 -5.828 1 96.38 119 ARG B CA 1
ATOM 2652 C C . ARG B 1 119 ? -9.406 -22.5 -5.656 1 96.38 119 ARG B C 1
ATOM 2654 O O . ARG B 1 119 ? -9.609 -21.578 -6.457 1 96.38 119 ARG B O 1
ATOM 2661 N N . PHE B 1 120 ? -8.625 -22.422 -4.598 1 98 120 PHE B N 1
ATOM 2662 C CA . PHE B 1 120 ? -7.824 -21.234 -4.395 1 98 120 PHE B CA 1
ATOM 2663 C C . PHE B 1 120 ? -6.965 -20.938 -5.617 1 98 120 PHE B C 1
ATOM 2665 O O . PHE B 1 120 ? -6.969 -19.812 -6.137 1 98 120 PHE B O 1
ATOM 2672 N N . LYS B 1 121 ? -6.23 -21.875 -6.043 1 98.56 121 LYS B N 1
ATOM 2673 C CA . LYS B 1 121 ? -5.348 -21.75 -7.199 1 98.56 121 LYS B CA 1
ATOM 2674 C C . LYS B 1 121 ? -6.121 -21.297 -8.43 1 98.56 121 LYS B C 1
ATOM 2676 O O . LYS B 1 121 ? -5.641 -20.453 -9.195 1 98.56 121 LYS B O 1
ATOM 2681 N N . GLN B 1 122 ? -7.277 -21.828 -8.602 1 97.31 122 GLN B N 1
ATOM 2682 C CA . GLN B 1 122 ? -8.117 -21.453 -9.734 1 97.31 122 GLN B CA 1
ATOM 2683 C C . GLN B 1 122 ? -8.492 -19.969 -9.672 1 97.31 122 GLN B C 1
ATOM 2685 O O . GLN B 1 122 ? -8.375 -19.25 -10.664 1 97.31 122 GLN B O 1
ATOM 2690 N N . VAL B 1 123 ? -8.977 -19.531 -8.555 1 97.06 123 VAL B N 1
ATOM 2691 C CA . VAL B 1 123 ? -9.406 -18.141 -8.398 1 97.06 123 VAL B CA 1
ATOM 2692 C C . VAL B 1 123 ? -8.211 -17.203 -8.539 1 97.06 123 VAL B C 1
ATOM 2694 O O . VAL B 1 123 ? -8.305 -16.172 -9.195 1 97.06 123 VAL B O 1
ATOM 2697 N N . PHE B 1 124 ? -7.074 -17.531 -7.918 1 98.5 124 PHE B N 1
ATOM 2698 C CA . PHE B 1 124 ? -5.859 -16.734 -8.031 1 98.5 124 PHE B CA 1
ATOM 2699 C C . PHE B 1 124 ? -5.418 -16.625 -9.484 1 98.5 124 PHE B C 1
ATOM 2701 O O . PHE B 1 124 ? -5.117 -15.531 -9.969 1 98.5 124 PHE B O 1
ATOM 2708 N N . THR B 1 125 ? -5.422 -17.766 -10.156 1 98.5 125 THR B N 1
ATOM 2709 C CA . THR B 1 125 ? -4.984 -17.797 -11.555 1 98.5 125 THR B CA 1
ATOM 2710 C C . THR B 1 125 ? -5.934 -17 -12.438 1 98.5 125 THR B C 1
ATOM 2712 O O . THR B 1 125 ? -5.496 -16.266 -13.32 1 98.5 125 THR B O 1
ATOM 2715 N N . GLU B 1 126 ? -7.203 -17.188 -12.211 1 97.31 126 GLU B N 1
ATOM 2716 C CA . GLU B 1 126 ? -8.18 -16.391 -12.945 1 97.31 126 GLU B CA 1
ATOM 2717 C C . GLU B 1 126 ? -7.945 -14.898 -12.742 1 97.31 126 GLU B C 1
ATOM 2719 O O . GLU B 1 126 ? -8 -14.117 -13.703 1 97.31 126 GLU B O 1
ATOM 2724 N N . THR B 1 127 ? -7.707 -14.484 -11.531 1 97.69 127 THR B N 1
ATOM 2725 C CA . THR B 1 127 ? -7.426 -13.094 -11.203 1 97.69 127 THR B CA 1
ATOM 2726 C C . THR B 1 127 ? -6.164 -12.617 -11.914 1 97.69 127 THR B C 1
ATOM 2728 O O . THR B 1 127 ? -6.164 -11.547 -12.531 1 97.69 127 THR B O 1
ATOM 2731 N N . ALA B 1 128 ? -5.137 -13.367 -11.844 1 98.38 128 ALA B N 1
ATOM 2732 C CA . ALA B 1 128 ? -3.883 -13.031 -12.508 1 98.38 128 ALA B CA 1
ATOM 2733 C C . ALA B 1 128 ? -4.102 -12.805 -14.008 1 98.38 128 ALA B C 1
ATOM 2735 O O . ALA B 1 128 ? -3.619 -11.82 -14.57 1 98.38 128 ALA B O 1
ATOM 2736 N N . ASN B 1 129 ? -4.859 -13.672 -14.586 1 97.25 129 ASN B N 1
ATOM 2737 C CA . ASN B 1 129 ? -5.078 -13.617 -16.031 1 97.25 129 ASN B CA 1
ATOM 2738 C C . ASN B 1 129 ? -6.004 -12.469 -16.422 1 97.25 129 ASN B C 1
ATOM 2740 O O . ASN B 1 129 ? -6.039 -12.062 -17.578 1 97.25 129 ASN B O 1
ATOM 2744 N N . SER B 1 130 ? -6.723 -12.016 -15.477 1 95.69 130 SER B N 1
ATOM 2745 C CA . SER B 1 130 ? -7.68 -10.945 -15.758 1 95.69 130 SER B CA 1
ATOM 2746 C C . SER B 1 130 ? -7 -9.586 -15.75 1 95.69 130 SER B C 1
ATOM 2748 O O . SER B 1 130 ? -7.578 -8.594 -16.203 1 95.69 130 SER B O 1
ATOM 2750 N N . LEU B 1 131 ? -5.758 -9.414 -15.203 1 95.69 131 LEU B N 1
ATOM 2751 C CA . LEU B 1 131 ? -5.039 -8.156 -15.094 1 95.69 131 LEU B CA 1
ATOM 2752 C C . LEU B 1 131 ? -4.777 -7.562 -16.484 1 95.69 131 LEU B C 1
ATOM 2754 O O . LEU B 1 131 ? -4.113 -8.188 -17.312 1 95.69 131 LEU B O 1
ATOM 2758 N N . PRO B 1 132 ? -5.34 -6.355 -16.656 1 91.94 132 PRO B N 1
ATOM 2759 C CA . PRO B 1 132 ? -5.039 -5.734 -17.938 1 91.94 132 PRO B CA 1
ATOM 2760 C C . PRO B 1 132 ? -3.633 -5.145 -18 1 91.94 132 PRO B C 1
ATOM 2762 O O . PRO B 1 132 ? -3.164 -4.555 -17.016 1 91.94 132 PRO B O 1
ATOM 2765 N N . GLY B 1 133 ? -2.949 -5.355 -18.984 1 93.06 133 GLY B N 1
ATOM 2766 C CA . GLY B 1 133 ? -1.629 -4.77 -19.141 1 93.06 133 GLY B CA 1
ATOM 2767 C C . GLY B 1 133 ? -0.612 -5.332 -18.156 1 93.06 133 GLY B C 1
ATOM 2768 O O . GLY B 1 133 ? -0.589 -6.539 -17.906 1 93.06 133 GLY B O 1
ATOM 2769 N N . THR B 1 134 ? 0.257 -4.426 -17.562 1 96.31 134 THR B N 1
ATOM 2770 C CA . THR B 1 134 ? 1.35 -4.875 -16.703 1 96.31 134 THR B CA 1
ATOM 2771 C C . THR B 1 134 ? 1 -4.684 -15.234 1 96.31 134 THR B C 1
ATOM 2773 O O . THR B 1 134 ? 0.249 -3.771 -14.883 1 96.31 134 THR B O 1
ATOM 2776 N N . GLY B 1 135 ? 1.61 -5.59 -14.398 1 97.94 135 GLY B N 1
ATOM 2777 C CA . GLY B 1 135 ? 1.395 -5.465 -12.961 1 97.94 135 GLY B CA 1
ATOM 2778 C C . GLY B 1 135 ? 1.74 -6.723 -12.195 1 97.94 135 GLY B C 1
ATOM 2779 O O . GLY B 1 135 ? 2.748 -7.375 -12.477 1 97.94 135 GLY B O 1
ATOM 2780 N N . TRP B 1 136 ? 0.89 -6.926 -11.18 1 98.62 136 TRP B N 1
ATOM 2781 C CA . TRP B 1 136 ? 1.159 -8.016 -10.25 1 98.62 136 TRP B CA 1
ATOM 2782 C C . TRP B 1 136 ? -0.138 -8.68 -9.797 1 98.62 136 TRP B C 1
ATOM 2784 O O . TRP B 1 136 ? -1.169 -8.016 -9.672 1 98.62 136 TRP B O 1
ATOM 2794 N N . ALA B 1 137 ? -0.162 -9.945 -9.539 1 98.69 137 ALA B N 1
ATOM 2795 C CA . ALA B 1 137 ? -1.191 -10.633 -8.773 1 98.69 137 ALA B CA 1
ATOM 2796 C C . ALA B 1 137 ? -0.7 -10.961 -7.363 1 98.69 137 ALA B C 1
ATOM 2798 O O . ALA B 1 137 ? 0.436 -11.406 -7.184 1 98.69 137 ALA B O 1
ATOM 2799 N N . VAL B 1 138 ? -1.56 -10.75 -6.395 1 98.5 138 VAL B N 1
ATOM 2800 C CA . VAL B 1 138 ? -1.096 -10.734 -5.012 1 98.5 138 VAL B CA 1
ATOM 2801 C C . VAL B 1 138 ? -2.094 -11.477 -4.121 1 98.5 138 VAL B C 1
ATOM 2803 O O . VAL B 1 138 ? -3.307 -11.312 -4.273 1 98.5 138 VAL B O 1
ATOM 2806 N N . LEU B 1 139 ? -1.606 -12.344 -3.271 1 98.75 139 LEU B N 1
ATOM 2807 C CA . LEU B 1 139 ? -2.316 -12.805 -2.084 1 98.75 139 LEU B CA 1
ATOM 2808 C C . LEU B 1 139 ? -1.879 -12.023 -0.851 1 98.75 139 LEU B C 1
ATOM 2810 O O . LEU B 1 139 ? -0.683 -11.898 -0.579 1 98.75 139 LEU B O 1
ATOM 2814 N N . TYR B 1 140 ? -2.795 -11.445 -0.191 1 98.38 140 TYR B N 1
ATOM 2815 C CA . TYR B 1 140 ? -2.426 -10.688 0.998 1 98.38 140 TYR B CA 1
ATOM 2816 C C . TYR B 1 140 ? -3.27 -11.102 2.195 1 98.38 140 TYR B C 1
ATOM 2818 O O . TYR B 1 140 ? -4.352 -11.672 2.033 1 98.38 140 TYR B O 1
ATOM 2826 N N . TYR B 1 141 ? -2.73 -10.898 3.383 1 98.06 141 TYR B N 1
ATOM 2827 C CA . TYR B 1 141 ? -3.41 -11.141 4.652 1 98.06 141 TYR B CA 1
ATOM 2828 C C . TYR B 1 141 ? -3.922 -9.836 5.25 1 98.06 141 TYR B C 1
ATOM 2830 O O . TYR B 1 141 ? -3.133 -8.945 5.578 1 98.06 141 TYR B O 1
ATOM 2838 N N . ASP B 1 142 ? -5.184 -9.695 5.336 1 96.56 142 ASP B N 1
ATOM 2839 C CA . ASP B 1 142 ? -5.789 -8.531 5.973 1 96.56 142 ASP B CA 1
ATOM 2840 C C . ASP B 1 142 ? -5.738 -8.648 7.492 1 96.56 142 ASP B C 1
ATOM 2842 O O . ASP B 1 142 ? -6.469 -9.438 8.086 1 96.56 142 ASP B O 1
ATOM 2846 N N . THR B 1 143 ? -4.969 -7.828 8.102 1 94.44 143 THR B N 1
ATOM 2847 C CA . THR B 1 143 ? -4.719 -7.961 9.531 1 94.44 143 THR B CA 1
ATOM 2848 C C . THR B 1 143 ? -5.941 -7.535 10.336 1 94.44 143 THR B C 1
ATOM 2850 O O . THR B 1 143 ? -6.059 -7.863 11.523 1 94.44 143 THR B O 1
ATOM 2853 N N . GLU B 1 144 ? -6.812 -6.785 9.758 1 92.12 144 GLU B N 1
ATOM 2854 C CA . GLU B 1 144 ? -8.023 -6.348 10.453 1 92.12 144 GLU B CA 1
ATOM 2855 C C . GLU B 1 144 ? -9.055 -7.469 10.516 1 92.12 144 GLU B C 1
ATOM 2857 O O . GLU B 1 144 ? -9.594 -7.762 11.586 1 92.12 144 GLU B O 1
ATOM 2862 N N . SER B 1 145 ? -9.242 -8.086 9.383 1 92.31 145 SER B N 1
ATOM 2863 C CA . SER B 1 145 ? -10.305 -9.07 9.289 1 92.31 145 SER B CA 1
ATOM 2864 C C . SER B 1 145 ? -9.766 -10.484 9.484 1 92.31 145 SER B C 1
ATOM 2866 O O . SER B 1 145 ? -10.531 -11.406 9.781 1 92.31 145 SER B O 1
ATOM 2868 N N . GLY B 1 146 ? -8.5 -10.68 9.234 1 94.25 146 GLY B N 1
ATOM 2869 C CA . GLY B 1 146 ? -7.93 -12.016 9.242 1 94.25 146 GLY B CA 1
ATOM 2870 C C . GLY B 1 146 ? -8.172 -12.773 7.949 1 94.25 146 GLY B C 1
ATOM 2871 O O . GLY B 1 146 ? -7.91 -13.977 7.871 1 94.25 146 GLY B O 1
ATOM 2872 N N . ASN B 1 147 ? -8.656 -12.078 6.984 1 95.81 147 ASN B N 1
ATOM 2873 C CA . ASN B 1 147 ? -8.93 -12.719 5.703 1 95.81 147 ASN B CA 1
ATOM 2874 C C . ASN B 1 147 ? -7.676 -12.828 4.848 1 95.81 147 ASN B C 1
ATOM 2876 O O . ASN B 1 147 ? -6.832 -11.922 4.855 1 95.81 147 ASN B O 1
ATOM 2880 N N . LEU B 1 148 ? -7.617 -13.93 4.113 1 97.06 148 LEU B N 1
ATOM 2881 C CA . LEU B 1 148 ? -6.75 -14 2.943 1 97.06 148 LEU B CA 1
ATOM 2882 C C . LEU B 1 148 ? -7.488 -13.539 1.692 1 97.06 148 LEU B C 1
ATOM 2884 O O . LEU B 1 148 ? -8.547 -14.07 1.36 1 97.06 148 LEU B O 1
ATOM 2888 N N . GLN B 1 149 ? -6.922 -12.594 1.035 1 97.12 149 GLN B N 1
ATOM 2889 C CA . GLN B 1 149 ? -7.605 -12.062 -0.137 1 97.12 149 GLN B CA 1
ATOM 2890 C C . GLN B 1 149 ? -6.645 -11.891 -1.309 1 97.12 149 GLN B C 1
ATOM 2892 O O . GLN B 1 149 ? -5.43 -11.805 -1.114 1 97.12 149 GLN B O 1
ATOM 2897 N N . ILE B 1 150 ? -7.203 -11.938 -2.479 1 98.06 150 ILE B N 1
ATOM 2898 C CA . ILE B 1 150 ? -6.449 -11.805 -3.723 1 98.06 150 ILE B CA 1
ATOM 2899 C C . ILE B 1 150 ? -6.695 -10.43 -4.336 1 98.06 150 ILE B C 1
ATOM 2901 O O . ILE B 1 150 ? -7.82 -9.922 -4.309 1 98.06 150 ILE B O 1
ATOM 2905 N N . MET B 1 151 ? -5.664 -9.812 -4.836 1 97.06 151 MET B N 1
ATOM 2906 C CA . MET B 1 151 ? -5.777 -8.547 -5.555 1 97.06 151 MET B CA 1
ATOM 2907 C C . MET B 1 151 ? -4.75 -8.469 -6.68 1 97.06 151 MET B C 1
ATOM 2909 O O . MET B 1 151 ? -3.953 -9.383 -6.863 1 97.06 151 MET B O 1
ATOM 2913 N N . THR B 1 152 ? -4.871 -7.359 -7.473 1 97.38 152 THR B N 1
ATOM 2914 C CA . THR B 1 152 ? -3.859 -7.059 -8.477 1 97.38 152 THR B CA 1
ATOM 2915 C C . THR B 1 152 ? -3.312 -5.645 -8.297 1 97.38 152 THR B C 1
ATOM 2917 O O . THR B 1 152 ? -4.043 -4.742 -7.879 1 97.38 152 THR B O 1
ATOM 2920 N N . PHE B 1 153 ? -2.053 -5.512 -8.453 1 97 153 PHE B N 1
ATOM 2921 C CA . PHE B 1 153 ? -1.465 -4.191 -8.656 1 97 153 PHE B CA 1
ATOM 2922 C C . PHE B 1 153 ? -1.316 -3.889 -10.141 1 97 153 PHE B C 1
ATOM 2924 O O . PHE B 1 153 ? -0.9 -4.75 -10.914 1 97 153 PHE B O 1
ATOM 2931 N N . GLU B 1 154 ? -1.757 -2.729 -10.484 1 95.31 154 GLU B N 1
ATOM 2932 C CA . GLU B 1 154 ? -1.482 -2.256 -11.836 1 95.31 154 GLU B CA 1
ATOM 2933 C C . GLU B 1 154 ? -0.201 -1.43 -11.883 1 95.31 154 GLU B C 1
ATOM 2935 O O . GLU B 1 154 ? 0.012 -0.556 -11.039 1 95.31 154 GLU B O 1
ATOM 2940 N N . ASN B 1 155 ? 0.622 -1.737 -12.852 1 94.38 155 ASN B N 1
ATOM 2941 C CA . ASN B 1 155 ? 1.985 -1.225 -12.766 1 94.38 155 ASN B CA 1
ATOM 2942 C C . ASN B 1 155 ? 2.619 -1.526 -11.414 1 94.38 155 ASN B C 1
ATOM 2944 O O . ASN B 1 155 ? 2.441 -2.619 -10.867 1 94.38 155 ASN B O 1
ATOM 2948 N N . HIS B 1 156 ? 3.326 -0.6 -10.812 1 93.69 156 HIS B N 1
ATOM 2949 C CA . HIS B 1 156 ? 3.904 -0.829 -9.492 1 93.69 156 HIS B CA 1
ATOM 2950 C C . HIS B 1 156 ? 3.07 -0.163 -8.398 1 93.69 156 HIS B C 1
ATOM 2952 O O . HIS B 1 156 ? 3.139 -0.557 -7.234 1 93.69 156 HIS B O 1
ATOM 2958 N N . PHE B 1 157 ? 2.271 0.752 -8.859 1 93.06 157 PHE B N 1
ATOM 2959 C CA . PHE B 1 157 ? 1.884 1.688 -7.809 1 93.06 157 PHE B CA 1
ATOM 2960 C C . PHE B 1 157 ? 0.389 1.979 -7.867 1 93.06 157 PHE B C 1
ATOM 2962 O O . PHE B 1 157 ? -0.103 2.867 -7.168 1 93.06 157 PHE B O 1
ATOM 2969 N N . GLN B 1 158 ? -0.316 1.27 -8.711 1 94.94 158 GLN B N 1
ATOM 2970 C CA . GLN B 1 158 ? -1.755 1.484 -8.828 1 94.94 158 GLN B CA 1
ATOM 2971 C C . GLN B 1 158 ? -2.535 0.284 -8.297 1 94.94 158 GLN B C 1
ATOM 2973 O O . GLN B 1 158 ? -2.068 -0.854 -8.383 1 94.94 158 GLN B O 1
ATOM 2978 N N . ASN B 1 159 ? -3.68 0.581 -7.691 1 95.25 159 ASN B N 1
ATOM 2979 C CA . ASN B 1 159 ? -4.586 -0.441 -7.184 1 95.25 159 ASN B CA 1
ATOM 2980 C C . ASN B 1 159 ? -3.979 -1.196 -6.004 1 95.25 159 ASN B C 1
ATOM 2982 O O . ASN B 1 159 ? -3.885 -2.424 -6.031 1 95.25 159 ASN B O 1
ATOM 2986 N N . HIS B 1 160 ? -3.648 -0.466 -4.988 1 95.81 160 HIS B N 1
ATOM 2987 C CA . HIS B 1 160 ? -2.994 -0.979 -3.791 1 95.81 160 HIS B CA 1
ATOM 2988 C C . HIS B 1 160 ? -3.855 -0.752 -2.553 1 95.81 160 HIS B C 1
ATOM 2990 O O . HIS B 1 160 ? -4.688 0.157 -2.527 1 95.81 160 HIS B O 1
ATOM 2996 N N . ILE B 1 161 ? -3.658 -1.557 -1.61 1 96.56 161 ILE B N 1
ATOM 2997 C CA . ILE B 1 161 ? -4.176 -1.342 -0.264 1 96.56 161 ILE B CA 1
ATOM 2998 C C . ILE B 1 161 ? -3.021 -1.081 0.699 1 96.56 161 ILE B C 1
ATOM 3000 O O . ILE B 1 161 ? -2.066 -1.86 0.759 1 96.56 161 ILE B O 1
ATOM 3004 N N . ALA B 1 162 ? -3.162 -0.057 1.413 1 94.31 162 ALA B N 1
ATOM 3005 C CA . ALA B 1 162 ? -2.082 0.392 2.287 1 94.31 162 ALA B CA 1
ATOM 3006 C C . ALA B 1 162 ? -1.839 -0.604 3.416 1 94.31 162 ALA B C 1
ATOM 3008 O O . ALA B 1 162 ? -2.787 -1.164 3.973 1 94.31 162 ALA B O 1
ATOM 3009 N N . GLU B 1 163 ? -0.561 -0.827 3.74 1 96.31 163 GLU B N 1
ATOM 3010 C CA . GLU B 1 163 ? -0.029 -1.433 4.957 1 96.31 163 GLU B CA 1
ATOM 3011 C C . GLU B 1 163 ? -0.282 -2.938 4.98 1 96.31 163 GLU B C 1
ATOM 3013 O O . GLU B 1 163 ? 0.126 -3.627 5.918 1 96.31 163 GLU B O 1
ATOM 3018 N N . ILE B 1 164 ? -0.917 -3.51 4.02 1 95.19 164 ILE B N 1
ATOM 3019 C CA . ILE B 1 164 ? -1.295 -4.914 4.121 1 95.19 164 ILE B CA 1
ATOM 3020 C C . ILE B 1 164 ? -0.087 -5.797 3.816 1 95.19 164 ILE B C 1
ATOM 3022 O O . ILE B 1 164 ? 0.705 -5.492 2.922 1 95.19 164 ILE B O 1
ATOM 3026 N N . PRO B 1 165 ? 0.064 -6.867 4.551 1 97.44 165 PRO B N 1
ATOM 3027 C CA . PRO B 1 165 ? 1.146 -7.812 4.258 1 97.44 165 PRO B CA 1
ATOM 3028 C C . PRO B 1 165 ? 0.891 -8.625 2.988 1 97.44 165 PRO B C 1
ATOM 3030 O O . PRO B 1 165 ? -0.171 -9.234 2.846 1 97.44 165 PRO B O 1
ATOM 3033 N N . ILE B 1 166 ? 1.812 -8.641 2.125 1 98.44 166 ILE B N 1
ATOM 3034 C CA . ILE B 1 166 ? 1.763 -9.469 0.923 1 98.44 166 ILE B CA 1
ATOM 3035 C C . ILE B 1 166 ? 2.338 -10.852 1.223 1 98.44 166 ILE B C 1
ATOM 3037 O O . ILE B 1 166 ? 3.506 -10.977 1.597 1 98.44 166 ILE B O 1
ATOM 3041 N N . ILE B 1 167 ? 1.536 -11.867 1.074 1 98.81 167 ILE B N 1
ATOM 3042 C CA . ILE B 1 167 ? 1.897 -13.242 1.421 1 98.81 167 ILE B CA 1
ATOM 3043 C C . ILE B 1 167 ? 2.494 -13.938 0.202 1 98.81 167 ILE B C 1
ATOM 3045 O O . ILE B 1 167 ? 3.451 -14.703 0.325 1 98.81 167 ILE B O 1
ATOM 3049 N N . LEU B 1 168 ? 1.901 -13.734 -0.874 1 98.69 168 LEU B N 1
ATOM 3050 C CA . LEU B 1 168 ? 2.316 -14.281 -2.162 1 98.69 168 LEU B CA 1
ATOM 3051 C C . LEU B 1 168 ? 2.189 -13.227 -3.262 1 98.69 168 LEU B C 1
ATOM 3053 O O . LEU B 1 168 ? 1.231 -12.453 -3.277 1 98.69 168 LEU B O 1
ATOM 3057 N N . ILE B 1 169 ? 3.162 -13.227 -4.242 1 98.81 169 ILE B N 1
ATOM 3058 C CA . ILE B 1 169 ? 3.119 -12.219 -5.297 1 98.81 169 ILE B CA 1
ATOM 3059 C C . ILE B 1 169 ? 3.658 -12.812 -6.598 1 98.81 169 ILE B C 1
ATOM 3061 O O . ILE B 1 169 ? 4.633 -13.57 -6.582 1 98.81 169 ILE B O 1
ATOM 3065 N N . LEU B 1 170 ? 3.002 -12.461 -7.676 1 98.81 170 LEU B N 1
ATOM 3066 C CA . LEU B 1 170 ? 3.373 -12.867 -9.023 1 98.81 170 LEU B CA 1
ATOM 3067 C C . LEU B 1 170 ? 3.605 -11.648 -9.914 1 98.81 170 LEU B C 1
ATOM 3069 O O . LEU B 1 170 ? 2.73 -10.789 -10.031 1 98.81 170 LEU B O 1
ATOM 3073 N N . ASP B 1 171 ? 4.809 -11.539 -10.477 1 98.88 171 ASP B N 1
ATOM 3074 C CA . ASP B 1 171 ? 5.129 -10.477 -11.422 1 98.88 171 ASP B CA 1
ATOM 3075 C C . ASP B 1 171 ? 4.559 -10.773 -12.805 1 98.88 171 ASP B C 1
ATOM 3077 O O . ASP B 1 171 ? 4.863 -11.812 -13.398 1 98.88 171 ASP B O 1
ATOM 3081 N N . GLU B 1 172 ? 3.771 -9.852 -13.336 1 98.38 172 GLU B N 1
ATOM 3082 C CA . GLU B 1 172 ? 3.162 -10.086 -14.641 1 98.38 172 GLU B CA 1
ATOM 3083 C C . GLU B 1 172 ? 3.611 -9.039 -15.656 1 98.38 172 GLU B C 1
ATOM 3085 O O . GLU B 1 172 ? 2.955 -8.844 -16.672 1 98.38 172 GLU B O 1
ATOM 3090 N N . PHE B 1 173 ? 4.648 -8.281 -15.328 1 98.25 173 PHE B N 1
ATOM 3091 C CA . PHE B 1 173 ? 5.293 -7.477 -16.359 1 98.25 173 PHE B CA 1
ATOM 3092 C C . PHE B 1 173 ? 5.879 -8.367 -17.453 1 98.25 173 PHE B C 1
ATOM 3094 O O . PHE B 1 173 ? 6.359 -9.461 -17.172 1 98.25 173 PHE B O 1
ATOM 3101 N N . GLU B 1 174 ? 5.977 -7.82 -18.625 1 97.75 174 GLU B N 1
ATOM 3102 C CA . GLU B 1 174 ? 6.477 -8.602 -19.75 1 97.75 174 GLU B CA 1
ATOM 3103 C C . GLU B 1 174 ? 7.902 -9.078 -19.5 1 97.75 174 GLU B C 1
ATOM 3105 O O . GLU B 1 174 ? 8.273 -10.18 -19.922 1 97.75 174 GLU B O 1
ATOM 3110 N N . HIS B 1 175 ? 8.695 -8.336 -18.797 1 98.31 175 HIS B N 1
ATOM 3111 C CA . HIS B 1 175 ? 10.078 -8.734 -18.547 1 98.31 175 HIS B CA 1
ATOM 3112 C C . HIS B 1 175 ? 10.141 -9.992 -17.688 1 98.31 175 HIS B C 1
ATOM 3114 O O . HIS B 1 175 ? 11.195 -10.633 -17.594 1 98.31 175 HIS B O 1
ATOM 3120 N N . ALA B 1 176 ? 9.07 -10.352 -17.062 1 98.5 176 ALA B N 1
ATOM 3121 C CA . ALA B 1 176 ? 9.055 -11.523 -16.188 1 98.5 176 ALA B CA 1
ATOM 3122 C C . ALA B 1 176 ? 8.859 -12.805 -17 1 98.5 176 ALA B C 1
ATOM 3124 O O . ALA B 1 176 ? 9.086 -13.906 -16.484 1 98.5 176 ALA B O 1
ATOM 3125 N N . TYR B 1 177 ? 8.406 -12.648 -18.25 1 98.31 177 TYR B N 1
ATOM 3126 C CA . TYR B 1 177 ? 8.055 -13.922 -18.875 1 98.31 177 TYR B CA 1
ATOM 3127 C C . TYR B 1 177 ? 8.305 -13.867 -20.375 1 98.31 177 TYR B C 1
ATOM 3129 O O . TYR B 1 177 ? 8.352 -14.906 -21.047 1 98.31 177 TYR B O 1
ATOM 3137 N N . TYR B 1 178 ? 8.484 -12.711 -20.984 1 98.25 178 TYR B N 1
ATOM 3138 C CA . TYR B 1 178 ? 8.352 -12.555 -22.438 1 98.25 178 TYR B CA 1
ATOM 3139 C C . TYR B 1 178 ? 9.5 -13.242 -23.172 1 98.25 178 TYR B C 1
ATOM 3141 O O . TYR B 1 178 ? 9.312 -13.766 -24.266 1 98.25 178 TYR B O 1
ATOM 3149 N N . LEU B 1 179 ? 10.672 -13.289 -22.625 1 98.56 179 LEU B N 1
ATOM 3150 C CA . LEU B 1 179 ? 11.828 -13.914 -23.266 1 98.56 179 LEU B CA 1
ATOM 3151 C C . LEU B 1 179 ? 11.602 -15.406 -23.453 1 98.56 179 LEU B C 1
ATOM 3153 O O . LEU B 1 179 ? 12.156 -16 -24.391 1 98.56 179 LEU B O 1
ATOM 3157 N N . GLN B 1 180 ? 10.828 -16 -22.656 1 98.62 180 GLN B N 1
ATOM 3158 C CA . GLN B 1 180 ? 10.641 -17.453 -22.672 1 98.62 180 GLN B CA 1
ATOM 3159 C C . GLN B 1 180 ? 9.25 -17.828 -23.156 1 98.62 180 GLN B C 1
ATOM 3161 O O . GLN B 1 180 ? 9.086 -18.766 -23.953 1 98.62 180 GLN B O 1
ATOM 3166 N N . TYR B 1 181 ? 8.289 -17.031 -22.828 1 98.69 181 TYR B N 1
ATOM 3167 C CA . TYR B 1 181 ? 6.906 -17.422 -23.094 1 98.69 181 TYR B CA 1
ATOM 3168 C C . TYR B 1 181 ? 6.289 -16.531 -24.172 1 98.69 181 TYR B C 1
ATOM 3170 O O . TYR B 1 181 ? 5.191 -16.812 -24.656 1 98.69 181 TYR B O 1
ATOM 3178 N N . LYS B 1 182 ? 6.969 -15.445 -24.547 1 98 182 LYS B N 1
ATOM 3179 C CA . LYS B 1 182 ? 6.492 -14.5 -25.562 1 98 182 LYS B CA 1
ATOM 3180 C C . LYS B 1 182 ? 5.121 -13.945 -25.188 1 98 182 LYS B C 1
ATOM 3182 O O . LYS B 1 182 ? 4.926 -13.438 -24.078 1 98 182 LYS B O 1
ATOM 3187 N N . ASN B 1 183 ? 4.113 -14.133 -26.078 1 97.31 183 ASN B N 1
ATOM 3188 C CA . ASN B 1 183 ? 2.814 -13.523 -25.828 1 97.31 183 ASN B CA 1
ATOM 3189 C C . ASN B 1 183 ? 1.921 -14.43 -24.984 1 97.31 183 ASN B C 1
ATOM 3191 O O . ASN B 1 183 ? 0.746 -14.125 -24.766 1 97.31 183 ASN B O 1
ATOM 3195 N N . LYS B 1 184 ? 2.469 -15.508 -24.5 1 98.19 184 LYS B N 1
ATOM 3196 C CA . LYS B 1 184 ? 1.661 -16.484 -23.766 1 98.19 184 LYS B CA 1
ATOM 3197 C C . LYS B 1 184 ? 1.82 -16.297 -22.25 1 98.19 184 LYS B C 1
ATOM 3199 O O . LYS B 1 184 ? 2.32 -17.188 -21.562 1 98.19 184 LYS B O 1
ATOM 3204 N N . ARG B 1 185 ? 1.336 -15.266 -21.734 1 97.88 185 ARG B N 1
ATOM 3205 C CA . ARG B 1 185 ? 1.411 -14.961 -20.312 1 97.88 185 ARG B CA 1
ATOM 3206 C C . ARG B 1 185 ? 0.761 -16.062 -19.469 1 97.88 185 ARG B C 1
ATOM 3208 O O . ARG B 1 185 ? 1.268 -16.422 -18.406 1 97.88 185 ARG B O 1
ATOM 3215 N N . ALA B 1 186 ? -0.352 -16.547 -19.953 1 98.12 186 ALA B N 1
ATOM 3216 C CA . ALA B 1 186 ? -1.078 -17.578 -19.219 1 98.12 186 ALA B CA 1
ATOM 3217 C C . ALA B 1 186 ? -0.206 -18.812 -19 1 98.12 186 ALA B C 1
ATOM 3219 O O . ALA B 1 186 ? -0.275 -19.453 -17.953 1 98.12 186 ALA B O 1
ATOM 3220 N N . ASP B 1 187 ? 0.594 -19.172 -19.984 1 98.75 187 ASP B N 1
ATOM 3221 C CA . ASP B 1 187 ? 1.521 -20.297 -19.844 1 98.75 187 ASP B CA 1
ATOM 3222 C C . ASP B 1 187 ? 2.564 -20.016 -18.766 1 98.75 187 ASP B C 1
ATOM 3224 O O . ASP B 1 187 ? 2.926 -20.906 -18 1 98.75 187 ASP B O 1
ATOM 3228 N N . TYR B 1 188 ? 3.043 -18.812 -18.719 1 98.69 188 TYR B N 1
ATOM 3229 C CA . TYR B 1 188 ? 3.977 -18.391 -17.688 1 98.69 188 TYR B CA 1
ATOM 3230 C C . TYR B 1 188 ? 3.34 -18.484 -16.297 1 98.69 188 TYR B C 1
ATOM 3232 O O . TYR B 1 188 ? 3.939 -19.031 -15.375 1 98.69 188 TYR B O 1
ATOM 3240 N N . VAL B 1 189 ? 2.117 -18 -16.125 1 98.69 189 VAL B N 1
ATOM 3241 C CA . VAL B 1 189 ? 1.419 -18.047 -14.844 1 98.69 189 VAL B CA 1
ATOM 3242 C C . VAL B 1 189 ? 1.267 -19.484 -14.391 1 98.69 189 VAL B C 1
ATOM 3244 O O . VAL B 1 189 ? 1.505 -19.812 -13.227 1 98.69 189 VAL B O 1
ATOM 3247 N N . ASN B 1 190 ? 0.92 -20.344 -15.336 1 98.5 190 ASN B N 1
ATOM 3248 C CA . ASN B 1 190 ? 0.784 -21.766 -15.016 1 98.5 190 ASN B CA 1
ATOM 3249 C C . ASN B 1 190 ? 2.117 -22.375 -14.586 1 98.5 190 ASN B C 1
ATOM 3251 O O . ASN B 1 190 ? 2.164 -23.203 -13.68 1 98.5 190 ASN B O 1
ATOM 3255 N N . ALA B 1 191 ? 3.162 -21.984 -15.242 1 98.25 191 ALA B N 1
ATOM 3256 C CA . ALA B 1 191 ? 4.492 -22.5 -14.93 1 98.25 191 ALA B CA 1
ATOM 3257 C C . ALA B 1 191 ? 4.973 -21.984 -13.57 1 98.25 191 ALA B C 1
ATOM 3259 O O . ALA B 1 191 ? 5.672 -22.688 -12.844 1 98.25 191 ALA B O 1
ATOM 3260 N N . TRP B 1 192 ? 4.637 -20.75 -13.227 1 98.5 192 TRP B N 1
ATOM 3261 C CA . TRP B 1 192 ? 5.059 -20.094 -11.992 1 98.5 192 TRP B CA 1
ATOM 3262 C C . TRP B 1 192 ? 4.625 -20.891 -10.773 1 98.5 192 TRP B C 1
ATOM 3264 O O . TRP B 1 192 ? 5.352 -20.969 -9.781 1 98.5 192 TRP B O 1
ATOM 3274 N N . TRP B 1 193 ? 3.504 -21.562 -10.852 1 98.56 193 TRP B N 1
ATOM 3275 C CA . TRP B 1 193 ? 2.984 -22.344 -9.734 1 98.56 193 TRP B CA 1
ATOM 3276 C C . TRP B 1 193 ? 3.965 -23.438 -9.328 1 98.56 193 TRP B C 1
ATOM 3278 O O . TRP B 1 193 ? 3.922 -23.938 -8.203 1 98.56 193 TRP B O 1
ATOM 3288 N N . ASN B 1 194 ? 4.852 -23.781 -10.227 1 98.44 194 ASN B N 1
ATOM 3289 C CA . ASN B 1 194 ? 5.797 -24.875 -9.961 1 98.44 194 ASN B CA 1
ATOM 3290 C C . ASN B 1 194 ? 6.988 -24.391 -9.141 1 98.44 194 ASN B C 1
ATOM 3292 O O . ASN B 1 194 ? 7.77 -25.203 -8.633 1 98.44 194 ASN B O 1
ATOM 3296 N N . VAL B 1 195 ? 7.137 -23.125 -8.922 1 98.5 195 VAL B N 1
ATOM 3297 C CA . VAL B 1 195 ? 8.32 -22.609 -8.234 1 98.5 195 VAL B CA 1
ATOM 3298 C C . VAL B 1 195 ? 7.891 -21.75 -7.047 1 98.5 195 VAL B C 1
ATOM 3300 O O . VAL B 1 195 ? 8.719 -21.062 -6.441 1 98.5 195 VAL B O 1
ATOM 3303 N N . VAL B 1 196 ? 6.641 -21.734 -6.68 1 98.69 196 VAL B N 1
ATOM 3304 C CA . VAL B 1 196 ? 6.156 -20.953 -5.551 1 98.69 196 VAL B CA 1
ATOM 3305 C C . VAL B 1 196 ? 6.832 -21.422 -4.266 1 98.69 196 VAL B C 1
ATOM 3307 O O . VAL B 1 196 ? 6.887 -22.625 -3.992 1 98.69 196 VAL B O 1
ATOM 3310 N N . ASN B 1 197 ? 7.387 -20.5 -3.533 1 98.69 197 ASN B N 1
ATOM 3311 C CA . ASN B 1 197 ? 8.023 -20.781 -2.248 1 98.69 197 ASN B CA 1
ATOM 3312 C C . ASN B 1 197 ? 7.023 -20.672 -1.098 1 98.69 197 ASN B C 1
ATOM 3314 O O . ASN B 1 197 ? 6.977 -19.656 -0.398 1 98.69 197 ASN B O 1
ATOM 3318 N N . TRP B 1 198 ? 6.348 -21.75 -0.784 1 98.38 198 TRP B N 1
ATOM 3319 C CA . TRP B 1 198 ? 5.285 -21.766 0.217 1 98.38 198 TRP B CA 1
ATOM 3320 C C . TRP B 1 198 ? 5.859 -21.578 1.618 1 98.38 198 TRP B C 1
ATOM 3322 O O . TRP B 1 198 ? 5.188 -21.047 2.504 1 98.38 198 TRP B O 1
ATOM 3332 N N . ASP B 1 199 ? 7.074 -22.016 1.803 1 97.81 199 ASP B N 1
ATOM 3333 C CA . ASP B 1 199 ? 7.707 -21.828 3.104 1 97.81 199 ASP B CA 1
ATOM 3334 C C . ASP B 1 199 ? 7.875 -20.328 3.412 1 97.81 199 ASP B C 1
ATOM 3336 O O . ASP B 1 199 ? 7.613 -19.891 4.535 1 97.81 199 ASP B O 1
ATOM 3340 N N . ALA B 1 200 ? 8.328 -19.609 2.443 1 98 200 ALA B N 1
ATOM 3341 C CA . ALA B 1 200 ? 8.469 -18.172 2.621 1 98 200 ALA B CA 1
ATOM 3342 C C . ALA B 1 200 ? 7.113 -17.516 2.889 1 98 200 ALA B C 1
ATOM 3344 O O . ALA B 1 200 ? 6.996 -16.625 3.74 1 98 200 ALA B O 1
ATOM 3345 N N . ALA B 1 201 ? 6.098 -17.922 2.148 1 98.56 201 ALA B N 1
ATOM 3346 C CA . ALA B 1 201 ? 4.75 -17.391 2.33 1 98.56 201 ALA B CA 1
ATOM 3347 C C . ALA B 1 201 ? 4.23 -17.688 3.736 1 98.56 201 ALA B C 1
ATOM 3349 O O . ALA B 1 201 ? 3.689 -16.797 4.398 1 98.56 201 ALA B O 1
ATOM 3350 N N . GLU B 1 202 ? 4.457 -18.906 4.145 1 98.31 202 GLU B N 1
ATOM 3351 C CA . GLU B 1 202 ? 4.027 -19.312 5.48 1 98.31 202 GLU B CA 1
ATOM 3352 C C . GLU B 1 202 ? 4.75 -18.516 6.559 1 98.31 202 GLU B C 1
ATOM 3354 O O . GLU B 1 202 ? 4.129 -18.062 7.523 1 98.31 202 GLU B O 1
ATOM 3359 N N . LYS B 1 203 ? 6.016 -18.422 6.395 1 97.81 203 LYS B N 1
ATOM 3360 C CA . LYS B 1 203 ? 6.812 -17.672 7.359 1 97.81 203 LYS B CA 1
ATOM 3361 C C . LYS B 1 203 ? 6.32 -16.234 7.469 1 97.81 203 LYS B C 1
ATOM 3363 O O . LYS B 1 203 ? 6.199 -15.688 8.57 1 97.81 203 LYS B O 1
ATOM 3368 N N . LYS B 1 204 ? 6.059 -15.609 6.379 1 97.69 204 LYS B N 1
ATOM 3369 C CA . LYS B 1 204 ? 5.543 -14.242 6.359 1 97.69 204 LYS B CA 1
ATOM 3370 C C . LYS B 1 204 ? 4.199 -14.148 7.074 1 97.69 204 LYS B C 1
ATOM 3372 O O . LYS B 1 204 ? 3.979 -13.25 7.887 1 97.69 204 LYS B O 1
ATOM 3377 N N . LEU B 1 205 ? 3.311 -15.086 6.777 1 98.12 205 LEU B N 1
ATOM 3378 C CA . LEU B 1 205 ? 1.992 -15.102 7.402 1 98.12 205 LEU B CA 1
ATOM 3379 C C . LEU B 1 205 ? 2.111 -15.25 8.914 1 98.12 205 LEU B C 1
ATOM 3381 O O . LEU B 1 205 ? 1.394 -14.586 9.664 1 98.12 205 LEU B O 1
ATOM 3385 N N . GLN B 1 206 ? 3.033 -16.047 9.367 1 97.81 206 GLN B N 1
ATOM 3386 C CA . GLN B 1 206 ? 3.195 -16.344 10.781 1 97.81 206 GLN B CA 1
ATOM 3387 C C . GLN B 1 206 ? 3.551 -15.078 11.57 1 97.81 206 GLN B C 1
ATOM 3389 O O . GLN B 1 206 ? 3.174 -14.945 12.734 1 97.81 206 GLN B O 1
ATOM 3394 N N . LYS B 1 207 ? 4.227 -14.172 10.969 1 95.38 207 LYS B N 1
ATOM 3395 C CA . LYS B 1 207 ? 4.586 -12.922 11.625 1 95.38 207 LYS B CA 1
ATOM 3396 C C . LYS B 1 207 ? 3.34 -12.141 12.039 1 95.38 207 LYS B C 1
ATOM 3398 O O . LYS B 1 207 ? 3.391 -11.336 12.969 1 95.38 207 LYS B O 1
ATOM 3403 N N . TYR B 1 208 ? 2.246 -12.406 11.383 1 95.25 208 TYR B N 1
ATOM 3404 C CA . TYR B 1 208 ? 1.051 -11.602 11.609 1 95.25 208 TYR B CA 1
ATOM 3405 C C . TYR B 1 208 ? 0.005 -12.383 12.391 1 95.25 208 TYR B C 1
ATOM 3407 O O . TYR B 1 208 ? -1.005 -11.82 12.82 1 95.25 208 TYR B O 1
ATOM 3415 N N . LEU B 1 209 ? 0.195 -13.664 12.453 1 93.25 209 LEU B N 1
ATOM 3416 C CA . LEU B 1 209 ? -0.725 -14.484 13.234 1 93.25 209 LEU B CA 1
ATOM 3417 C C . LEU B 1 209 ? -0.345 -14.461 14.711 1 93.25 209 LEU B C 1
ATOM 3419 O O . LEU B 1 209 ? -1.196 -14.68 15.578 1 93.25 209 LEU B O 1
ATOM 3423 N N . THR B 1 210 ? 0.882 -14.398 15.07 1 76.31 210 THR B N 1
ATOM 3424 C CA . THR B 1 210 ? 1.373 -14.461 16.438 1 76.31 210 THR B CA 1
ATOM 3425 C C . THR B 1 210 ? 1.287 -13.094 17.109 1 76.31 210 THR B C 1
ATOM 3427 O O . THR B 1 210 ? 1.431 -12.984 18.328 1 76.31 210 THR B O 1
ATOM 3430 N N . LYS B 1 211 ? 0.773 -12.234 16.609 1 59.47 211 LYS B N 1
ATOM 3431 C CA . LYS B 1 211 ? 0.674 -10.922 17.25 1 59.47 211 LYS B CA 1
ATOM 3432 C C . LYS B 1 211 ? -0.638 -10.789 18.016 1 59.47 211 LYS B C 1
ATOM 3434 O O . LYS B 1 211 ? -1.654 -11.367 17.625 1 59.47 211 LYS B O 1
#

Radius of gyration: 22.06 Å; Cα contacts (8 Å, |Δi|>4): 741; chains: 2; bounding box: 50×57×48 Å

Organism: Saccharolobus solfataricus (strain ATCC 35092 / DSM 1617 / JCM 11322 / P2) (NCBI:txid273057)

Solvent-accessible surface area (backbone atoms only — not comparable to full-atom values): 22201 Å² total; per-residue (Å²): 127,82,81,70,57,62,78,63,70,68,74,77,72,78,73,90,62,61,62,57,33,40,39,88,63,43,49,35,69,39,45,45,49,37,46,70,41,52,40,39,47,20,30,52,48,23,39,54,39,48,53,51,50,44,35,47,62,71,57,74,46,52,92,84,70,62,57,67,55,59,49,39,53,51,31,37,44,16,46,22,38,30,54,5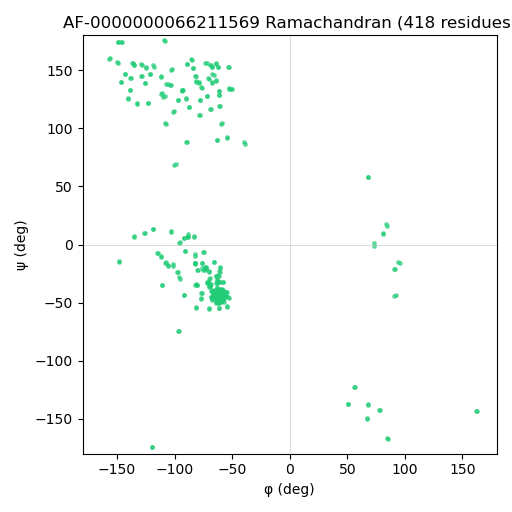2,47,56,50,36,56,54,30,39,29,39,53,87,73,15,26,87,74,61,55,72,70,50,32,51,49,40,31,49,54,35,66,29,66,69,51,39,51,49,53,52,49,52,48,48,71,52,55,73,77,43,20,30,29,33,35,28,44,38,84,87,57,68,36,76,45,70,45,52,32,40,54,60,24,28,52,38,48,76,45,38,46,74,39,38,55,43,74,50,36,60,68,67,39,32,92,80,42,51,91,38,57,67,61,40,58,62,37,47,52,47,21,30,17,47,66,50,25,36,54,56,48,49,68,67,65,74,104,125,82,80,71,57,61,80,61,69,69,72,78,74,78,71,92,62,62,63,56,35,41,39,88,61,42,48,38,69,38,45,45,48,38,47,72,42,52,40,41,46,19,31,52,50,22,40,54,40,48,53,52,50,44,34,48,63,74,57,73,47,51,92,84,71,62,55,66,54,59,48,37,52,49,32,36,44,16,46,22,39,30,54,52,47,55,49,35,56,54,31,39,29,39,52,86,71,16,26,87,73,62,56,71,71,51,32,52,50,40,30,48,54,34,66,29,64,68,52,38,51,48,53,52,49,52,50,46,69,54,54,72,78,44,22,31,29,34,35,29,42,38,83,87,58,69,37,78,46,70,45,49,31,40,51,62,24,27,50,36,49,75,46,40,47,74,40,41,54,42,75,50,35,60,68,66,38,32,91,81,43,51,92,39,58,68,60,42,57,62,36,46,51,46,22,30,17,46,66,50,25,35,55,56,48,48,69,66,65,76,104

InterPro domains:
  IPR001189 Manganese/iron superoxide dismutase [PIRSF000349] (4-209)
  IPR001189 Manganese/iron superoxide dismutase [PR01703] (13-24)
  IPR001189 Manganese/iron superoxide dismutase [PR01703] (34-47)
  IPR001189 Manganese/iron superoxide dismutase [PR01703] (76-89)
  IPR001189 Manganese/iron superoxide dismutase [PR01703] (131-139)
  IPR001189 Manganese/iron superoxide dismutase [PR01703] (169-181)
  IPR019831 Manganese/iron superoxide dismutase, N-terminal [PF00081] (9-93)
  IPR019832 Manganese/iron superoxide dismutase, C-terminal [PF02777] (103-203)
  IPR019833 Manganese/iron superoxide dismutase, binding site [PS00088] (171-178)
  IPR036314 Manganese/iron superoxide dismutase, C-terminal domain superfamily [G3DSA:3.55.40.20] (94-211)
  IPR036314 Manganese/iron superoxide dismutase, C-terminal domain superfamily [SSF54719] (96-208)
  IPR036324 Manganese/iron superoxide dismutase, N-terminal domain superfamily [G3DSA:1.10.287.990] (27-93)
  IPR036324 Manganese/iron superoxide dismutase, N-terminal domain superfamily [SSF46609] (7-93)
  IPR050265 Iron/Manganese Superoxide Dismutase [PTHR11404] (4-207)

Sequence (422 aa):
MTLQIQFKKYELPPLPYKIDALEPYISKDIIDVHYNGHHKGYVNGANSLLERLEKVVKGDLQTGQYDIQGIIRGLTFNINGHKLHALYWENMAPSGKGGGKPGGALADLINKQYGSFDRFKQVFTETANSLPGTGWAVLYYDTESGNLQIMTFENHFQNHIAEIPIILILDEFEHAYYLQYKNKRADYVNAWWNVVNWDAAEKKLQKYLTKMTLQIQFKKYELPPLPYKIDALEPYISKDIIDVHYNGHHKGYVNGANSLLERLEKVVKGDLQTGQYDIQGIIRGLTFNINGHKLHALYWENMAPSGKGGGKPGGALADLINKQYGSFDRFKQVFTETANSLPGTGWAVLYYDTESGNLQIMTFENHFQNHIAEIPIILILDEFEHAYYLQYKNKRADYVNAWWNVVNWDAAEKKLQKYLTK